Protein AF-0000000066296158 (afdb_homodimer)

Structure (mmCIF, N/CA/C/O backbone):
data_AF-0000000066296158-model_v1
#
loop_
_entity.id
_entity.type
_entity.pdbx_description
1 polymer 'Protein Maqu_2141'
#
loop_
_atom_site.group_PDB
_atom_site.id
_atom_site.type_symbol
_atom_site.label_atom_id
_atom_site.label_alt_id
_atom_site.label_comp_id
_atom_site.label_asym_id
_atom_site.label_entity_id
_atom_site.label_seq_id
_atom_site.pdbx_PDB_ins_code
_atom_site.Cartn_x
_atom_site.Cartn_y
_atom_site.Cartn_z
_atom_site.occupancy
_atom_site.B_iso_or_equiv
_atom_site.auth_seq_id
_atom_site.auth_comp_id
_atom_site.auth_asym_id
_atom_site.auth_atom_id
_atom_site.pdbx_PDB_model_num
ATOM 1 N N . MET A 1 1 ? -21.266 -18.531 11.578 1 38.56 1 MET A N 1
ATOM 2 C CA . MET A 1 1 ? -20.312 -17.641 10.898 1 38.56 1 MET A CA 1
ATOM 3 C C . MET A 1 1 ? -19.906 -16.484 11.812 1 38.56 1 MET A C 1
ATOM 5 O O . MET A 1 1 ? -20.766 -15.82 12.391 1 38.56 1 MET A O 1
ATOM 9 N N . LYS A 1 2 ? -18.797 -16.656 12.492 1 52.09 2 LYS A N 1
ATOM 10 C CA . LYS A 1 2 ? -18.422 -15.547 13.375 1 52.09 2 LYS A CA 1
ATOM 11 C C . LYS A 1 2 ? -18.703 -14.203 12.719 1 52.09 2 LYS A C 1
ATOM 13 O O . LYS A 1 2 ? -18.578 -14.062 11.5 1 52.09 2 LYS A O 1
ATOM 18 N N . PRO A 1 3 ? -19.422 -13.422 13.422 1 55.56 3 PRO A N 1
ATOM 19 C CA . PRO A 1 3 ? -19.812 -12.125 12.844 1 55.56 3 PRO A CA 1
ATOM 20 C C . PRO A 1 3 ? -18.625 -11.383 12.234 1 55.56 3 PRO A C 1
ATOM 22 O O . PRO A 1 3 ? -17.531 -11.375 12.812 1 55.56 3 PRO A O 1
ATOM 25 N N . GLU A 1 4 ? -18.656 -11.172 10.938 1 65.44 4 GLU A N 1
ATOM 26 C CA . GLU A 1 4 ? -17.641 -10.391 10.227 1 65.44 4 GLU A CA 1
ATOM 27 C C . GLU A 1 4 ? -17.625 -8.945 10.719 1 65.44 4 GLU A C 1
ATOM 29 O O . GLU A 1 4 ? -18.672 -8.305 10.82 1 65.44 4 GLU A O 1
ATOM 34 N N . LEU A 1 5 ? -16.625 -8.57 11.445 1 82.19 5 LEU A N 1
ATOM 35 C CA . LEU A 1 5 ? -16.406 -7.176 11.828 1 82.19 5 LEU A CA 1
ATOM 36 C C . LEU A 1 5 ? -16.078 -6.324 10.609 1 82.19 5 LEU A C 1
ATOM 38 O O . LEU A 1 5 ? -15.273 -6.727 9.766 1 82.19 5 LEU A O 1
ATOM 42 N N . THR A 1 6 ? -16.938 -5.281 10.477 1 88.81 6 THR A N 1
ATOM 43 C CA . THR A 1 6 ? -16.719 -4.441 9.305 1 88.81 6 THR A CA 1
ATOM 44 C C . THR A 1 6 ? -16.438 -3 9.719 1 88.81 6 THR A C 1
ATOM 46 O O . THR A 1 6 ? -17.016 -2.5 10.688 1 88.81 6 THR A O 1
ATOM 49 N N . ILE A 1 7 ? -15.508 -2.377 9.102 1 94.56 7 ILE A N 1
ATOM 50 C CA . ILE A 1 7 ? -15.164 -0.968 9.25 1 94.56 7 ILE A CA 1
ATOM 51 C C . ILE A 1 7 ? -15.445 -0.222 7.949 1 94.56 7 ILE A C 1
ATOM 53 O O . ILE A 1 7 ? -15.055 -0.675 6.871 1 94.56 7 ILE A O 1
ATOM 57 N N . GLN A 1 8 ? -16.156 0.833 8.023 1 96.81 8 GLN A N 1
ATOM 58 C CA . GLN A 1 8 ? -16.438 1.632 6.836 1 96.81 8 GLN A CA 1
ATOM 59 C C . GLN A 1 8 ? -15.391 2.725 6.645 1 96.81 8 GLN A C 1
ATOM 61 O O . GLN A 1 8 ? -15.094 3.475 7.574 1 96.81 8 GLN A O 1
ATOM 66 N N . LEU A 1 9 ? -14.891 2.793 5.426 1 97.69 9 LEU A N 1
ATOM 67 C CA . LEU A 1 9 ? -13.82 3.736 5.117 1 97.69 9 LEU A CA 1
ATOM 68 C C . LEU A 1 9 ? -14.172 4.578 3.896 1 97.69 9 LEU A C 1
ATOM 70 O O . LEU A 1 9 ? -14.867 4.109 2.994 1 97.69 9 LEU A O 1
ATOM 74 N N . MET A 1 10 ? -13.734 5.781 3.91 1 98.38 10 MET A N 1
ATOM 75 C CA . MET A 1 10 ? -13.57 6.633 2.736 1 98.38 10 MET A CA 1
ATOM 76 C C . MET A 1 10 ? -12.102 7.008 2.543 1 98.38 10 MET A C 1
ATOM 78 O O . MET A 1 10 ? -11.555 7.812 3.299 1 98.38 10 MET A O 1
ATOM 82 N N . ASP A 1 11 ? -11.492 6.426 1.581 1 98.5 11 ASP A N 1
ATOM 83 C CA . ASP A 1 11 ? -10.102 6.773 1.32 1 98.5 11 ASP A CA 1
ATOM 84 C C . ASP A 1 11 ? -10 8.055 0.492 1 98.5 11 ASP A C 1
ATOM 86 O O . ASP A 1 11 ? -10.688 8.203 -0.519 1 98.5 11 ASP A O 1
ATOM 90 N N . THR A 1 12 ? -9.172 8.977 0.944 1 98.38 12 THR A N 1
ATOM 91 C CA . THR A 1 12 ? -8.82 10.203 0.245 1 98.38 12 THR A CA 1
ATOM 92 C C . THR A 1 12 ? -7.305 10.336 0.121 1 98.38 12 THR A C 1
ATOM 94 O O . THR A 1 12 ? -6.559 9.609 0.778 1 98.38 12 THR A O 1
ATOM 97 N N . HIS A 1 13 ? -6.918 11.164 -0.79 1 98 13 HIS A N 1
ATOM 98 C CA . HIS A 1 13 ? -5.5 11.5 -0.801 1 98 13 HIS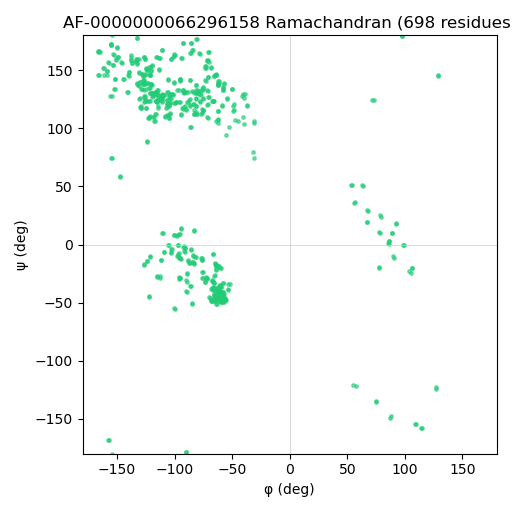 A CA 1
ATOM 99 C C . HIS A 1 13 ? -5.285 12.984 -1.084 1 98 13 HIS A C 1
ATOM 101 O O . HIS A 1 13 ? -6.098 13.609 -1.771 1 98 13 HIS A O 1
ATOM 107 N N . ALA A 1 14 ? -4.32 13.555 -0.513 1 97.31 14 ALA A N 1
ATOM 108 C CA . ALA A 1 14 ? -3.814 14.898 -0.786 1 97.31 14 ALA A CA 1
ATOM 109 C C . ALA A 1 14 ? -2.34 14.859 -1.177 1 97.31 14 ALA A C 1
ATOM 111 O O . ALA A 1 14 ? -1.481 14.531 -0.354 1 97.31 14 ALA A O 1
ATOM 112 N N . GLY A 1 15 ? -2.105 15.125 -2.438 1 95 15 GLY A N 1
ATOM 113 C CA . GLY A 1 15 ? -0.736 15.117 -2.926 1 95 15 GLY A CA 1
ATOM 114 C C . GLY A 1 15 ? -0.112 13.734 -2.92 1 95 15 GLY A C 1
ATOM 115 O O . GLY A 1 15 ? 1.109 13.594 -2.822 1 95 15 GLY A O 1
ATOM 116 N N . GLY A 1 16 ? -0.867 12.758 -2.873 1 95.38 16 GLY A N 1
ATOM 117 C CA . GLY A 1 16 ? -0.353 11.398 -2.895 1 95.38 16 GLY A CA 1
ATOM 118 C C . GLY A 1 16 ? -0.44 10.711 -1.548 1 95.38 16 GLY A C 1
ATOM 119 O O . GLY A 1 16 ? -0.389 9.477 -1.471 1 95.38 16 GLY A O 1
ATOM 120 N N . ASP A 1 17 ? -0.555 11.453 -0.488 1 96.56 17 ASP A N 1
ATOM 121 C CA . ASP A 1 17 ? -0.737 10.891 0.846 1 96.56 17 ASP A CA 1
ATOM 122 C C . ASP A 1 17 ? -2.164 10.391 1.04 1 96.56 17 ASP A C 1
ATOM 124 O O . ASP A 1 17 ? -3.107 11.18 1.089 1 96.56 17 ASP A O 1
ATOM 128 N N . VAL A 1 18 ? -2.258 9.109 1.217 1 98.06 18 VAL A N 1
ATOM 129 C CA . VAL A 1 18 ? -3.588 8.531 1.373 1 98.06 18 VAL A CA 1
ATOM 130 C C . VAL A 1 18 ? -3.986 8.539 2.846 1 98.06 18 VAL A C 1
ATOM 132 O O . VAL A 1 18 ? -3.242 8.055 3.701 1 98.06 18 VAL A O 1
ATOM 135 N N . SER A 1 19 ? -5.047 9.141 3.123 1 98.5 19 SER A N 1
ATOM 136 C CA . SER A 1 19 ? -5.68 9.109 4.438 1 98.5 19 SER A CA 1
ATOM 137 C C . SER A 1 19 ? -6.949 8.258 4.414 1 98.5 19 SER A C 1
ATOM 139 O O . SER A 1 19 ? -7.891 8.562 3.678 1 98.5 19 SER A O 1
ATOM 141 N N . ARG A 1 20 ? -6.926 7.242 5.168 1 98.81 20 ARG A N 1
ATOM 142 C CA . ARG A 1 20 ? -8.086 6.359 5.301 1 98.81 20 ARG A CA 1
ATOM 143 C C . ARG A 1 20 ? -9.047 6.879 6.359 1 98.81 20 ARG A C 1
ATOM 145 O O . ARG A 1 20 ? -8.812 6.707 7.559 1 98.81 20 ARG A O 1
ATOM 152 N N . ILE A 1 21 ? -10.109 7.516 5.91 1 98.81 21 ILE A N 1
ATOM 153 C CA . ILE A 1 21 ? -11.07 8.125 6.824 1 98.81 21 ILE A CA 1
ATOM 154 C C . ILE A 1 21 ? -12.07 7.07 7.309 1 98.81 21 ILE A C 1
ATOM 156 O O . ILE A 1 21 ? -12.867 6.555 6.52 1 98.81 21 ILE A O 1
ATOM 160 N N . VAL A 1 22 ? -12 6.758 8.555 1 98.38 22 VAL A N 1
ATOM 161 C CA . VAL A 1 22 ? -12.93 5.805 9.148 1 98.38 22 VAL A CA 1
ATOM 162 C C . VAL A 1 22 ? -14.242 6.504 9.484 1 98.38 22 VAL A C 1
ATOM 164 O O . VAL A 1 22 ? -14.281 7.383 10.352 1 98.38 22 VAL A O 1
ATOM 167 N N . THR A 1 23 ? -15.344 6.07 8.898 1 97 23 THR A N 1
ATOM 168 C CA . THR A 1 23 ? -16.625 6.754 9.039 1 97 23 THR A CA 1
ATOM 169 C C . THR A 1 23 ? -17.609 5.914 9.852 1 97 23 THR A C 1
ATOM 171 O O . THR A 1 23 ? -18.656 6.406 10.273 1 97 23 THR A O 1
ATOM 174 N N . GLY A 1 24 ? -17.25 4.641 10.039 1 93.56 24 GLY A N 1
ATOM 175 C CA . GLY A 1 24 ? -18.156 3.771 10.781 1 93.56 24 GLY A CA 1
ATOM 176 C C . GLY A 1 24 ? -17.516 2.467 11.211 1 93.56 24 GLY A C 1
ATOM 177 O O . GLY A 1 24 ? -16.406 2.133 10.758 1 93.56 24 GLY A O 1
ATOM 178 N N . GLY A 1 25 ? -18.203 1.765 12.156 1 92.31 25 GLY A N 1
ATOM 179 C CA . GLY A 1 25 ? -17.766 0.451 12.594 1 92.31 25 GLY A CA 1
ATOM 180 C C . GLY A 1 25 ? -16.984 0.488 13.906 1 92.31 25 GLY A C 1
ATOM 181 O O . GLY A 1 25 ? -16.562 -0.552 14.406 1 92.31 25 GLY A O 1
ATOM 182 N N . ILE A 1 26 ? -16.812 1.682 14.445 1 92.25 26 ILE A N 1
ATOM 183 C CA . ILE A 1 26 ? -16.062 1.837 15.688 1 92.25 26 ILE A CA 1
ATOM 184 C C . ILE A 1 26 ? -16.984 2.328 16.797 1 92.25 26 ILE A C 1
ATOM 186 O O . ILE A 1 26 ? -17.766 3.27 16.594 1 92.25 26 ILE A O 1
ATOM 190 N N . ASP A 1 27 ? -16.922 1.721 17.938 1 90.38 27 ASP A N 1
ATOM 191 C CA . ASP A 1 27 ? -17.734 2.096 19.094 1 90.38 27 ASP A CA 1
ATOM 192 C C . ASP A 1 27 ? -17.281 3.438 19.672 1 90.38 27 ASP A C 1
ATOM 194 O O . ASP A 1 27 ? -16.203 3.926 19.344 1 90.38 27 ASP A O 1
ATOM 198 N N . LEU A 1 28 ? -18.172 3.928 20.5 1 90.69 28 LEU A N 1
ATOM 199 C CA . LEU A 1 28 ? -17.797 5.164 21.188 1 90.69 28 LEU A CA 1
ATOM 200 C C . LEU A 1 28 ? -16.578 4.957 22.062 1 90.69 28 LEU A C 1
ATOM 202 O O . LEU A 1 28 ? -16.453 3.932 22.75 1 90.69 28 LEU A O 1
ATOM 206 N N . LEU A 1 29 ? -15.727 5.91 22.016 1 93.81 29 LEU A N 1
ATOM 207 C CA . LEU A 1 29 ? -14.484 5.828 22.766 1 93.81 29 LEU A CA 1
ATOM 208 C C . LEU A 1 29 ? -14.609 6.539 24.109 1 93.81 29 LEU A C 1
ATOM 210 O O . LEU A 1 29 ? -15.2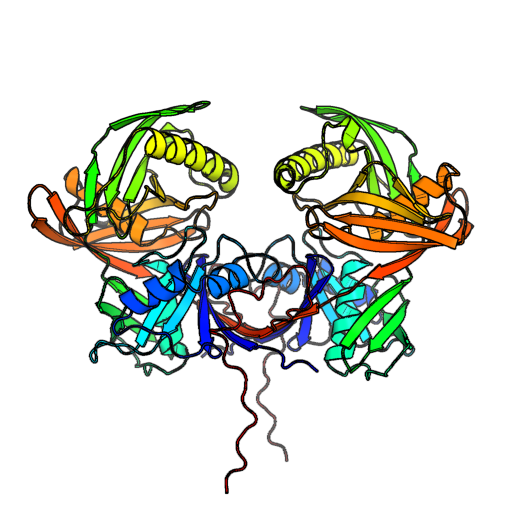5 7.59 24.203 1 93.81 29 LEU A O 1
ATOM 214 N N . PRO A 1 30 ? -13.984 5.953 25.141 1 94.06 30 PRO A N 1
ATOM 215 C CA . PRO A 1 30 ? -13.938 6.699 26.391 1 94.06 30 PRO A CA 1
ATOM 216 C C . PRO A 1 30 ? -13.102 7.977 26.297 1 94.06 30 PRO A C 1
ATOM 218 O O . PRO A 1 30 ? -12.125 8.016 25.547 1 94.06 30 PRO A O 1
ATOM 221 N N . GLY A 1 31 ? -13.508 9.031 27 1 95 31 GLY A N 1
ATOM 222 C CA . GLY A 1 31 ? -12.82 10.312 27.016 1 95 31 GLY A CA 1
ATOM 223 C C . GLY A 1 31 ? -13.742 11.484 26.734 1 95 31 GLY A C 1
ATOM 224 O O . GLY A 1 31 ? -14.586 11.414 25.844 1 95 31 GLY A O 1
ATOM 225 N N . ASP A 1 32 ? -13.453 12.625 27.406 1 95.81 32 ASP A N 1
ATOM 226 C CA . ASP A 1 32 ? -14.344 13.773 27.312 1 95.81 32 ASP A CA 1
ATOM 227 C C . ASP A 1 32 ? -13.867 14.766 26.25 1 95.81 32 ASP A C 1
ATOM 229 O O . ASP A 1 32 ? -14.547 15.75 25.969 1 95.81 32 ASP A O 1
ATOM 233 N N . THR A 1 33 ? -12.688 14.516 25.719 1 96.62 33 THR A N 1
ATOM 234 C CA . THR A 1 33 ? -12.141 15.32 24.641 1 96.62 33 THR A CA 1
ATOM 235 C C . THR A 1 33 ? -11.57 14.438 23.531 1 96.62 33 THR A C 1
ATOM 237 O O . THR A 1 33 ? -11.32 13.25 23.766 1 96.62 33 THR A O 1
ATOM 240 N N . VAL A 1 34 ? -11.438 15 22.406 1 97.44 34 VAL A N 1
ATOM 241 C CA . VAL A 1 34 ? -10.836 14.242 21.312 1 97.44 34 VAL A CA 1
ATOM 242 C C . VAL A 1 34 ? -9.414 13.82 21.688 1 97.44 34 VAL A C 1
ATOM 244 O O . VAL A 1 34 ? -8.984 12.711 21.359 1 97.44 34 VAL A O 1
ATOM 247 N N . ARG A 1 35 ? -8.727 14.664 22.422 1 96.06 35 ARG A N 1
ATOM 248 C CA . ARG A 1 35 ? -7.395 14.352 22.922 1 96.06 35 ARG A CA 1
ATOM 249 C C . ARG A 1 35 ? -7.43 13.125 23.828 1 96.06 35 ARG A C 1
ATOM 251 O O . ARG A 1 35 ? -6.613 12.219 23.688 1 96.06 35 ARG A O 1
ATOM 258 N N . ALA A 1 36 ? -8.359 13.141 24.766 1 96.75 36 ALA A N 1
ATOM 259 C CA . ALA A 1 36 ? -8.484 12.023 25.688 1 96.75 36 ALA A CA 1
ATOM 260 C C . ALA A 1 36 ? -8.812 10.734 24.953 1 96.75 36 ALA A C 1
ATOM 262 O O . ALA A 1 36 ? -8.32 9.656 25.312 1 96.75 36 ALA A O 1
ATOM 263 N N . GLN A 1 37 ? -9.656 10.859 23.969 1 96.94 37 GLN A N 1
ATOM 264 C CA . GLN A 1 37 ? -10 9.695 23.156 1 96.94 37 GLN A CA 1
ATOM 265 C C . GLN A 1 37 ? -8.781 9.18 22.391 1 96.94 37 GLN A C 1
ATOM 267 O O . GLN A 1 37 ? -8.57 7.965 22.297 1 96.94 37 GLN A O 1
ATOM 272 N N . MET A 1 38 ? -7.988 10.07 21.812 1 97.06 38 MET A N 1
ATOM 273 C CA . MET A 1 38 ? -6.742 9.695 21.156 1 97.06 38 MET A CA 1
ATOM 274 C C . MET A 1 38 ? -5.824 8.945 22.125 1 97.06 38 MET A C 1
ATOM 276 O O . MET A 1 38 ? -5.246 7.918 21.766 1 97.06 38 MET A O 1
ATOM 280 N N . GLU A 1 39 ? -5.684 9.469 23.328 1 95.56 39 GLU A N 1
ATOM 281 C CA . GLU A 1 39 ? -4.816 8.852 24.344 1 95.56 39 GLU A CA 1
ATOM 282 C C . GLU A 1 39 ? -5.301 7.457 24.703 1 95.56 39 GLU A C 1
ATOM 284 O O . GLU A 1 39 ? -4.496 6.547 24.922 1 95.56 39 GLU A O 1
ATOM 289 N N . TYR A 1 40 ? -6.555 7.305 24.797 1 95.19 40 TYR A N 1
ATOM 290 C CA . TYR A 1 40 ? -7.117 5.984 25.062 1 95.19 40 TYR A CA 1
ATOM 291 C C . TYR A 1 40 ? -6.727 4.996 23.969 1 95.19 40 TYR A C 1
ATOM 293 O O . TYR A 1 40 ? -6.277 3.885 24.25 1 95.19 40 TYR A O 1
ATOM 301 N N . LEU A 1 41 ? -6.926 5.418 22.672 1 95.38 41 LEU A N 1
ATOM 302 C CA . LEU A 1 41 ? -6.539 4.547 21.562 1 95.38 41 LEU A CA 1
ATOM 303 C C . LEU A 1 41 ? -5.051 4.215 21.641 1 95.38 41 LEU A C 1
ATOM 305 O O . LEU A 1 41 ? -4.668 3.051 21.484 1 95.38 41 LEU A O 1
ATOM 309 N N . ARG A 1 42 ? -4.281 5.23 21.844 1 94.31 42 ARG A N 1
ATOM 310 C CA . ARG A 1 42 ? -2.828 5.105 21.859 1 94.31 42 ARG A CA 1
ATOM 311 C C . ARG A 1 42 ? -2.377 4.145 22.953 1 94.31 42 ARG A C 1
ATOM 313 O O . ARG A 1 42 ? -1.534 3.275 22.719 1 94.31 42 ARG A O 1
ATOM 320 N N . ASP A 1 43 ? -2.963 4.246 24.141 1 93.88 43 ASP A N 1
ATOM 321 C CA . ASP A 1 43 ? -2.439 3.582 25.328 1 93.88 43 ASP A CA 1
ATOM 322 C C . ASP A 1 43 ? -3.135 2.24 25.547 1 93.88 43 ASP A C 1
ATOM 324 O O . ASP A 1 43 ? -2.533 1.308 26.094 1 93.88 43 ASP A O 1
ATOM 328 N N . ASP A 1 44 ? -4.434 2.105 25.094 1 92.19 44 ASP A N 1
ATOM 329 C CA . ASP A 1 44 ? -5.215 0.949 25.516 1 92.19 44 ASP A CA 1
ATOM 330 C C . ASP A 1 44 ? -5.801 0.206 24.328 1 92.19 44 ASP A C 1
ATOM 332 O O . ASP A 1 44 ? -6.207 -0.951 24.438 1 92.19 44 ASP A O 1
ATOM 336 N N . ALA A 1 45 ? -5.844 0.826 23.203 1 92.44 45 ALA A N 1
ATOM 337 C CA . ALA A 1 45 ? -6.582 0.237 22.094 1 92.44 45 ALA A CA 1
ATOM 338 C C . ALA A 1 45 ? -5.934 0.591 20.75 1 92.44 45 ALA A C 1
ATOM 340 O O . ALA A 1 45 ? -6.605 1.075 19.844 1 92.44 45 ALA A O 1
ATOM 341 N N . ASP A 1 46 ? -4.719 0.255 20.547 1 94.12 46 ASP A N 1
ATOM 342 C CA . ASP A 1 46 ? -3.961 0.63 19.359 1 94.12 46 ASP A CA 1
ATOM 343 C C . ASP A 1 46 ? -4.242 -0.325 18.188 1 94.12 46 ASP A C 1
ATOM 345 O O . ASP A 1 46 ? -3.514 -0.338 17.203 1 94.12 46 ASP A O 1
ATOM 349 N N . GLY A 1 47 ? -5.211 -1.15 18.25 1 92.88 47 GLY A N 1
ATOM 350 C CA . GLY A 1 47 ? -5.492 -2.188 17.281 1 92.88 47 GLY A CA 1
ATOM 351 C C . GLY A 1 47 ? -5.938 -1.637 15.938 1 92.88 47 GLY A C 1
ATOM 352 O O . GLY A 1 47 ? -5.582 -2.178 14.891 1 92.88 47 GLY A O 1
ATOM 353 N N . LEU A 1 48 ? -6.73 -0.575 15.914 1 94.06 48 LEU A N 1
ATOM 354 C CA . LEU A 1 48 ? -7.246 0.008 14.68 1 94.06 48 LEU A CA 1
ATOM 355 C C . LEU A 1 48 ? -6.109 0.529 13.812 1 94.06 48 LEU A C 1
ATOM 357 O O . LEU A 1 48 ? -6.066 0.255 12.609 1 94.06 48 LEU A O 1
ATOM 361 N N . ARG A 1 49 ? -5.203 1.257 14.414 1 95.94 49 ARG A N 1
ATOM 362 C CA . ARG A 1 49 ? -4.039 1.779 13.703 1 95.94 49 ARG A CA 1
ATOM 363 C C . ARG A 1 49 ? -3.232 0.651 13.07 1 95.94 49 ARG A C 1
ATOM 365 O O . ARG A 1 49 ? -2.926 0.696 11.875 1 95.94 49 ARG A O 1
ATOM 372 N N . LYS A 1 50 ? -2.949 -0.347 13.875 1 94.69 50 LYS A N 1
ATOM 373 C CA . LYS A 1 50 ? -2.145 -1.47 13.406 1 94.69 50 LYS A CA 1
ATOM 374 C C . LYS A 1 50 ? -2.846 -2.207 12.266 1 94.69 50 LYS A C 1
ATOM 376 O O . LYS A 1 50 ? -2.229 -2.512 11.242 1 94.69 50 LYS A O 1
ATOM 381 N N . LEU A 1 51 ? -4.109 -2.445 12.422 1 94.62 51 LEU A N 1
ATOM 382 C CA . LEU A 1 51 ? -4.875 -3.191 11.438 1 94.62 51 LEU A CA 1
ATOM 383 C C . LEU A 1 51 ? -4.855 -2.48 10.086 1 94.62 51 LEU A C 1
ATOM 385 O O . LEU A 1 51 ? -4.551 -3.092 9.062 1 94.62 51 LEU A O 1
ATOM 389 N N . LEU A 1 52 ? -5.113 -1.164 10.086 1 96.62 52 LEU A N 1
ATOM 390 C CA . LEU A 1 52 ? -5.402 -0.466 8.836 1 96.62 52 LEU A CA 1
ATOM 391 C C . LEU A 1 52 ? -4.117 0.03 8.188 1 96.62 52 LEU A C 1
ATOM 393 O O . LEU A 1 52 ? -4.117 0.397 7.008 1 96.62 52 LEU A O 1
ATOM 397 N N . LEU A 1 53 ? -2.979 0.027 8.938 1 96.69 53 LEU A N 1
ATOM 398 C CA . LEU A 1 53 ? -1.75 0.556 8.352 1 96.69 53 LEU A CA 1
ATOM 399 C C . LEU A 1 53 ? -0.755 -0.565 8.07 1 96.69 53 LEU A C 1
ATOM 401 O O . LEU A 1 53 ? 0.278 -0.338 7.438 1 96.69 53 LEU A O 1
ATOM 405 N N . GLU A 1 54 ? -1.076 -1.749 8.492 1 94.69 54 GLU A N 1
ATOM 406 C CA . GLU A 1 54 ? -0.163 -2.867 8.281 1 94.69 54 GLU A CA 1
ATOM 407 C C . GLU A 1 54 ? -0.729 -3.859 7.266 1 94.69 54 GLU A C 1
ATOM 409 O O . GLU A 1 54 ? -1.898 -3.768 6.887 1 94.69 54 GLU A O 1
ATOM 414 N N . GLU A 1 55 ? 0.081 -4.758 6.797 1 94.88 55 GLU A N 1
ATOM 415 C CA . GLU A 1 55 ? -0.335 -5.828 5.895 1 94.88 55 GLU A CA 1
ATOM 416 C C . GLU A 1 55 ? -1.369 -6.734 6.555 1 94.88 55 GLU A C 1
ATOM 418 O O . GLU A 1 55 ? -1.275 -7.023 7.75 1 94.88 55 GLU A O 1
ATOM 423 N N . PRO A 1 56 ? -2.277 -7.129 5.867 1 95.88 56 PRO A N 1
ATOM 424 C CA . PRO A 1 56 ? -2.479 -6.949 4.426 1 95.88 56 PRO A CA 1
ATOM 425 C C . PRO A 1 56 ? -3.42 -5.793 4.102 1 95.88 56 PRO A C 1
ATOM 427 O O . PRO A 1 56 ? -3.764 -5.582 2.934 1 95.88 56 PRO A O 1
ATOM 430 N N . TYR A 1 57 ? -3.85 -4.965 5.055 1 96.69 57 TYR A N 1
ATOM 431 C CA . TYR A 1 57 ? -4.902 -3.977 4.852 1 96.69 57 TYR A CA 1
ATOM 432 C C . TYR A 1 57 ? -4.324 -2.654 4.359 1 96.69 57 TYR A C 1
ATOM 434 O O . TYR A 1 57 ? -5.023 -1.861 3.725 1 96.69 57 TYR A O 1
ATOM 442 N N . GLY A 1 58 ? -3.098 -2.459 4.699 1 96.31 58 GLY A N 1
ATOM 443 C CA . GLY A 1 58 ? -2.525 -1.16 4.375 1 96.31 58 GLY A CA 1
ATOM 444 C C . GLY A 1 58 ? -1.012 -1.182 4.289 1 96.31 58 GLY A C 1
ATOM 445 O O . GLY A 1 58 ? -0.408 -2.246 4.137 1 96.31 58 GLY A O 1
ATOM 446 N N . ILE A 1 59 ? -0.423 0.066 4.242 1 95.69 59 ILE A N 1
ATOM 447 C CA . ILE A 1 59 ? 1.02 0.277 4.195 1 95.69 59 ILE A CA 1
ATOM 448 C C . ILE A 1 59 ? 1.403 1.43 5.121 1 95.69 59 ILE A C 1
ATOM 450 O O . ILE A 1 59 ? 0.572 2.283 5.438 1 95.69 59 ILE A O 1
ATOM 454 N N . PRO A 1 60 ? 2.631 1.463 5.512 1 95.06 60 PRO A N 1
ATOM 455 C CA . PRO A 1 60 ? 3.068 2.471 6.477 1 95.06 60 PRO A CA 1
ATOM 456 C C . PRO A 1 60 ? 2.945 3.896 5.941 1 95.06 60 PRO A C 1
ATOM 458 O O . PRO A 1 60 ? 2.867 4.848 6.723 1 95.06 60 PRO A O 1
ATOM 461 N N . GLU A 1 61 ? 2.906 4.082 4.676 1 95.56 61 GLU A N 1
ATOM 462 C CA . GLU A 1 61 ? 2.869 5.41 4.07 1 95.56 61 GLU A CA 1
ATOM 463 C C . GLU A 1 61 ? 1.479 6.031 4.18 1 95.56 61 GLU A C 1
ATOM 465 O O . GLU A 1 61 ? 1.307 7.227 3.949 1 95.56 61 GLU A O 1
ATOM 470 N N . MET A 1 62 ? 0.497 5.18 4.531 1 97.62 62 MET A N 1
ATOM 471 C CA . MET A 1 62 ? -0.865 5.68 4.691 1 97.62 62 MET A CA 1
ATOM 472 C C . MET A 1 62 ? -1.084 6.223 6.098 1 97.62 62 MET A C 1
ATOM 474 O O . MET A 1 62 ? -0.261 6 6.988 1 97.62 62 MET A O 1
ATOM 478 N N . SER A 1 63 ? -2.137 6.957 6.23 1 98.06 63 SER A N 1
ATOM 479 C CA . SER A 1 63 ? -2.633 7.387 7.531 1 98.06 63 SER A CA 1
ATOM 480 C C . SER A 1 63 ? -4.098 7 7.719 1 98.06 63 SER A C 1
ATOM 482 O O . SER A 1 63 ? -4.777 6.641 6.758 1 98.06 63 SER A O 1
ATOM 484 N N . VAL A 1 64 ? -4.461 6.969 8.969 1 98.62 64 VAL A N 1
ATOM 485 C CA . VAL A 1 64 ? -5.855 6.727 9.32 1 98.62 64 VAL A CA 1
ATOM 486 C C . VAL A 1 64 ? -6.406 7.918 10.102 1 98.62 64 VAL A C 1
ATOM 488 O O . VAL A 1 64 ? -5.734 8.453 10.984 1 98.62 64 VAL A O 1
ATOM 491 N N . ASP A 1 65 ? -7.504 8.383 9.688 1 98.81 65 ASP A N 1
ATOM 492 C CA . ASP A 1 65 ? -8.242 9.398 10.438 1 98.81 65 ASP A CA 1
ATOM 493 C C . ASP A 1 65 ? -9.594 8.859 10.898 1 98.81 65 ASP A C 1
ATOM 495 O O . ASP A 1 65 ? -10.5 8.656 10.086 1 98.81 65 ASP A O 1
ATOM 499 N N . LEU A 1 66 ? -9.773 8.68 12.156 1 98.62 66 LEU A N 1
ATOM 500 C CA . LEU A 1 66 ? -11.031 8.195 12.719 1 98.62 66 LEU A CA 1
ATOM 501 C C . LEU A 1 66 ? -11.953 9.359 13.047 1 98.62 66 LEU A C 1
ATOM 503 O O . LEU A 1 66 ? -11.648 10.18 13.914 1 98.62 66 LEU A O 1
ATOM 507 N N . LEU A 1 67 ? -13.078 9.414 12.375 1 98.5 67 LEU A N 1
ATOM 508 C CA . LEU A 1 67 ? -14.086 10.406 12.734 1 98.5 67 LEU A CA 1
ATOM 509 C C . LEU A 1 67 ? -14.742 10.062 14.062 1 98.5 67 LEU A C 1
ATOM 511 O O . LEU A 1 67 ? -15.109 8.906 14.289 1 98.5 67 LEU A O 1
ATOM 515 N N . VAL A 1 68 ? -14.859 10.992 14.93 1 97.88 68 VAL A N 1
ATOM 516 C CA . VAL A 1 68 ? -15.547 10.867 16.203 1 97.88 68 VAL A CA 1
ATOM 517 C C . VAL A 1 68 ? -16.469 12.07 16.422 1 97.88 68 VAL A C 1
ATOM 519 O O . VAL A 1 68 ? -16.312 13.102 15.758 1 97.88 68 VAL A O 1
ATOM 522 N N . PRO A 1 69 ? -17.469 11.898 17.281 1 96.44 69 PRO A N 1
ATOM 523 C CA . PRO A 1 69 ? -18.234 13.102 17.641 1 96.44 69 PRO A CA 1
ATOM 524 C C . PRO A 1 69 ? -17.359 14.195 18.25 1 96.44 69 PRO A C 1
ATOM 526 O O . PRO A 1 69 ? -16.484 13.898 19.078 1 96.44 69 PRO A O 1
ATOM 529 N N . ALA A 1 70 ? -17.578 15.383 17.781 1 96.88 70 ALA A N 1
ATOM 530 C CA . ALA A 1 70 ? -16.859 16.5 18.391 1 96.88 70 ALA A CA 1
ATOM 531 C C . ALA A 1 70 ? -17.266 16.688 19.844 1 96.88 70 ALA A C 1
ATOM 533 O O . ALA A 1 70 ? -18.422 16.453 20.203 1 96.88 70 ALA A O 1
ATOM 534 N N . THR A 1 71 ? -16.312 17.094 20.641 1 96.56 71 THR A N 1
ATOM 535 C CA . THR A 1 71 ? -16.609 17.438 22.031 1 96.56 71 THR A CA 1
ATOM 536 C C . THR A 1 71 ? -16.828 18.938 22.172 1 96.56 71 THR A C 1
ATOM 538 O O . THR A 1 71 ? -17.5 19.391 23.109 1 96.56 71 THR A O 1
ATOM 541 N N . ASP A 1 72 ? -16.203 19.703 21.359 1 96.62 72 ASP A N 1
ATOM 542 C CA . ASP A 1 72 ? -16.469 21.125 21.234 1 96.62 72 ASP A CA 1
ATOM 543 C C . ASP A 1 72 ? -17.656 21.391 20.297 1 96.62 72 ASP A C 1
ATOM 545 O O . ASP A 1 72 ? -17.625 20.984 19.125 1 96.62 72 ASP A O 1
ATOM 549 N N . PRO A 1 73 ? -18.656 22 20.75 1 96.19 73 PRO A N 1
ATOM 550 C CA . PRO A 1 73 ? -19.875 22.172 19.953 1 96.19 73 PRO A CA 1
ATOM 551 C C . PRO A 1 73 ? -19.656 23.016 18.703 1 96.19 73 PRO A C 1
ATOM 553 O O . PRO A 1 73 ? -20.484 23.031 17.812 1 96.19 73 PRO A O 1
ATOM 556 N N . ARG A 1 74 ? -18.641 23.734 18.625 1 97.44 74 ARG A N 1
ATOM 557 C CA . ARG A 1 74 ? -18.344 24.562 17.453 1 97.44 74 ARG A CA 1
ATOM 558 C C . ARG A 1 74 ? -17.844 23.719 16.297 1 97.44 74 ARG A C 1
ATOM 560 O O . ARG A 1 74 ? -17.859 24.172 15.141 1 97.44 74 ARG A O 1
ATOM 567 N N . ALA A 1 75 ? -17.328 22.609 16.609 1 98.31 75 ALA A N 1
ATOM 568 C CA . ALA A 1 75 ? -16.75 21.75 15.57 1 98.31 75 ALA A CA 1
ATOM 569 C C . ALA A 1 75 ? -17.828 20.844 14.953 1 98.31 75 ALA A C 1
ATOM 571 O O . ALA A 1 75 ? -18.703 20.328 15.664 1 98.31 75 ALA A O 1
ATOM 572 N N . ALA A 1 76 ? -17.75 20.641 13.68 1 97.81 76 ALA A N 1
ATOM 573 C CA . ALA A 1 76 ? -18.688 19.781 12.969 1 97.81 76 ALA A CA 1
ATOM 574 C C . ALA A 1 76 ? -18.406 18.312 13.273 1 97.81 76 ALA A C 1
ATOM 576 O O . ALA A 1 76 ? -19.328 17.484 13.289 1 97.81 76 ALA A O 1
ATOM 577 N N . ALA A 1 77 ? -17.172 17.969 13.492 1 98.06 77 ALA A N 1
ATOM 578 C CA . ALA A 1 77 ? -16.719 16.609 13.789 1 98.06 77 ALA A CA 1
ATOM 579 C C . ALA A 1 77 ? -15.336 16.625 14.43 1 98.06 77 ALA A C 1
ATOM 581 O O . ALA A 1 77 ? -14.57 17.578 14.258 1 98.06 77 ALA A O 1
ATOM 582 N N . GLY A 1 78 ? -15.055 15.656 15.219 1 98.44 78 GLY A N 1
ATOM 583 C CA . GLY A 1 78 ? -13.695 15.359 15.641 1 98.44 78 GLY A CA 1
ATOM 584 C C . GLY A 1 78 ? -13.008 14.32 14.781 1 98.44 78 GLY A C 1
ATOM 585 O O . GLY A 1 78 ? -13.672 13.586 14.039 1 98.44 78 GLY A O 1
ATOM 586 N N . TYR A 1 79 ? -11.711 14.281 14.836 1 98.62 79 TYR A N 1
ATOM 587 C CA . TYR A 1 79 ? -10.969 13.25 14.117 1 98.62 79 TYR A CA 1
ATOM 588 C C . TYR A 1 79 ? -9.656 12.938 14.812 1 98.62 79 TYR A C 1
ATOM 590 O O . TYR A 1 79 ? -9.023 13.836 15.383 1 98.62 79 TYR A O 1
ATOM 598 N N . ILE A 1 80 ? -9.25 11.695 14.836 1 98.5 80 ILE A N 1
ATOM 599 C CA . ILE A 1 80 ? -8.023 11.211 15.453 1 98.5 80 ILE A CA 1
ATOM 600 C C . ILE A 1 80 ? -7.102 10.633 14.383 1 98.5 80 ILE A C 1
ATOM 602 O O . ILE A 1 80 ? -7.48 9.711 13.656 1 98.5 80 ILE A O 1
ATOM 606 N N . ILE A 1 81 ? -5.945 11.164 14.352 1 97.56 81 ILE A N 1
ATOM 607 C CA . ILE A 1 81 ? -4.988 10.828 13.305 1 97.56 81 ILE A CA 1
ATOM 608 C C . ILE A 1 81 ? -4.086 9.688 13.773 1 97.56 81 ILE A C 1
ATOM 610 O O . ILE A 1 81 ? -3.605 9.703 14.914 1 97.56 81 ILE A O 1
ATOM 614 N N . MET A 1 82 ? -3.898 8.688 12.922 1 97.69 82 MET A N 1
ATOM 615 C CA . MET A 1 82 ? -3.02 7.547 13.172 1 97.69 82 MET A CA 1
ATOM 616 C C . MET A 1 82 ? -2.02 7.379 12.031 1 97.69 82 MET A C 1
ATOM 618 O O . MET A 1 82 ? -2.404 7.332 10.859 1 97.69 82 MET A O 1
ATOM 622 N N . GLU A 1 83 ? -0.781 7.332 12.352 1 95.69 83 GLU A N 1
ATOM 623 C CA . GLU A 1 83 ? 0.31 7.129 11.398 1 95.69 83 GLU A CA 1
ATOM 624 C C . GLU A 1 83 ? 1.287 6.07 11.906 1 95.69 83 GLU A C 1
ATOM 626 O O . GLU A 1 83 ? 1.085 5.488 12.969 1 95.69 83 GLU A O 1
ATOM 631 N N . VAL A 1 84 ? 2.289 5.785 11.094 1 92 84 VAL A N 1
ATOM 632 C CA . VAL A 1 84 ? 3.266 4.75 11.414 1 92 84 VAL A CA 1
ATOM 633 C C . VAL A 1 84 ? 3.945 5.074 12.742 1 92 84 VAL A C 1
ATOM 635 O O . VAL A 1 84 ? 4.234 4.176 13.531 1 92 84 VAL A O 1
ATOM 638 N N . MET A 1 85 ? 4.121 6.355 13.016 1 89.31 85 MET A N 1
ATOM 639 C CA . MET A 1 85 ? 4.816 6.77 14.227 1 89.31 85 MET A CA 1
ATOM 640 C C . MET A 1 85 ? 3.879 6.746 15.43 1 89.31 85 MET A C 1
ATOM 642 O O . MET A 1 85 ? 4.312 6.949 16.562 1 89.31 85 MET A O 1
ATOM 646 N N . GLY A 1 86 ? 2.635 6.598 15.203 1 93.31 86 GLY A N 1
ATOM 647 C CA . GLY A 1 86 ? 1.655 6.609 16.281 1 93.31 86 GLY A CA 1
ATOM 648 C C . GLY A 1 86 ? 0.529 7.598 16.047 1 93.31 86 GLY A C 1
ATOM 649 O O . GLY A 1 86 ? -0.165 7.531 15.031 1 93.31 86 GLY A O 1
ATOM 650 N N . TYR A 1 87 ? 0.414 8.516 17.078 1 94.25 87 TYR A N 1
ATOM 651 C CA . TYR A 1 87 ? -0.758 9.383 17.094 1 94.25 87 TYR A CA 1
ATOM 652 C C . TYR A 1 87 ? -0.35 10.852 17.125 1 94.25 87 TYR A C 1
ATOM 654 O O . TYR A 1 87 ? -0.283 11.453 18.203 1 94.25 87 TYR A O 1
ATOM 662 N N . PRO A 1 88 ? -0.151 11.445 15.984 1 92.38 88 PRO A N 1
ATOM 663 C CA . PRO A 1 88 ? 0.092 12.891 16.016 1 92.38 88 PRO A CA 1
ATOM 664 C C . PRO A 1 88 ? -1.141 13.688 16.438 1 92.38 88 PRO A C 1
ATOM 666 O O . PRO A 1 88 ? -2.27 13.289 16.141 1 92.38 88 PRO A O 1
ATOM 669 N N . ILE A 1 89 ? -0.911 14.82 17.016 1 92.06 89 ILE A N 1
ATOM 670 C CA . ILE A 1 89 ? -2.045 15.594 17.5 1 92.06 89 ILE A CA 1
ATOM 671 C C . ILE A 1 89 ? -2.592 16.484 16.391 1 92.06 89 ILE A C 1
ATOM 673 O O . ILE A 1 89 ? -3.699 17.016 16.5 1 92.06 89 ILE A O 1
ATOM 677 N N . TYR A 1 90 ? -1.737 16.625 15.352 1 92.31 90 TYR A N 1
ATOM 678 C CA . TYR A 1 90 ? -2.172 17.422 14.203 1 92.31 90 TYR A CA 1
ATOM 679 C C . TYR A 1 90 ? -1.357 17.062 12.961 1 92.31 90 TYR A C 1
ATOM 681 O O . TYR A 1 90 ? -0.181 16.703 13.062 1 92.31 90 TYR A O 1
ATOM 689 N N . SER A 1 91 ? -1.979 17.172 11.789 1 94 91 SER A N 1
ATOM 690 C CA . SER A 1 91 ? -1.362 17 10.477 1 94 91 SER A CA 1
ATOM 691 C C . SER A 1 91 ? -2.127 17.766 9.398 1 94 91 SER A C 1
ATOM 693 O O . SER A 1 91 ? -3.344 17.609 9.266 1 94 91 SER A O 1
ATOM 695 N N . GLY A 1 92 ? -1.45 18.531 8.672 1 93.88 92 GLY A N 1
ATOM 696 C CA . GLY A 1 92 ? -2.086 19.328 7.633 1 93.88 92 GLY A CA 1
ATOM 697 C C . GLY A 1 92 ? -2.73 18.5 6.543 1 93.88 92 GLY A C 1
ATOM 698 O O . GLY A 1 92 ? -3.906 18.688 6.223 1 93.88 92 GLY A O 1
ATOM 699 N N . SER A 1 93 ? -1.986 17.562 5.969 1 95.75 93 SER A N 1
ATOM 700 C CA . SER A 1 93 ? -2.506 16.734 4.891 1 95.75 93 SER A CA 1
ATOM 701 C C . SER A 1 93 ? -3.715 15.93 5.348 1 95.75 93 SER A C 1
ATOM 703 O O . SER A 1 93 ? -4.711 15.828 4.629 1 95.75 93 SER A O 1
ATOM 705 N N . ASN A 1 94 ? -3.648 15.359 6.535 1 97.56 94 ASN A N 1
ATOM 706 C CA . ASN A 1 94 ? -4.77 14.609 7.09 1 97.56 94 ASN A CA 1
ATOM 707 C C . ASN A 1 94 ? -5.988 15.5 7.305 1 97.56 94 ASN A C 1
ATOM 709 O O . ASN A 1 94 ? -7.125 15.062 7.098 1 97.56 94 ASN A O 1
ATOM 713 N N . THR A 1 95 ? -5.742 16.703 7.73 1 97.69 95 THR A N 1
ATOM 714 C CA . THR A 1 95 ? -6.836 17.641 7.941 1 97.69 95 THR A CA 1
ATOM 715 C C . THR A 1 95 ? -7.52 17.984 6.621 1 97.69 95 THR A C 1
ATOM 717 O O . THR A 1 95 ? -8.75 18 6.539 1 97.69 95 THR A O 1
ATOM 720 N N . ILE A 1 96 ? -6.727 18.25 5.637 1 98.06 96 ILE A N 1
ATOM 721 C CA . ILE A 1 96 ? -7.258 18.547 4.309 1 98.06 96 ILE A CA 1
ATOM 722 C C . ILE A 1 96 ? -8.109 17.375 3.824 1 98.06 96 ILE A C 1
ATOM 724 O O . ILE A 1 96 ? -9.219 17.562 3.326 1 98.06 96 ILE A O 1
ATOM 728 N N . CYS A 1 97 ? -7.633 16.156 3.994 1 98.56 97 CYS A N 1
ATOM 729 C CA . CYS A 1 97 ? -8.344 14.953 3.59 1 98.56 97 CYS A CA 1
ATOM 730 C C . CYS A 1 97 ? -9.633 14.789 4.391 1 98.56 97 CYS A C 1
ATOM 732 O O . CYS A 1 97 ? -10.688 14.5 3.822 1 98.56 97 CYS A O 1
ATOM 734 N N . THR A 1 98 ? -9.555 14.953 5.691 1 98.75 98 THR A N 1
ATOM 735 C CA . THR A 1 98 ? -10.719 14.797 6.555 1 98.75 98 THR A CA 1
ATOM 736 C C . THR A 1 98 ? -11.773 15.852 6.227 1 98.75 98 THR A C 1
ATOM 738 O O . THR A 1 98 ? -12.969 15.539 6.16 1 98.75 98 THR A O 1
ATOM 741 N N . ALA A 1 99 ? -11.336 17.078 6.035 1 98.75 99 ALA A N 1
ATOM 742 C CA . ALA A 1 99 ? -12.258 18.141 5.648 1 98.75 99 ALA A CA 1
ATOM 743 C C . ALA A 1 99 ? -12.984 17.797 4.352 1 98.75 99 ALA A C 1
ATOM 745 O O . ALA A 1 99 ? -14.203 17.969 4.25 1 98.75 99 ALA A O 1
ATOM 746 N N . THR A 1 100 ? -12.25 17.328 3.404 1 98.44 100 THR A N 1
ATOM 747 C CA . THR A 1 100 ? -12.852 16.906 2.143 1 98.44 100 THR A CA 1
ATOM 748 C C . THR A 1 100 ? -13.852 15.781 2.371 1 98.44 100 THR A C 1
ATOM 750 O O . THR A 1 100 ? -14.961 15.805 1.825 1 98.44 100 THR A O 1
ATOM 753 N N . ALA A 1 101 ? -13.5 14.859 3.174 1 98.38 101 ALA A N 1
ATOM 754 C CA . ALA A 1 101 ? -14.352 13.695 3.436 1 98.38 101 ALA A CA 1
ATOM 755 C C . ALA A 1 101 ? -15.664 14.117 4.082 1 98.38 101 ALA A C 1
ATOM 757 O O . ALA A 1 101 ? -16.734 13.617 3.711 1 98.38 101 ALA A O 1
ATOM 758 N N . VAL A 1 102 ? -15.625 15.008 5.094 1 98.38 102 VAL A N 1
ATOM 759 C CA . VAL A 1 102 ? -16.844 15.391 5.797 1 98.38 102 VAL A CA 1
ATOM 760 C C . VAL A 1 102 ? -17.766 16.156 4.848 1 98.38 102 VAL A C 1
ATOM 762 O O . VAL A 1 102 ? -18.984 16.062 4.949 1 98.38 102 VAL A O 1
ATOM 765 N N . LEU A 1 103 ? -17.203 16.891 3.912 1 98.31 103 LEU A N 1
ATOM 766 C CA . LEU A 1 103 ? -17.984 17.594 2.898 1 98.31 103 LEU A CA 1
ATOM 767 C C . LEU A 1 103 ? -18.625 16.594 1.929 1 98.31 103 LEU A C 1
ATOM 769 O O . LEU A 1 103 ? -19.812 16.688 1.634 1 98.31 103 LEU A O 1
ATOM 773 N N . GLU A 1 104 ? -17.844 15.641 1.471 1 96.75 104 GLU A N 1
ATOM 774 C CA . GLU A 1 104 ? -18.297 14.656 0.493 1 96.75 104 GLU A CA 1
ATOM 775 C C . GLU A 1 104 ? -19.359 13.727 1.094 1 96.75 104 GLU A C 1
ATOM 777 O O . GLU A 1 104 ? -20.266 13.281 0.396 1 96.75 104 GLU A O 1
ATOM 782 N N . ALA A 1 105 ? -19.234 13.492 2.381 1 96.38 105 ALA A N 1
ATOM 783 C CA . ALA A 1 105 ? -20.156 12.594 3.072 1 96.38 105 ALA A CA 1
ATOM 784 C C . ALA A 1 105 ? -21.438 13.336 3.488 1 96.38 105 ALA A C 1
ATOM 786 O O . ALA A 1 105 ? -22.391 12.719 3.945 1 96.38 105 ALA A O 1
ATOM 787 N N . GLY A 1 106 ? -21.406 14.602 3.459 1 96.75 106 GLY A N 1
ATOM 788 C CA . GLY A 1 106 ? -22.578 15.391 3.814 1 96.75 106 GLY A CA 1
ATOM 789 C C . GLY A 1 106 ? -22.688 15.664 5.305 1 96.75 106 GLY A C 1
ATOM 790 O O . GLY A 1 106 ? -23.703 16.188 5.773 1 96.75 106 GLY A O 1
ATOM 791 N N . ILE A 1 107 ? -21.734 15.227 6.016 1 96.69 107 ILE A N 1
ATOM 792 C CA . ILE A 1 107 ? -21.703 15.586 7.434 1 96.69 107 ILE A CA 1
ATOM 793 C C . ILE A 1 107 ? -21.734 17.109 7.586 1 96.69 107 ILE A C 1
ATOM 795 O O . ILE A 1 107 ? -22.422 17.641 8.461 1 96.69 107 ILE A O 1
ATOM 799 N N . VAL A 1 108 ? -20.891 17.75 6.793 1 97.81 108 VAL A N 1
ATOM 800 C CA . VAL A 1 108 ? -21 19.188 6.555 1 97.81 108 VAL A CA 1
ATOM 801 C C . VAL A 1 108 ? -21.594 19.438 5.168 1 97.81 108 VAL A C 1
ATOM 803 O O . VAL A 1 108 ? -21.078 18.938 4.168 1 97.81 108 VAL A O 1
ATOM 806 N N . PRO A 1 109 ? -22.672 20.125 5.113 1 97.44 109 PRO A N 1
ATOM 807 C CA . PRO A 1 109 ? -23.234 20.375 3.791 1 97.44 109 PRO A CA 1
ATOM 808 C C . PRO A 1 109 ? -22.312 21.188 2.895 1 97.44 109 PRO A C 1
ATOM 810 O O . PRO A 1 109 ? -21.734 22.188 3.34 1 97.44 109 PRO A O 1
ATOM 813 N N . LYS A 1 110 ? -22.219 20.797 1.641 1 97 110 LYS A N 1
ATOM 814 C CA . LYS A 1 110 ? -21.453 21.547 0.665 1 97 110 LYS A CA 1
ATOM 815 C C . LYS A 1 110 ? -22.188 22.812 0.224 1 97 110 LYS A C 1
ATOM 817 O O . LYS A 1 110 ? -23.391 22.75 -0.072 1 97 110 LYS A O 1
ATOM 822 N N . GLN A 1 111 ? -21.484 23.828 0.22 1 97.38 111 GLN A N 1
ATOM 823 C CA . GLN A 1 111 ? -22.016 25.094 -0.291 1 97.38 111 GLN A CA 1
ATOM 824 C C . GLN A 1 111 ? -21.156 25.609 -1.436 1 97.38 111 GLN A C 1
ATOM 826 O O . GLN A 1 111 ? -19.922 25.641 -1.34 1 97.38 111 GLN A O 1
ATOM 831 N N . GLU A 1 112 ? -21.812 26.047 -2.506 1 97.62 112 GLU A N 1
ATOM 832 C CA . GLU A 1 112 ? -21.094 26.609 -3.631 1 97.62 112 GLU A CA 1
ATOM 833 C C . GLU A 1 112 ? -20.312 27.859 -3.207 1 97.62 112 GLU A C 1
ATOM 835 O O . GLU A 1 112 ? -20.828 28.688 -2.455 1 97.62 112 GLU A O 1
ATOM 840 N N . GLY A 1 113 ? -19.109 27.953 -3.723 1 98 113 GLY A N 1
ATOM 841 C CA . GLY A 1 113 ? -18.25 29.047 -3.326 1 98 113 GLY A CA 1
ATOM 842 C C . GLY A 1 113 ? -17.438 28.766 -2.086 1 98 113 GLY A C 1
ATOM 843 O O . GL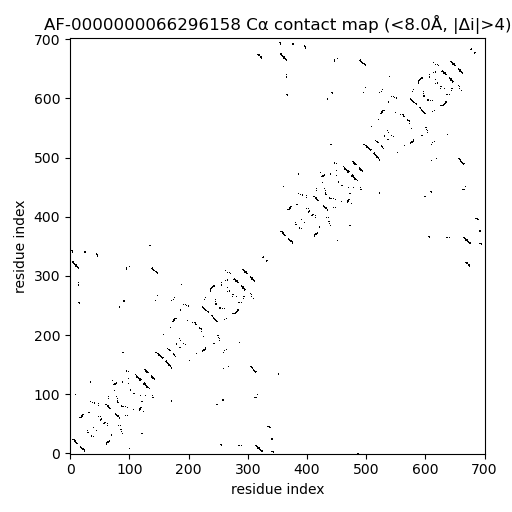Y A 1 113 ? -16.938 27.641 -1.909 1 98 113 GLY A O 1
ATOM 844 N N . LYS A 1 114 ? -17.172 29.844 -1.341 1 98.25 114 LYS A N 1
ATOM 845 C CA . LYS A 1 114 ? -16.344 29.75 -0.139 1 98.25 114 LYS A CA 1
ATOM 846 C C . LYS A 1 114 ? -17.203 29.422 1.085 1 98.25 114 LYS A C 1
ATOM 848 O O . LYS A 1 114 ? -18.281 29.984 1.267 1 98.25 114 LYS A O 1
ATOM 853 N N . GLN A 1 115 ? -16.797 28.438 1.868 1 98.25 115 GLN A N 1
ATOM 854 C CA . GLN A 1 115 ? -17.469 28.141 3.129 1 98.25 115 GLN A CA 1
ATOM 855 C C . GLN A 1 115 ? -16.453 27.859 4.238 1 98.25 115 GLN A C 1
ATOM 857 O O . GLN A 1 115 ? -15.305 27.516 3.961 1 98.25 115 GLN A O 1
ATOM 862 N N . HIS A 1 116 ? -16.938 28.078 5.5 1 98.25 116 HIS A N 1
ATOM 863 C CA . HIS A 1 116 ? -16.094 27.875 6.676 1 98.25 116 HIS A CA 1
ATOM 864 C C . HIS A 1 116 ? -16.75 26.938 7.676 1 98.25 116 HIS A C 1
ATOM 866 O O . HIS A 1 116 ? -17.984 26.953 7.84 1 98.25 116 HIS A O 1
ATOM 872 N N . PHE A 1 117 ? -15.984 26.109 8.25 1 98.38 117 PHE A N 1
ATOM 873 C CA . PHE A 1 117 ? -16.406 25.266 9.375 1 98.38 117 PHE A CA 1
ATOM 874 C C . PHE A 1 117 ? -15.211 24.859 10.219 1 98.38 117 PHE A C 1
ATOM 876 O O . PHE A 1 117 ? -14.07 25.203 9.914 1 98.38 117 PHE A O 1
ATOM 883 N N . MET A 1 118 ? -15.469 24.219 11.352 1 98.44 118 MET A N 1
ATOM 884 C CA . MET A 1 118 ? -14.375 23.812 12.242 1 98.44 118 MET A CA 1
ATOM 885 C C . MET A 1 118 ? -14.383 22.312 12.461 1 98.44 118 MET A C 1
ATOM 887 O O . MET A 1 118 ? -15.445 21.672 12.43 1 98.44 118 MET A O 1
ATOM 891 N N . LEU A 1 119 ? -13.227 21.781 12.594 1 98.44 119 LEU A N 1
ATOM 892 C CA . LEU A 1 119 ? -13.008 20.406 13.062 1 98.44 119 LEU A CA 1
ATOM 893 C C . LEU A 1 119 ? -12.258 20.406 14.391 1 98.44 119 LEU A C 1
ATOM 895 O O . LEU A 1 119 ? -11.727 21.438 14.805 1 98.44 119 LEU A O 1
ATOM 899 N N . GLU A 1 120 ? -12.336 19.312 15.062 1 98.12 120 GLU A N 1
ATOM 900 C CA . GLU A 1 120 ? -11.617 19.188 16.328 1 98.12 120 GLU A CA 1
ATOM 901 C C . GLU A 1 120 ? -10.578 18.078 16.266 1 98.12 120 GLU A C 1
ATOM 903 O O . GLU A 1 120 ? -10.93 16.906 16.141 1 98.12 120 GLU A O 1
ATOM 908 N N . SER A 1 121 ? -9.328 18.453 16.266 1 96.62 121 SER A N 1
ATOM 909 C CA . SER A 1 121 ? -8.227 17.5 16.391 1 96.62 121 SER A CA 1
ATOM 910 C C . SER A 1 121 ? -7.805 17.328 17.844 1 96.62 121 SER A C 1
ATOM 912 O O . SER A 1 121 ? -8.289 18.031 18.719 1 96.62 121 SER A O 1
ATOM 914 N N . PRO A 1 122 ? -6.902 16.391 18.109 1 95.19 122 PRO A N 1
ATOM 915 C CA . PRO A 1 122 ? -6.375 16.266 19.469 1 95.19 122 PRO A CA 1
ATOM 916 C C . PRO A 1 122 ? -5.637 17.516 19.922 1 95.19 122 PRO A C 1
ATOM 918 O O . PRO A 1 122 ? -5.438 17.719 21.125 1 95.19 122 PRO A O 1
ATOM 921 N N . ALA A 1 123 ? -5.234 18.359 18.984 1 91.31 123 ALA A N 1
ATOM 922 C CA . ALA A 1 123 ? -4.582 19.625 19.312 1 91.31 123 ALA A CA 1
ATOM 923 C C . ALA A 1 123 ? -5.609 20.719 19.578 1 91.31 123 ALA A C 1
ATOM 925 O O . ALA A 1 123 ? -5.25 21.828 19.969 1 91.31 123 ALA A O 1
ATOM 926 N N . GLY A 1 124 ? -6.871 20.422 19.391 1 93.12 124 GLY A N 1
ATOM 927 C CA . GLY A 1 124 ? -7.922 21.406 19.562 1 93.12 124 GLY A CA 1
ATOM 928 C C . GLY A 1 124 ? -8.648 21.75 18.281 1 93.12 124 GLY A C 1
ATOM 929 O O . GLY A 1 124 ? -8.68 20.938 17.344 1 93.12 124 GLY A O 1
ATOM 930 N N . LEU A 1 125 ? -9.273 22.938 18.297 1 96.19 125 LEU A N 1
ATOM 931 C CA . LEU A 1 125 ? -10.094 23.375 17.156 1 96.19 125 LEU A CA 1
ATOM 932 C C . LEU A 1 125 ? -9.211 23.766 15.977 1 96.19 125 LEU A C 1
ATOM 934 O O . LEU A 1 125 ? -8.172 24.391 16.156 1 96.19 125 LEU A O 1
ATOM 938 N N . VAL A 1 126 ? -9.672 23.406 14.82 1 95.94 126 VAL A N 1
ATOM 939 C CA . VAL A 1 126 ? -9.008 23.766 13.57 1 95.94 126 VAL A CA 1
ATOM 940 C C . VAL A 1 126 ? -9.984 24.469 12.648 1 95.94 126 VAL A C 1
ATOM 942 O O . VAL A 1 126 ? -11.039 23.922 12.312 1 95.94 126 VAL A O 1
ATOM 945 N N . ASN A 1 127 ? -9.656 25.656 12.227 1 97.06 127 ASN A N 1
ATOM 946 C CA . ASN A 1 127 ? -10.469 26.391 11.273 1 97.06 127 ASN A CA 1
ATOM 947 C C . ASN A 1 127 ? -10.242 25.906 9.844 1 97.06 127 ASN A C 1
ATOM 949 O O . ASN A 1 127 ? -9.102 25.766 9.406 1 97.06 127 ASN A O 1
ATOM 953 N N . ILE A 1 128 ? -11.352 25.672 9.125 1 98.31 128 ILE A N 1
ATOM 954 C CA . ILE A 1 128 ? -11.297 25.156 7.762 1 98.31 128 ILE A CA 1
ATOM 955 C C . ILE A 1 128 ? -12 26.141 6.816 1 98.31 128 ILE A C 1
ATOM 957 O O . ILE A 1 128 ? -13.102 26.609 7.105 1 98.31 128 ILE A O 1
ATOM 961 N N . GLU A 1 129 ? -11.391 26.484 5.793 1 98.56 129 GLU A N 1
ATOM 962 C CA . GLU A 1 129 ? -12 27.141 4.637 1 98.56 129 GLU A CA 1
ATOM 963 C C . GLU A 1 129 ? -12.016 26.203 3.424 1 98.56 129 GLU A C 1
ATOM 965 O O . GLU A 1 129 ? -10.984 25.625 3.068 1 98.56 129 GLU A O 1
ATOM 970 N N . ALA A 1 130 ? -13.18 26.047 2.812 1 98.62 130 ALA A N 1
ATOM 971 C CA . ALA A 1 130 ? -13.297 25.203 1.623 1 98.62 130 ALA A CA 1
ATOM 972 C C . ALA A 1 130 ? -13.883 25.984 0.453 1 98.62 130 ALA A C 1
ATOM 974 O O . ALA A 1 130 ? -14.773 26.812 0.64 1 98.62 130 ALA A O 1
ATOM 975 N N . ILE A 1 131 ? -13.344 25.766 -0.699 1 98.56 131 ILE A N 1
ATOM 976 C CA . ILE A 1 131 ? -13.891 26.297 -1.94 1 98.56 131 ILE A CA 1
ATOM 977 C C . ILE A 1 131 ? -14.562 25.188 -2.742 1 98.56 131 ILE A C 1
ATOM 979 O O . ILE A 1 131 ? -13.914 24.203 -3.113 1 98.56 131 ILE A O 1
ATOM 983 N N . VAL A 1 132 ? -15.805 25.359 -3.008 1 97.62 132 VAL A N 1
ATOM 984 C CA . VAL A 1 132 ? -16.578 24.375 -3.77 1 97.62 132 VAL A CA 1
ATOM 985 C C . VAL A 1 132 ? -17.062 25.016 -5.074 1 97.62 132 VAL A C 1
ATOM 987 O O . VAL A 1 132 ? -17.609 26.125 -5.074 1 97.62 132 VAL A O 1
ATOM 990 N N . HIS A 1 133 ? -16.844 24.359 -6.148 1 95.81 133 HIS A N 1
ATOM 991 C CA . HIS A 1 133 ? -17.312 24.766 -7.465 1 95.81 133 HIS A CA 1
ATOM 992 C C . HIS A 1 133 ? -18.016 23.625 -8.18 1 95.81 133 HIS A C 1
ATOM 994 O O . HIS A 1 133 ? -17.406 22.578 -8.445 1 95.81 133 HIS A O 1
ATOM 1000 N N . ASP A 1 134 ? -19.297 23.766 -8.508 1 93.12 134 ASP A N 1
ATOM 1001 C CA . ASP A 1 134 ? -20.094 22.75 -9.188 1 93.12 134 ASP A CA 1
ATOM 1002 C C . ASP A 1 134 ? -20.094 21.438 -8.422 1 93.12 134 ASP A C 1
ATOM 1004 O O . ASP A 1 134 ? -19.859 20.375 -9.008 1 93.12 134 ASP A O 1
ATOM 1008 N N . GLY A 1 135 ? -20.109 21.594 -7.141 1 91.94 135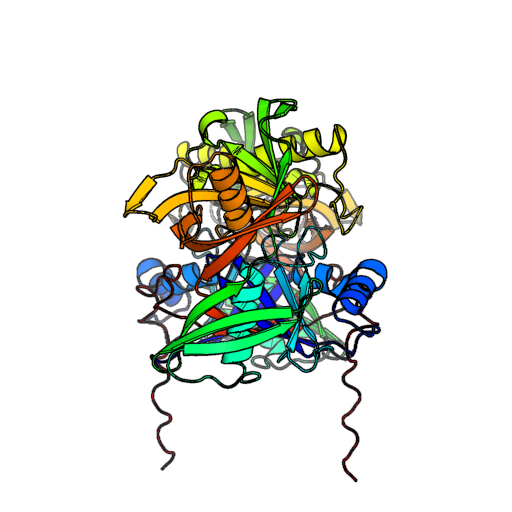 GLY A N 1
ATOM 1009 C CA . GLY A 1 135 ? -20.219 20.422 -6.281 1 91.94 135 GLY A CA 1
ATOM 1010 C C . GLY A 1 135 ? -18.875 19.766 -5.992 1 91.94 135 GLY A C 1
ATOM 1011 O O . GLY A 1 135 ? -18.812 18.781 -5.254 1 91.94 135 GLY A O 1
ATOM 1012 N N . VAL A 1 136 ? -17.781 20.344 -6.531 1 93.44 136 VAL A N 1
ATOM 1013 C CA . VAL A 1 136 ? -16.453 19.766 -6.352 1 93.44 136 VAL A CA 1
ATOM 1014 C C . VAL A 1 136 ? -15.672 20.594 -5.34 1 93.44 136 VAL A C 1
ATOM 1016 O O . VAL A 1 136 ? -15.625 21.812 -5.438 1 93.44 136 VAL A O 1
ATOM 1019 N N . VAL A 1 137 ? -15.117 19.969 -4.34 1 97.06 137 VAL A N 1
ATOM 1020 C CA . VAL A 1 137 ? -14.219 20.656 -3.414 1 97.06 137 VAL A CA 1
ATOM 1021 C C . VAL A 1 137 ? -12.898 20.969 -4.113 1 97.06 137 VAL A C 1
ATOM 1023 O O . VAL A 1 137 ? -12.047 20.094 -4.277 1 97.06 137 VAL A O 1
ATOM 1026 N N . GLU A 1 138 ? -12.664 22.188 -4.387 1 96.75 138 GLU A N 1
ATOM 1027 C CA . GLU A 1 138 ? -11.531 22.594 -5.215 1 96.75 138 GLU A CA 1
ATOM 1028 C C . GLU A 1 138 ? -10.289 22.844 -4.363 1 96.75 138 GLU A C 1
ATOM 1030 O O . GLU A 1 138 ? -9.164 22.688 -4.832 1 96.75 138 GLU A O 1
ATOM 1035 N N . ALA A 1 139 ? -10.555 23.297 -3.176 1 97.88 139 ALA A N 1
ATOM 1036 C CA . ALA A 1 139 ? -9.445 23.625 -2.293 1 97.88 139 ALA A CA 1
ATOM 1037 C C . ALA A 1 139 ? -9.891 23.641 -0.833 1 97.88 139 ALA A C 1
ATOM 1039 O O . ALA A 1 139 ? -11.031 24 -0.533 1 97.88 139 ALA A O 1
ATOM 1040 N N . VAL A 1 140 ? -9.023 23.25 -0.016 1 98.5 140 VAL A N 1
ATOM 1041 C CA . VAL A 1 140 ? -9.211 23.344 1.429 1 98.5 140 VAL A CA 1
ATOM 1042 C C . VAL A 1 140 ? -8.031 24.078 2.053 1 98.5 140 VAL A C 1
ATOM 1044 O O . VAL A 1 140 ? -6.871 23.766 1.765 1 98.5 140 VAL A O 1
ATOM 1047 N N . THR A 1 141 ? -8.281 25.062 2.82 1 98.38 141 THR A N 1
ATOM 1048 C CA . THR A 1 141 ? -7.293 25.766 3.619 1 98.38 141 THR A CA 1
ATOM 1049 C C . THR A 1 141 ? -7.523 25.531 5.109 1 98.38 141 THR A C 1
ATOM 1051 O O . THR A 1 141 ? -8.633 25.719 5.609 1 98.38 141 THR A O 1
ATOM 1054 N N . CYS A 1 142 ? -6.5 25.062 5.719 1 96.81 142 CYS A N 1
ATOM 1055 C CA . CYS A 1 142 ? -6.609 24.859 7.16 1 96.81 142 CYS A CA 1
ATOM 1056 C C . CYS A 1 142 ? -5.551 25.656 7.91 1 96.81 142 CYS A C 1
ATOM 1058 O O . CYS A 1 142 ? -4.449 25.875 7.398 1 96.81 142 CYS A O 1
ATOM 1060 N N . GLU A 1 143 ? -5.93 26.094 9.055 1 90.88 143 GLU A N 1
ATOM 1061 C CA . GLU A 1 143 ? -4.969 26.766 9.93 1 90.88 143 GLU A CA 1
ATOM 1062 C C . GLU A 1 143 ? -3.951 25.766 10.484 1 90.88 143 GLU A C 1
ATOM 1064 O O . GLU A 1 143 ? -4.316 24.688 10.945 1 90.88 143 GLU A O 1
ATOM 1069 N N . GLY A 1 144 ? -2.719 26.125 10.289 1 83.56 144 GLY A N 1
ATOM 1070 C CA . GLY A 1 144 ? -1.679 25.297 10.883 1 83.56 144 GLY A CA 1
ATOM 1071 C C . GLY A 1 144 ? -1.485 25.547 12.367 1 83.56 144 GLY A C 1
ATOM 1072 O O . GLY A 1 144 ? -2.033 26.516 12.906 1 83.56 144 GLY A O 1
ATOM 1073 N N . LEU A 1 145 ? -0.81 24.656 13.016 1 83.69 145 LEU A N 1
ATOM 1074 C CA . LEU A 1 145 ? -0.416 24.938 14.398 1 83.69 145 LEU A CA 1
ATOM 1075 C C . LEU A 1 145 ? 0.722 25.953 14.445 1 83.69 145 LEU A C 1
ATOM 1077 O O . LEU A 1 145 ? 1.499 26.062 13.492 1 83.69 145 LEU A O 1
ATOM 1081 N N . PRO A 1 146 ? 0.771 26.641 15.531 1 89.44 146 PRO A N 1
ATOM 1082 C CA . PRO A 1 146 ? 1.915 27.547 15.695 1 89.44 146 PRO A CA 1
ATOM 1083 C C . PRO A 1 146 ? 3.254 26.812 15.617 1 89.44 146 PRO A C 1
ATOM 1085 O O . PRO A 1 146 ? 3.408 25.734 16.188 1 89.44 146 PRO A O 1
ATOM 1088 N N . SER A 1 147 ? 4.152 27.391 14.836 1 94.38 147 SER A N 1
ATOM 1089 C CA . SER A 1 147 ? 5.457 26.781 14.625 1 94.38 147 SER A CA 1
ATOM 1090 C C . SER A 1 147 ? 6.586 27.703 15.078 1 94.38 147 SER A C 1
ATOM 1092 O O . SER A 1 147 ? 6.434 28.922 15.062 1 94.38 147 SER A O 1
ATOM 1094 N N . TYR A 1 148 ? 7.691 27.109 15.508 1 95.12 148 TYR A N 1
ATOM 1095 C CA . TYR A 1 148 ? 8.844 27.891 15.93 1 95.12 148 TYR A CA 1
ATOM 1096 C C . TYR A 1 148 ? 10.141 27.109 15.766 1 95.12 148 TYR A C 1
ATOM 1098 O O . TYR A 1 148 ? 10.109 25.875 15.602 1 95.12 148 TYR A O 1
ATOM 1106 N N . ILE A 1 149 ? 11.219 27.828 15.797 1 96.44 149 ILE A N 1
ATOM 1107 C CA . ILE A 1 149 ? 12.539 27.203 15.711 1 96.44 149 ILE A CA 1
ATOM 1108 C C . ILE A 1 149 ? 13.055 26.906 17.109 1 96.44 149 ILE A C 1
ATOM 1110 O O . ILE A 1 149 ? 13.18 27.797 17.953 1 96.44 149 ILE A O 1
ATOM 1114 N N . HIS A 1 150 ? 13.273 25.641 17.375 1 94.81 150 HIS A N 1
ATOM 1115 C CA . HIS A 1 150 ? 13.836 25.203 18.641 1 94.81 150 HIS A CA 1
ATOM 1116 C C . HIS A 1 150 ? 15.359 25.266 18.625 1 94.81 150 HIS A C 1
ATOM 1118 O O . HIS A 1 150 ? 15.969 25.797 19.547 1 94.81 150 HIS A O 1
ATOM 1124 N N . THR A 1 151 ? 15.977 24.75 17.703 1 95.31 151 THR A N 1
ATOM 1125 C CA . THR A 1 151 ? 17.422 24.703 17.484 1 95.31 151 THR A CA 1
ATOM 1126 C C . THR A 1 151 ? 17.781 25.234 16.094 1 95.31 151 THR A C 1
ATOM 1128 O O . THR A 1 151 ? 17.156 24.859 15.102 1 95.31 151 THR A O 1
ATOM 1131 N N . TYR A 1 152 ? 18.828 26.125 16.125 1 97.38 152 TYR A N 1
ATOM 1132 C CA . TYR A 1 152 ? 19.203 26.719 14.852 1 97.38 152 TYR A CA 1
ATOM 1133 C C . TYR A 1 152 ? 20.625 26.312 14.453 1 97.38 152 TYR A C 1
ATOM 1135 O O . TYR A 1 152 ? 21.562 26.5 15.219 1 97.38 152 TYR A O 1
ATOM 1143 N N . ASN A 1 153 ? 20.734 25.734 13.305 1 97.56 153 ASN A N 1
ATOM 1144 C CA . ASN A 1 153 ? 22 25.438 12.617 1 97.56 153 ASN A CA 1
ATOM 1145 C C . ASN A 1 153 ? 22.938 24.656 13.508 1 97.56 153 ASN A C 1
ATOM 1147 O O . ASN A 1 153 ? 24.094 25.047 13.711 1 97.56 153 ASN A O 1
ATOM 1151 N N . ALA A 1 154 ? 22.469 23.625 14.047 1 97.5 154 ALA A N 1
ATOM 1152 C CA . ALA A 1 154 ? 23.297 22.688 14.797 1 97.5 154 ALA A CA 1
ATOM 1153 C C . ALA A 1 154 ? 23.953 21.672 13.859 1 97.5 154 ALA A C 1
ATOM 1155 O O . ALA A 1 154 ? 23.656 21.641 12.664 1 97.5 154 ALA A O 1
ATOM 1156 N N . SER A 1 155 ? 24.922 20.953 14.422 1 97.5 155 SER A N 1
ATOM 1157 C CA . SER A 1 155 ? 25.609 19.938 13.648 1 97.5 155 SER A CA 1
ATOM 1158 C C . SER A 1 155 ? 25.672 18.609 14.414 1 97.5 155 SER A C 1
ATOM 1160 O O . SER A 1 155 ? 25.75 18.609 15.641 1 97.5 155 SER A O 1
ATOM 1162 N N . ILE A 1 156 ? 25.641 17.516 13.68 1 97.56 156 ILE A N 1
ATOM 1163 C CA . ILE A 1 156 ? 25.75 16.203 14.281 1 97.56 156 ILE A CA 1
ATOM 1164 C C . ILE A 1 156 ? 26.547 15.273 13.367 1 97.56 156 ILE A C 1
ATOM 1166 O O . ILE A 1 156 ? 26.438 15.367 12.141 1 97.56 156 ILE A O 1
ATOM 1170 N N . ASN A 1 157 ? 27.344 14.43 13.969 1 97.81 157 ASN A N 1
ATOM 1171 C CA . ASN A 1 157 ? 28.031 13.398 13.203 1 97.81 157 ASN A CA 1
ATOM 1172 C C . ASN A 1 157 ? 27.172 12.148 13.047 1 97.81 157 ASN A C 1
ATOM 1174 O O . ASN A 1 157 ? 26.812 11.516 14.039 1 97.81 157 ASN A O 1
ATOM 1178 N N . VAL A 1 158 ? 26.859 11.781 11.836 1 97.88 158 VAL A N 1
ATOM 1179 C CA . VAL A 1 158 ? 26.016 10.633 11.555 1 97.88 158 VAL A CA 1
ATOM 1180 C C . VAL A 1 158 ? 26.859 9.484 11.016 1 97.88 158 VAL A C 1
ATOM 1182 O O . VAL A 1 158 ? 27.531 9.625 10 1 97.88 158 VAL A O 1
ATOM 1185 N N . PRO A 1 159 ? 26.797 8.352 11.625 1 95.19 159 PRO A N 1
ATOM 1186 C CA . PRO A 1 159 ? 27.531 7.195 11.117 1 95.19 159 PRO A CA 1
ATOM 1187 C C . PRO A 1 159 ? 27.219 6.879 9.656 1 95.19 159 PRO A C 1
ATOM 1189 O O . PRO A 1 159 ? 26.047 6.789 9.281 1 95.19 159 PRO A O 1
ATOM 1192 N N . GLY A 1 160 ? 28.281 6.809 8.836 1 93.94 160 GLY A N 1
ATOM 1193 C CA . GLY A 1 160 ? 28.094 6.434 7.441 1 93.94 160 GLY A CA 1
ATOM 1194 C C . GLY A 1 160 ? 27.859 7.621 6.531 1 93.94 160 GLY A C 1
ATOM 1195 O O . GLY A 1 160 ? 27.906 7.496 5.305 1 93.94 160 GLY A O 1
ATOM 1196 N N . ILE A 1 161 ? 27.609 8.82 7.145 1 96.56 161 ILE A N 1
ATOM 1197 C CA . ILE A 1 161 ? 27.281 9.992 6.344 1 96.56 161 ILE A CA 1
ATOM 1198 C C . ILE A 1 161 ? 28.297 11.109 6.629 1 96.56 161 ILE A C 1
ATOM 1200 O O . ILE A 1 161 ? 28.828 11.727 5.703 1 96.56 161 ILE A O 1
ATOM 1204 N N . GLY A 1 162 ? 28.578 11.305 7.883 1 97.44 162 GLY A N 1
ATOM 1205 C CA . GLY A 1 162 ? 29.453 12.383 8.297 1 97.44 162 GLY A CA 1
ATOM 1206 C C . GLY A 1 162 ? 28.719 13.508 9.016 1 97.44 162 GLY A C 1
ATOM 1207 O O . GLY A 1 162 ? 27.719 13.266 9.695 1 97.44 162 GLY A O 1
ATOM 1208 N N . GLU A 1 163 ? 29.344 14.695 8.922 1 97.94 163 GLU A N 1
ATOM 1209 C CA . GLU A 1 163 ? 28.75 15.844 9.609 1 97.94 163 GLU A CA 1
ATOM 1210 C C . GLU A 1 163 ? 27.547 16.391 8.844 1 97.94 163 GLU A C 1
ATOM 1212 O O . GLU A 1 163 ? 27.641 16.656 7.641 1 97.94 163 GLU A O 1
ATOM 1217 N N . VAL A 1 164 ? 26.453 16.547 9.578 1 98.31 164 VAL A N 1
ATOM 1218 C CA . VAL A 1 164 ? 25.219 17.047 8.977 1 98.31 164 VAL A CA 1
ATOM 1219 C C . VAL A 1 164 ? 24.75 18.281 9.734 1 98.31 164 VAL A C 1
ATOM 1221 O O . VAL A 1 164 ? 24.578 18.25 10.961 1 98.31 164 VAL A O 1
ATOM 1224 N N . ALA A 1 165 ? 24.578 19.375 9.039 1 98.44 165 ALA A N 1
ATOM 1225 C CA . ALA A 1 165 ? 23.969 20.578 9.609 1 98.44 165 ALA A CA 1
ATOM 1226 C C . ALA A 1 165 ? 22.453 20.469 9.602 1 98.44 165 ALA A C 1
ATOM 1228 O O . ALA A 1 165 ? 21.859 20.016 8.625 1 98.44 165 ALA A O 1
ATOM 1229 N N . TYR A 1 166 ? 21.812 20.875 10.695 1 98.44 166 TYR A N 1
ATOM 1230 C CA . TYR A 1 166 ? 20.359 20.812 10.758 1 98.44 166 TYR A CA 1
ATOM 1231 C C . TYR A 1 166 ? 19.797 21.859 11.727 1 98.44 166 TYR A C 1
ATOM 1233 O O . TYR A 1 166 ? 20.531 22.344 12.586 1 98.44 166 TYR A O 1
ATOM 1241 N N . SER A 1 167 ? 18.609 22.281 11.547 1 98.25 167 SER A N 1
ATOM 1242 C CA . SER A 1 167 ? 17.797 23.016 12.508 1 98.25 167 SER A CA 1
ATOM 1243 C C . SER A 1 167 ? 16.609 22.188 12.969 1 98.25 167 SER A C 1
ATOM 1245 O O . SER A 1 167 ? 16.266 21.172 12.344 1 98.25 167 SER A O 1
ATOM 1247 N N . VAL A 1 168 ? 16.016 22.562 14.117 1 97.69 168 VAL A N 1
ATOM 1248 C CA . VAL A 1 168 ? 14.836 21.859 14.617 1 97.69 168 VAL A CA 1
ATOM 1249 C C . VAL A 1 168 ? 13.68 22.859 14.773 1 97.69 168 VAL A C 1
ATOM 1251 O O . VAL A 1 168 ? 13.828 23.891 15.414 1 97.69 168 VAL A O 1
ATOM 1254 N N . ALA A 1 169 ? 12.656 22.547 14.141 1 96.69 169 ALA A N 1
ATOM 1255 C CA . ALA A 1 169 ? 11.43 23.328 14.305 1 96.69 169 ALA A CA 1
ATOM 1256 C C . ALA A 1 169 ? 10.336 22.484 14.969 1 96.69 169 ALA A C 1
ATOM 1258 O O . ALA A 1 169 ? 10.367 21.25 14.898 1 96.69 169 ALA A O 1
ATOM 1259 N N . TYR A 1 170 ? 9.516 23.172 15.648 1 94.38 170 TYR A N 1
ATOM 1260 C CA . TYR A 1 170 ? 8.281 22.531 16.109 1 94.38 170 TYR A CA 1
ATOM 1261 C C . TYR A 1 170 ? 7.094 22.969 15.258 1 94.38 170 TYR A C 1
ATOM 1263 O O . TYR A 1 170 ? 6.883 24.156 15.047 1 94.38 170 TYR A O 1
ATOM 1271 N N . SER A 1 171 ? 6.344 22.125 14.781 1 92.5 171 SER A N 1
ATOM 1272 C CA . SER A 1 171 ? 5.133 22.328 13.992 1 92.5 171 SER A CA 1
ATOM 1273 C C . SER A 1 171 ? 4.199 21.125 14.109 1 92.5 171 SER A C 1
ATOM 1275 O O . SER A 1 171 ? 4.016 20.375 13.156 1 92.5 171 SER A O 1
ATOM 1277 N N . GLY A 1 172 ? 3.51 20.953 15.234 1 87.56 172 GLY A N 1
ATOM 1278 C CA . GLY A 1 172 ? 2.73 19.766 15.523 1 87.56 172 GLY A CA 1
ATOM 1279 C C . GLY A 1 172 ? 3.582 18.578 15.953 1 87.56 172 GLY A C 1
ATOM 1280 O O . GLY A 1 172 ? 3.08 17.641 16.578 1 87.56 172 GLY A O 1
ATOM 1281 N N . GLY A 1 173 ? 4.766 18.594 15.672 1 90 173 GLY A N 1
ATOM 1282 C CA . GLY A 1 173 ? 5.871 17.719 16.047 1 90 173 GLY A CA 1
ATOM 1283 C C . GLY A 1 173 ? 7.23 18.328 15.742 1 90 173 GLY A C 1
ATOM 1284 O O . GLY A 1 173 ? 7.324 19.375 15.102 1 90 173 GLY A O 1
ATOM 1285 N N . PHE A 1 174 ? 8.258 17.734 16.297 1 94.5 174 PHE A N 1
ATOM 1286 C CA . PHE A 1 174 ? 9.594 18.25 16.031 1 94.5 174 PHE A CA 1
ATOM 1287 C C . PHE A 1 174 ? 10.109 17.781 14.68 1 94.5 174 PHE A C 1
ATOM 1289 O O . PHE A 1 174 ? 10.031 16.594 14.359 1 94.5 174 PHE A O 1
ATOM 1296 N N . TYR A 1 175 ? 10.586 18.734 13.914 1 96.38 175 TYR A N 1
ATOM 1297 C CA . TYR A 1 175 ? 11.125 18.516 12.578 1 96.38 175 TYR A CA 1
ATOM 1298 C C . TYR A 1 175 ? 12.617 18.844 12.531 1 96.38 175 TYR A C 1
ATOM 1300 O O . TYR A 1 175 ? 13.016 19.969 12.844 1 96.38 175 TYR A O 1
ATOM 1308 N N . ALA A 1 176 ? 13.391 17.922 12.156 1 98.38 176 ALA A N 1
ATOM 1309 C CA . ALA A 1 176 ? 14.734 18.281 11.719 1 98.38 176 ALA A CA 1
ATOM 1310 C C . ALA A 1 176 ? 14.711 18.844 10.297 1 98.38 176 ALA A C 1
ATOM 1312 O O . ALA A 1 176 ? 14.195 18.203 9.375 1 98.38 176 ALA A O 1
ATOM 1313 N N . LEU A 1 177 ? 15.195 20.016 10.133 1 98.69 177 LEU A N 1
ATOM 1314 C CA . LEU A 1 177 ? 15.281 20.672 8.836 1 98.69 177 LEU A CA 1
ATOM 1315 C C . LEU A 1 177 ? 16.688 20.562 8.266 1 98.69 177 LEU A C 1
ATOM 1317 O O . LEU A 1 177 ? 17.656 21.047 8.875 1 98.69 177 LEU A O 1
ATOM 1321 N N . VAL A 1 178 ? 16.797 19.969 7.074 1 98.75 178 VAL A N 1
ATOM 1322 C CA . VAL A 1 178 ? 18.109 19.719 6.492 1 98.75 178 VAL A CA 1
ATOM 1323 C C . VAL A 1 178 ? 18.125 20.172 5.031 1 98.75 178 VAL A C 1
ATOM 1325 O O . VAL A 1 178 ? 17.141 19.969 4.309 1 98.75 178 VAL A O 1
ATOM 1328 N N . ASP A 1 179 ? 19.219 20.781 4.66 1 98.44 179 ASP A N 1
ATOM 1329 C CA . ASP A 1 179 ? 19.422 21.141 3.258 1 98.44 179 ASP A CA 1
ATOM 1330 C C . ASP A 1 179 ? 19.688 19.906 2.41 1 98.44 179 ASP A C 1
ATOM 1332 O O . ASP A 1 179 ? 20.703 19.219 2.596 1 98.44 179 ASP A O 1
ATOM 1336 N N . ALA A 1 180 ? 18.844 19.672 1.435 1 98.56 180 ALA A N 1
ATOM 1337 C CA . ALA A 1 180 ? 18.938 18.453 0.635 1 98.56 180 ALA A CA 1
ATOM 1338 C C . ALA A 1 180 ? 20.234 18.438 -0.184 1 98.56 180 ALA A C 1
ATOM 1340 O O . ALA A 1 180 ? 20.891 17.406 -0.285 1 98.56 180 ALA A O 1
ATOM 1341 N N . LYS A 1 181 ? 20.609 19.531 -0.7 1 97.81 181 LYS A N 1
ATOM 1342 C CA . LYS A 1 181 ? 21.781 19.625 -1.574 1 97.81 181 LYS A CA 1
ATOM 1343 C C . LYS A 1 181 ? 23.062 19.297 -0.814 1 97.81 181 LYS A C 1
ATOM 1345 O O . LYS A 1 181 ? 23.984 18.703 -1.376 1 97.81 181 LYS A O 1
ATOM 1350 N N . SER A 1 182 ? 23.125 19.703 0.39 1 97.56 182 SER A N 1
ATOM 1351 C CA . SER A 1 182 ? 24.312 19.438 1.206 1 97.56 182 SER A CA 1
ATOM 1352 C C . SER A 1 182 ? 24.547 17.938 1.371 1 97.56 182 SER A C 1
ATOM 1354 O O . SER A 1 182 ? 25.656 17.516 1.674 1 97.56 182 SER A O 1
ATOM 1356 N N . LEU A 1 183 ? 23.531 17.188 1.149 1 97.88 183 LEU A N 1
ATOM 1357 C CA . LEU A 1 183 ? 23.625 15.734 1.28 1 97.88 183 LEU A CA 1
ATOM 1358 C C . LEU A 1 183 ? 23.656 15.062 -0.089 1 97.88 183 LEU A C 1
ATOM 1360 O O . LEU A 1 183 ? 23.594 13.836 -0.187 1 97.88 183 LEU A O 1
ATOM 1364 N N . GLY A 1 184 ? 23.594 15.898 -1.125 1 97.56 184 GLY A N 1
ATOM 1365 C CA . GLY A 1 184 ? 23.75 15.383 -2.479 1 97.56 184 GLY A CA 1
ATOM 1366 C C . GLY A 1 184 ? 22.422 15.023 -3.129 1 97.56 184 GLY A C 1
ATOM 1367 O O . GLY A 1 184 ? 22.391 14.289 -4.121 1 97.56 184 GLY A O 1
ATOM 1368 N N . PHE A 1 185 ? 21.328 15.5 -2.631 1 98.44 185 PHE A N 1
ATOM 1369 C CA . PHE A 1 185 ? 20.031 15.125 -3.164 1 98.44 185 PHE A CA 1
ATOM 1370 C C . PHE A 1 185 ? 19.422 16.25 -3.994 1 98.44 185 PHE A C 1
ATOM 1372 O O . PHE A 1 185 ? 19.547 17.422 -3.629 1 98.44 185 PHE A O 1
ATOM 1379 N N . ASP A 1 186 ? 18.75 15.891 -5.082 1 98 186 ASP A N 1
ATOM 1380 C CA . ASP A 1 186 ? 18.031 16.812 -5.938 1 98 186 ASP A CA 1
ATOM 1381 C C . ASP A 1 186 ? 16.516 16.734 -5.684 1 98 186 ASP A C 1
ATOM 1383 O O . ASP A 1 186 ? 15.75 17.5 -6.246 1 98 186 ASP A O 1
ATOM 1387 N N . LEU A 1 187 ? 16.094 15.828 -4.832 1 98.06 187 LEU A N 1
ATOM 1388 C CA . LEU A 1 187 ? 14.695 15.633 -4.438 1 98.06 187 LEU A CA 1
ATOM 1389 C C . LEU A 1 187 ? 13.852 15.211 -5.633 1 98.06 187 LEU A C 1
ATOM 1391 O O . LEU A 1 187 ? 12.805 15.82 -5.898 1 98.06 187 LEU A O 1
ATOM 1395 N N . THR A 1 188 ? 14.336 14.188 -6.336 1 97.38 188 THR A N 1
ATOM 1396 C CA . THR A 1 188 ? 13.586 13.516 -7.391 1 97.38 188 THR A CA 1
ATOM 1397 C C . THR A 1 188 ? 13.031 12.18 -6.891 1 97.38 188 THR A C 1
ATOM 1399 O O . THR A 1 188 ? 13.516 11.641 -5.895 1 97.38 188 THR A O 1
ATOM 1402 N N . LEU A 1 189 ? 12.07 11.727 -7.555 1 96.25 189 LEU A N 1
ATOM 1403 C CA . LEU A 1 189 ? 11.359 10.539 -7.109 1 96.25 189 LEU A CA 1
ATOM 1404 C C . LEU A 1 189 ? 12.297 9.336 -7.02 1 96.25 189 LEU A C 1
ATOM 1406 O O . LEU A 1 189 ? 12.164 8.508 -6.121 1 96.25 189 LEU A O 1
ATOM 1410 N N . ASP A 1 190 ? 13.25 9.211 -7.922 1 94.25 190 ASP A N 1
ATOM 1411 C CA . ASP A 1 190 ? 14.156 8.07 -7.969 1 94.25 190 ASP A CA 1
ATOM 1412 C C . ASP A 1 190 ? 15.078 8.047 -6.75 1 94.25 190 ASP A C 1
ATOM 1414 O O . ASP A 1 190 ? 15.719 7.027 -6.469 1 94.25 190 ASP A O 1
ATOM 1418 N N . GLU A 1 191 ? 15.055 9.086 -5.945 1 97.31 191 GLU A N 1
ATOM 1419 C CA . GLU A 1 191 ? 15.914 9.195 -4.77 1 97.31 191 GLU A CA 1
ATOM 1420 C C . GLU A 1 191 ? 15.172 8.773 -3.506 1 97.31 191 GLU A C 1
ATOM 1422 O O . GLU A 1 191 ? 15.758 8.742 -2.42 1 97.31 191 GLU A O 1
ATOM 1427 N N . GLU A 1 192 ? 13.977 8.414 -3.623 1 96.44 192 GLU A N 1
ATOM 1428 C CA . GLU A 1 192 ? 13.102 8.234 -2.471 1 96.44 192 GLU A CA 1
ATOM 1429 C C . GLU A 1 192 ? 13.688 7.242 -1.478 1 96.44 192 GLU A C 1
ATOM 1431 O O . GLU A 1 192 ? 13.727 7.504 -0.273 1 96.44 192 GLU A O 1
ATOM 1436 N N . ARG A 1 193 ? 14.164 6.125 -1.928 1 92.69 193 ARG A N 1
ATOM 1437 C CA . ARG A 1 193 ? 14.711 5.098 -1.049 1 92.69 193 ARG A CA 1
ATOM 1438 C C . ARG A 1 193 ? 15.945 5.602 -0.31 1 92.69 193 ARG A C 1
ATOM 1440 O O . ARG A 1 193 ? 16.078 5.387 0.896 1 92.69 193 ARG A O 1
ATOM 1447 N N . GLU A 1 194 ? 16.797 6.219 -1.045 1 95.5 194 GLU A N 1
ATOM 1448 C CA . GLU A 1 194 ? 18.031 6.742 -0.441 1 95.5 194 GLU A CA 1
ATOM 1449 C C . GLU A 1 194 ? 17.719 7.875 0.535 1 95.5 194 GLU A C 1
ATOM 1451 O O . GLU A 1 194 ? 18.391 8.016 1.559 1 95.5 194 GLU A O 1
ATOM 1456 N N . LEU A 1 195 ? 16.75 8.688 0.202 1 98.12 195 LEU A N 1
ATOM 1457 C CA . LEU A 1 195 ? 16.297 9.734 1.112 1 98.12 195 LEU A CA 1
ATOM 1458 C C . LEU A 1 195 ? 15.828 9.141 2.436 1 98.12 195 LEU A C 1
ATOM 1460 O O . LEU A 1 195 ? 16.203 9.625 3.506 1 98.12 195 LEU A O 1
ATOM 1464 N N . ALA A 1 196 ? 15.039 8.078 2.34 1 97.12 196 ALA A N 1
ATOM 1465 C CA . ALA A 1 196 ? 14.508 7.434 3.537 1 97.12 196 ALA A CA 1
ATOM 1466 C C . ALA A 1 196 ? 15.633 6.875 4.406 1 97.12 196 ALA A C 1
ATOM 1468 O O . ALA A 1 196 ? 15.625 7.059 5.625 1 97.12 196 ALA A O 1
ATOM 1469 N N . ARG A 1 197 ? 16.562 6.23 3.791 1 95.5 197 ARG A N 1
ATOM 1470 C CA . ARG A 1 197 ? 17.688 5.645 4.516 1 95.5 197 ARG A CA 1
ATOM 1471 C C . ARG A 1 197 ? 18.516 6.723 5.203 1 95.5 197 ARG A C 1
ATOM 1473 O O . ARG A 1 197 ? 18.891 6.582 6.367 1 95.5 197 ARG A O 1
ATOM 1480 N N . THR A 1 198 ? 18.781 7.754 4.473 1 98.06 198 THR A N 1
ATOM 1481 C CA . THR A 1 198 ? 19.578 8.859 4.988 1 98.06 198 THR A CA 1
ATOM 1482 C C . THR A 1 198 ? 18.875 9.539 6.152 1 98.06 198 THR A C 1
ATOM 1484 O O . THR A 1 198 ? 19.469 9.781 7.199 1 98.06 198 THR A O 1
ATOM 1487 N N . ALA A 1 199 ? 17.641 9.82 5.965 1 98.38 199 ALA A N 1
ATOM 1488 C CA . ALA A 1 199 ? 16.859 10.477 7.008 1 98.38 199 ALA A CA 1
ATOM 1489 C C . ALA A 1 199 ? 16.781 9.617 8.266 1 98.38 199 ALA A C 1
ATOM 1491 O O . ALA A 1 199 ? 16.859 10.133 9.383 1 98.38 199 ALA A O 1
ATOM 1492 N N . HIS A 1 200 ? 16.609 8.305 8.055 1 97.62 200 HIS A N 1
ATOM 1493 C CA . HIS A 1 200 ? 16.578 7.383 9.188 1 97.62 200 HIS A CA 1
ATOM 1494 C C . HIS A 1 200 ? 17.844 7.504 10.031 1 97.62 200 HIS A C 1
ATOM 1496 O O . HIS A 1 200 ? 17.766 7.613 11.258 1 97.62 200 HIS A O 1
ATOM 1502 N N . ALA A 1 201 ? 18.953 7.5 9.391 1 97.81 201 ALA A N 1
ATOM 1503 C CA . ALA A 1 201 ? 20.234 7.586 10.086 1 97.81 201 ALA A CA 1
ATOM 1504 C C . ALA A 1 201 ? 20.375 8.906 10.844 1 97.81 201 ALA A C 1
ATOM 1506 O O . ALA A 1 201 ? 20.828 8.93 11.984 1 97.81 201 ALA A O 1
ATOM 1507 N N . ILE A 1 202 ? 19.938 9.969 10.25 1 98.38 202 ILE A N 1
ATOM 1508 C CA . ILE A 1 202 ? 20.062 11.289 10.844 1 98.38 202 ILE A CA 1
ATOM 1509 C C . ILE A 1 202 ? 19.156 11.391 12.07 1 98.38 202 ILE A C 1
ATOM 1511 O O . ILE A 1 202 ? 19.578 11.828 13.141 1 98.38 202 ILE A O 1
ATOM 1515 N N . VAL A 1 203 ? 17.922 10.969 11.906 1 97.75 203 VAL A N 1
ATOM 1516 C CA . VAL A 1 203 ? 16.938 11.039 12.984 1 97.75 203 VAL A CA 1
ATOM 1517 C C . VAL A 1 203 ? 17.406 10.195 14.164 1 97.75 203 VAL A C 1
ATOM 1519 O O . VAL A 1 203 ? 17.344 10.633 15.312 1 97.75 203 VAL A O 1
ATOM 1522 N N . GLU A 1 204 ? 17.922 9.008 13.867 1 97 204 GLU A N 1
ATOM 1523 C CA . GLU A 1 204 ? 18.438 8.148 14.93 1 97 204 GLU A CA 1
ATOM 1524 C C . GLU A 1 204 ? 19.594 8.82 15.672 1 97 204 GLU A C 1
ATOM 1526 O O . GLU A 1 204 ? 19.672 8.742 16.906 1 97 204 GLU A O 1
ATOM 1531 N N . ALA A 1 205 ? 20.438 9.438 14.969 1 97.5 205 ALA A N 1
ATOM 1532 C CA . ALA A 1 205 ? 21.578 10.125 15.57 1 97.5 205 ALA A CA 1
ATOM 1533 C C . ALA A 1 205 ? 21.109 11.281 16.469 1 97.5 205 ALA A C 1
ATOM 1535 O O . ALA A 1 205 ? 21.609 11.453 17.578 1 97.5 205 ALA A O 1
ATOM 1536 N N . ILE A 1 206 ? 20.156 12.055 15.977 1 97.19 206 ILE A N 1
ATOM 1537 C CA . ILE A 1 206 ? 19.656 13.211 16.719 1 97.19 206 ILE A CA 1
ATOM 1538 C C . ILE A 1 206 ? 18.938 12.734 17.984 1 97.19 206 ILE A C 1
ATOM 1540 O O . ILE A 1 206 ? 19.141 13.289 19.062 1 97.19 206 ILE A O 1
ATOM 1544 N N . GLN A 1 207 ? 18.125 11.703 17.844 1 95.06 207 GLN A N 1
ATOM 1545 C CA . GLN A 1 207 ? 17.391 11.164 18.984 1 95.06 207 GLN A CA 1
ATOM 1546 C C . GLN A 1 207 ? 18.344 10.656 20.062 1 95.06 207 GLN A C 1
ATOM 1548 O O . GLN A 1 207 ? 18.078 10.789 21.25 1 95.06 207 GLN A O 1
ATOM 1553 N N . ALA A 1 208 ? 19.453 10.086 19.672 1 94 208 ALA A N 1
ATOM 1554 C CA . ALA A 1 208 ? 20.453 9.547 20.609 1 94 208 ALA A CA 1
ATOM 1555 C C . ALA A 1 208 ? 21.188 10.672 21.328 1 94 208 ALA A C 1
ATOM 1557 O O . ALA A 1 208 ? 21.609 10.523 22.484 1 94 208 ALA A O 1
ATOM 1558 N N . ALA A 1 209 ? 21.297 11.75 20.672 1 91.94 209 ALA A N 1
ATOM 1559 C CA . ALA A 1 209 ? 22.125 12.844 21.188 1 91.94 209 ALA A CA 1
ATOM 1560 C C . ALA A 1 209 ? 21.328 13.727 22.141 1 91.94 209 ALA A C 1
ATOM 1562 O O . ALA A 1 209 ? 21.891 14.273 23.094 1 91.94 209 ALA A O 1
ATOM 1563 N N . ARG A 1 210 ? 20.047 13.898 21.828 1 86.44 210 ARG A N 1
ATOM 1564 C CA . ARG A 1 210 ? 19.328 14.844 22.672 1 86.44 210 ARG A CA 1
ATOM 1565 C C . ARG A 1 210 ? 17.828 14.594 22.625 1 86.44 210 ARG A C 1
ATOM 1567 O O . ARG A 1 210 ? 17.328 13.984 21.672 1 86.44 210 ARG A O 1
ATOM 1574 N N . GLY A 1 211 ? 17.188 15.07 23.719 1 84.12 211 GLY A N 1
ATOM 1575 C CA . GLY A 1 211 ? 15.734 15.109 23.781 1 84.12 211 GLY A CA 1
ATOM 1576 C C . GLY A 1 211 ? 15.164 16.484 23.5 1 84.12 211 GLY A C 1
ATOM 1577 O O . GLY A 1 211 ? 15.891 17.484 23.5 1 84.12 211 GLY A O 1
ATOM 1578 N N . PHE A 1 212 ? 13.812 16.453 23.172 1 86.75 212 PHE A N 1
ATOM 1579 C CA . PHE A 1 212 ? 13.141 17.703 22.891 1 86.75 212 PHE A CA 1
ATOM 1580 C C . PHE A 1 212 ? 11.883 17.859 23.734 1 86.75 212 PHE A C 1
ATOM 1582 O O . PHE A 1 212 ? 11.172 16.891 23.984 1 86.75 212 PHE A O 1
ATOM 1589 N N . SER A 1 213 ? 11.695 19.078 24.156 1 84.62 213 SER A N 1
ATOM 1590 C CA . SER A 1 213 ? 10.484 19.406 24.891 1 84.62 213 SER A CA 1
ATOM 1591 C C . SER A 1 213 ? 9.82 20.656 24.328 1 84.62 213 SER A C 1
ATOM 1593 O O . SER A 1 213 ? 10.508 21.625 23.969 1 84.62 213 SER A O 1
ATOM 1595 N N . HIS A 1 214 ? 8.508 20.547 24.219 1 84.81 214 HIS A N 1
ATOM 1596 C CA . HIS A 1 214 ? 7.758 21.719 23.812 1 84.81 214 HIS A CA 1
ATOM 1597 C C . HIS A 1 214 ? 7.691 22.75 24.938 1 84.81 214 HIS A C 1
ATOM 1599 O O . HIS A 1 214 ? 7.574 22.391 26.109 1 84.81 214 HIS A O 1
ATOM 1605 N N . TYR A 1 215 ? 7.586 23.938 24.594 1 78.12 215 TYR A N 1
ATOM 1606 C CA . TYR A 1 215 ? 7.68 24.984 25.594 1 78.12 215 TYR A CA 1
ATOM 1607 C C . TYR A 1 215 ? 6.43 25.016 26.469 1 78.12 215 TYR A C 1
ATOM 1609 O O . TYR A 1 215 ? 6.488 25.422 27.625 1 78.12 215 TYR A O 1
ATOM 1617 N N . THR A 1 216 ? 5.227 24.578 25.875 1 75.62 216 THR A N 1
ATOM 1618 C CA . THR A 1 216 ? 4.012 24.594 26.688 1 75.62 216 THR A CA 1
ATOM 1619 C C . THR A 1 216 ? 3.525 23.172 26.953 1 75.62 216 THR A C 1
ATOM 1621 O O . THR A 1 216 ? 2.973 22.891 28.016 1 75.62 216 THR A O 1
ATOM 1624 N N . LEU A 1 217 ? 3.822 22.234 26.078 1 74 217 LEU A N 1
ATOM 1625 C CA . LEU A 1 217 ? 3.24 20.906 26.141 1 74 217 LEU A CA 1
ATOM 1626 C C . LEU A 1 217 ? 4.168 19.938 26.875 1 74 217 LEU A C 1
ATOM 1628 O O . LEU A 1 217 ? 3.744 18.859 27.297 1 74 217 LEU A O 1
ATOM 1632 N N . GLY A 1 218 ? 5.391 20.406 27.094 1 76.62 218 GLY A N 1
ATOM 1633 C CA . GLY A 1 218 ? 6.363 19.547 27.75 1 76.62 218 GLY A CA 1
ATOM 1634 C C . GLY A 1 218 ? 6.902 18.453 26.844 1 76.62 218 GLY A C 1
ATOM 1635 O O . GLY A 1 218 ? 7.301 18.734 25.703 1 76.62 218 GLY A O 1
ATOM 1636 N N . ASP A 1 219 ? 6.953 17.25 27.422 1 76.75 219 ASP A N 1
ATOM 1637 C CA . ASP A 1 219 ? 7.5 16.125 26.688 1 76.75 219 ASP A CA 1
ATOM 1638 C C . ASP A 1 219 ? 6.496 15.609 25.656 1 76.75 219 ASP A C 1
ATOM 1640 O O . ASP A 1 219 ? 5.453 15.062 26.016 1 76.75 219 ASP A O 1
ATOM 1644 N N . VAL A 1 220 ? 6.867 15.789 24.406 1 76.12 220 VAL A N 1
ATOM 1645 C CA . VAL A 1 220 ? 5.957 15.367 23.359 1 76.12 220 VAL A CA 1
ATOM 1646 C C . VAL A 1 220 ? 6.547 14.164 22.625 1 76.12 220 VAL A C 1
ATOM 1648 O O . VAL A 1 220 ? 6.055 13.773 21.562 1 76.12 220 VAL A O 1
ATOM 1651 N N . GLY A 1 221 ? 7.629 13.609 23.172 1 78 221 GLY A N 1
ATOM 1652 C CA . GLY A 1 221 ? 8.242 12.438 22.562 1 78 221 GLY A CA 1
ATOM 1653 C C . GLY A 1 221 ? 9.43 12.781 21.688 1 78 221 GLY A C 1
ATOM 1654 O O . GLY A 1 221 ? 9.797 13.945 21.547 1 78 221 GLY A O 1
ATOM 1655 N N . PRO A 1 222 ? 10.016 11.789 21.125 1 85.5 222 PRO A N 1
ATOM 1656 C CA . PRO A 1 222 ? 11.203 11.984 20.297 1 85.5 222 PRO A CA 1
ATOM 1657 C C . PRO A 1 222 ? 10.875 12.656 18.953 1 85.5 222 PRO A C 1
ATOM 1659 O O . PRO A 1 222 ? 9.711 12.68 18.547 1 85.5 222 PRO A O 1
ATOM 1662 N N . LEU A 1 223 ? 11.867 13.242 18.375 1 92.69 223 LEU A N 1
ATOM 1663 C CA . LEU A 1 223 ? 11.773 13.852 17.047 1 92.69 223 LEU A CA 1
ATOM 1664 C C . LEU A 1 223 ? 11.438 12.797 16 1 92.69 223 LEU A C 1
ATOM 1666 O O . LEU A 1 223 ? 12.242 11.906 15.719 1 92.69 223 LEU A O 1
ATOM 1670 N N . PRO A 1 224 ? 10.242 12.977 15.422 1 93 224 PRO A N 1
ATOM 1671 C CA . PRO A 1 224 ? 9.836 11.922 14.492 1 93 224 PRO A CA 1
ATOM 1672 C C . PRO A 1 224 ? 9.992 12.328 13.031 1 93 224 PRO A C 1
ATOM 1674 O O . PRO A 1 224 ? 9.875 11.492 12.133 1 93 224 PRO A O 1
ATOM 1677 N N . PHE A 1 225 ? 10.328 13.602 12.75 1 96.69 225 PHE A N 1
ATOM 1678 C CA . PHE A 1 225 ? 10.258 14.055 11.367 1 96.69 225 PHE A CA 1
ATOM 1679 C C . PHE A 1 225 ? 11.594 14.648 10.922 1 96.69 225 PHE A C 1
ATOM 1681 O O . PHE A 1 225 ? 12.312 15.234 11.727 1 96.69 225 PHE A O 1
ATOM 1688 N N . LEU A 1 226 ? 11.891 14.461 9.727 1 98.25 226 LEU A N 1
ATOM 1689 C CA . LEU A 1 226 ? 12.953 15.188 9.047 1 98.25 226 LEU A CA 1
ATOM 1690 C C . LEU A 1 226 ? 12.461 15.758 7.719 1 98.25 226 LEU A C 1
ATOM 1692 O O . LEU A 1 226 ? 11.844 15.055 6.922 1 98.25 226 LEU A O 1
ATOM 1696 N N . HIS A 1 227 ? 12.641 17.016 7.543 1 98.62 227 HIS A N 1
ATOM 1697 C CA . HIS A 1 227 ? 12.219 17.734 6.348 1 98.62 227 HIS A CA 1
ATOM 1698 C C . HIS A 1 227 ? 13.414 18.141 5.496 1 98.62 227 HIS A C 1
ATOM 1700 O O . HIS A 1 227 ? 14.203 19 5.902 1 98.62 227 HIS A O 1
ATOM 1706 N N . PHE A 1 228 ? 13.57 17.5 4.301 1 98.81 228 PHE A N 1
ATOM 1707 C CA . PHE A 1 228 ? 14.578 17.906 3.322 1 98.81 228 PHE A CA 1
ATOM 1708 C C . PHE A 1 228 ? 14.148 19.172 2.596 1 98.81 228 PHE A C 1
ATOM 1710 O O . PHE A 1 228 ? 13.062 19.219 2.004 1 98.81 228 PHE A O 1
ATOM 1717 N N . MET A 1 229 ? 14.977 20.141 2.621 1 98.56 229 MET A N 1
ATOM 1718 C CA . MET A 1 229 ? 14.664 21.422 2.006 1 98.56 229 MET A CA 1
ATOM 1719 C C . MET A 1 229 ? 15.43 21.609 0.701 1 98.56 229 MET A C 1
ATOM 1721 O O . MET A 1 229 ? 16.656 21.531 0.686 1 98.56 229 MET A O 1
ATOM 1725 N N . GLY A 1 230 ? 14.703 21.797 -0.353 1 98.25 230 GLY A N 1
ATOM 1726 C CA . GLY A 1 230 ? 15.328 22.203 -1.604 1 98.25 230 GLY A CA 1
ATOM 1727 C C . GLY A 1 230 ? 15.508 23.703 -1.727 1 98.25 230 GLY A C 1
ATOM 1728 O O . GLY A 1 230 ? 15.055 24.453 -0.87 1 98.25 230 GLY A O 1
ATOM 1729 N N . PRO A 1 231 ? 16.188 24.062 -2.789 1 97.31 231 PRO A N 1
ATOM 1730 C CA . PRO A 1 231 ? 16.391 25.5 -2.979 1 97.31 231 PRO A CA 1
ATOM 1731 C C . PRO A 1 231 ? 15.078 26.25 -3.205 1 97.31 231 PRO A C 1
ATOM 1733 O O . PRO A 1 231 ? 14.141 25.703 -3.783 1 97.31 231 PRO A O 1
ATOM 1736 N N . GLU A 1 232 ? 15.055 27.531 -2.693 1 97 232 GLU A N 1
ATOM 1737 C CA . GLU A 1 232 ? 13.891 28.391 -2.879 1 97 232 GLU A CA 1
ATOM 1738 C C . GLU A 1 232 ? 13.945 29.125 -4.219 1 97 232 GLU A C 1
ATOM 1740 O O . GLU A 1 232 ? 15.008 29.625 -4.609 1 97 232 GLU A O 1
ATOM 1745 N N . GLU A 1 233 ? 12.867 29.047 -4.859 1 97.19 233 GLU A N 1
ATOM 1746 C CA . GLU A 1 233 ? 12.695 29.812 -6.082 1 97.19 233 GLU A CA 1
ATOM 1747 C C . GLU A 1 233 ? 11.664 30.938 -5.887 1 97.19 233 GLU A C 1
ATOM 1749 O O . GLU A 1 233 ? 10.555 30.672 -5.41 1 97.19 233 GLU A O 1
ATOM 1754 N N . LYS A 1 234 ? 12.039 32.125 -6.254 1 96.94 234 LYS A N 1
ATOM 1755 C CA . LYS A 1 234 ? 11.07 33.219 -6.215 1 96.94 234 LYS A CA 1
ATOM 1756 C C . LYS A 1 234 ? 10.172 33.219 -7.449 1 96.94 234 LYS A C 1
ATOM 1758 O O . LYS A 1 234 ? 10.633 33.438 -8.562 1 96.94 234 LYS A O 1
ATOM 1763 N N . VAL A 1 235 ? 8.93 32.938 -7.238 1 96.88 235 VAL A N 1
ATOM 1764 C CA . VAL A 1 235 ? 7.961 32.844 -8.328 1 96.88 235 VAL A CA 1
ATOM 1765 C C . VAL A 1 235 ? 7.332 34.219 -8.562 1 96.88 235 VAL A C 1
ATOM 1767 O O . VAL A 1 235 ? 7.062 34.594 -9.711 1 96.88 235 VAL A O 1
ATOM 1770 N N . ALA A 1 236 ? 7.023 34.969 -7.531 1 96.81 236 ALA A N 1
ATOM 1771 C CA . ALA A 1 236 ? 6.488 36.312 -7.5 1 96.81 236 ALA A CA 1
ATOM 1772 C C . ALA A 1 236 ? 6.836 37.031 -6.191 1 96.81 236 ALA A C 1
ATOM 1774 O O . ALA A 1 236 ? 7.457 36.438 -5.309 1 96.81 236 ALA A O 1
ATOM 1775 N N . ASP A 1 237 ? 6.539 38.281 -6.18 1 95.62 237 ASP A N 1
ATOM 1776 C CA . ASP A 1 237 ? 6.809 39 -4.938 1 95.62 237 ASP A CA 1
ATOM 1777 C C . ASP A 1 237 ? 6.043 38.375 -3.77 1 95.62 237 ASP A C 1
ATOM 1779 O O . ASP A 1 237 ? 4.816 38.281 -3.812 1 95.62 237 ASP A O 1
ATOM 1783 N N . GLY A 1 238 ? 6.77 37.938 -2.793 1 96.88 238 GLY A N 1
ATOM 1784 C CA . GLY A 1 238 ? 6.168 37.344 -1.607 1 96.88 238 GLY A CA 1
ATOM 1785 C C . GLY A 1 238 ? 5.688 35.906 -1.826 1 96.88 238 GLY A C 1
ATOM 1786 O O . GLY A 1 238 ? 4.906 35.375 -1.031 1 96.88 238 GLY A O 1
ATOM 1787 N N . TYR A 1 239 ? 6.078 35.375 -2.945 1 98 239 TYR A N 1
ATOM 1788 C CA . TYR A 1 239 ? 5.676 34 -3.283 1 98 239 TYR A CA 1
ATOM 1789 C C . TYR A 1 239 ? 6.883 33.156 -3.691 1 98 239 TYR A C 1
ATOM 1791 O O . TYR A 1 239 ? 7.508 33.438 -4.719 1 98 239 TYR A O 1
ATOM 1799 N N . TYR A 1 240 ? 7.16 32.125 -2.922 1 98.38 240 TYR A N 1
ATOM 1800 C CA . TYR A 1 240 ? 8.312 31.266 -3.143 1 98.38 240 TYR A CA 1
ATOM 1801 C C . TYR A 1 240 ? 7.871 29.828 -3.398 1 98.38 240 TYR A C 1
ATOM 1803 O O . TYR A 1 240 ? 6.773 29.422 -2.998 1 98.38 240 TYR A O 1
ATOM 1811 N N . ARG A 1 241 ? 8.688 29.109 -4.094 1 98.38 241 ARG A N 1
ATOM 1812 C CA . ARG A 1 241 ? 8.484 27.688 -4.355 1 98.38 241 ARG A CA 1
ATOM 1813 C C . ARG A 1 241 ? 9.75 26.891 -4.039 1 98.38 241 ARG A C 1
ATOM 1815 O O . ARG A 1 241 ? 10.859 27.344 -4.32 1 98.38 241 ARG A O 1
ATOM 1822 N N . SER A 1 242 ? 9.57 25.766 -3.463 1 98 242 SER A N 1
ATOM 1823 C CA . SER A 1 242 ? 10.703 24.922 -3.111 1 98 242 SER A CA 1
ATOM 1824 C C . SER A 1 242 ? 10.297 23.438 -3.086 1 98 242 SER A C 1
ATOM 1826 O O . SER A 1 242 ? 9.25 23.094 -2.543 1 98 242 SER A O 1
ATOM 1828 N N . ARG A 1 243 ? 11.109 22.594 -3.691 1 98 243 ARG A N 1
ATOM 1829 C CA . ARG A 1 243 ? 10.906 21.156 -3.551 1 98 243 ARG A CA 1
ATOM 1830 C C . ARG A 1 243 ? 11.258 20.688 -2.145 1 98 243 ARG A C 1
ATOM 1832 O O . ARG A 1 243 ? 12.188 21.219 -1.524 1 98 243 ARG A O 1
ATOM 1839 N N . SER A 1 244 ? 10.516 19.766 -1.698 1 97.94 244 SER A N 1
ATOM 1840 C CA . SER A 1 244 ? 10.797 19.25 -0.364 1 97.94 244 SER A CA 1
ATOM 1841 C C . SER A 1 244 ? 10.375 17.797 -0.241 1 97.94 244 SER A C 1
ATOM 1843 O O . SER A 1 244 ? 9.609 17.281 -1.066 1 97.94 244 SER A O 1
ATOM 1845 N N . ALA A 1 245 ? 10.891 17.094 0.684 1 98.19 245 ALA A N 1
ATOM 1846 C CA . ALA A 1 245 ? 10.516 15.734 1.086 1 98.19 245 ALA A CA 1
ATOM 1847 C C . ALA A 1 245 ? 10.57 15.578 2.604 1 98.19 245 ALA A C 1
ATOM 1849 O O . ALA A 1 245 ? 11.539 16 3.242 1 98.19 245 ALA A O 1
ATOM 1850 N N . THR A 1 246 ? 9.508 15.031 3.121 1 97.94 246 THR A N 1
ATOM 1851 C CA . THR A 1 246 ? 9.453 14.859 4.566 1 97.94 246 THR A CA 1
ATOM 1852 C C . THR A 1 246 ? 9.523 13.375 4.938 1 97.94 246 THR A C 1
ATOM 1854 O O . THR A 1 246 ? 8.797 12.555 4.375 1 97.94 246 THR A O 1
ATOM 1857 N N . TYR A 1 247 ? 10.461 13.102 5.797 1 97.81 247 TYR A N 1
ATOM 1858 C CA . TYR A 1 247 ? 10.633 11.773 6.367 1 97.81 247 TYR A CA 1
ATOM 1859 C C . TYR A 1 247 ? 9.852 11.633 7.668 1 97.81 247 TYR A C 1
ATOM 1861 O O . TYR A 1 247 ? 9.875 12.531 8.516 1 97.81 247 TYR A O 1
ATOM 1869 N N . VAL A 1 248 ? 9.078 10.523 7.797 1 95.56 248 VAL A N 1
ATOM 1870 C CA . VAL A 1 248 ? 8.383 10.141 9.023 1 95.56 248 VAL A CA 1
ATOM 1871 C C . VAL A 1 248 ? 9.023 8.875 9.602 1 95.56 248 VAL A C 1
ATOM 1873 O O . VAL A 1 248 ? 9.055 7.832 8.938 1 95.56 248 VAL A O 1
ATOM 1876 N N . HIS A 1 249 ? 9.414 8.969 10.859 1 94.31 249 HIS A N 1
ATOM 1877 C CA . HIS A 1 249 ? 10.125 7.863 11.5 1 94.31 249 HIS A CA 1
ATOM 1878 C C . HIS A 1 249 ? 9.156 6.797 11.992 1 94.31 249 HIS A C 1
ATOM 1880 O O . HIS A 1 249 ? 8.18 7.109 12.68 1 94.31 249 HIS A O 1
ATOM 1886 N N . PRO A 1 250 ? 9.281 5.52 11.648 1 93.31 250 PRO A N 1
ATOM 1887 C CA . PRO A 1 250 ? 10.484 5.023 10.977 1 93.31 250 PRO A CA 1
ATOM 1888 C C . PRO A 1 250 ? 10.266 4.746 9.492 1 93.31 250 PRO A C 1
ATOM 1890 O O . PRO A 1 250 ? 9.219 4.211 9.109 1 93.31 250 PRO A O 1
ATOM 1893 N N . GLY A 1 251 ? 11.102 5.199 8.633 1 92.81 251 GLY A N 1
ATOM 1894 C CA . GLY A 1 251 ? 11.375 4.613 7.332 1 92.81 251 GLY A CA 1
ATOM 1895 C C . GLY A 1 251 ? 10.453 5.141 6.242 1 92.81 251 GLY A C 1
ATOM 1896 O O . GLY A 1 251 ? 10.469 4.641 5.117 1 92.81 251 GLY A O 1
ATOM 1897 N N . VAL A 1 252 ? 9.664 6.176 6.492 1 95.44 252 VAL A N 1
ATOM 1898 C CA . VAL A 1 252 ? 8.648 6.559 5.52 1 95.44 252 VAL A CA 1
ATOM 1899 C C . VAL A 1 252 ? 8.953 7.953 4.973 1 95.44 252 VAL A C 1
ATOM 1901 O O . VAL A 1 252 ? 9.234 8.875 5.738 1 95.44 252 VAL A O 1
ATOM 1904 N N . ILE A 1 253 ? 8.945 8.086 3.668 1 97.12 253 ILE A N 1
ATOM 1905 C CA . ILE A 1 253 ? 8.867 9.398 3.035 1 97.12 253 ILE A CA 1
ATOM 1906 C C . ILE A 1 253 ? 7.422 9.711 2.678 1 97.12 253 ILE A C 1
ATOM 1908 O O . ILE A 1 253 ? 6.766 8.938 1.979 1 97.12 253 ILE A O 1
ATOM 1912 N N . CYS A 1 254 ? 7.004 10.805 3.213 1 96.06 254 CYS A N 1
ATOM 1913 C CA . CYS A 1 254 ? 5.648 11.234 2.875 1 96.06 254 CYS A CA 1
ATOM 1914 C C . CYS A 1 254 ? 5.492 11.398 1.368 1 96.06 254 CYS A C 1
ATOM 1916 O O . CYS A 1 254 ? 6.379 11.938 0.703 1 96.06 254 CYS A O 1
ATOM 1918 N N . ARG A 1 255 ? 4.355 10.953 0.902 1 95.25 255 ARG A N 1
ATOM 1919 C CA . ARG A 1 255 ? 4.133 11.07 -0.535 1 95.25 255 ARG A CA 1
ATOM 1920 C C . ARG A 1 255 ? 3.785 12.508 -0.917 1 95.25 255 ARG A C 1
ATOM 1922 O O . ARG A 1 255 ? 4.051 12.938 -2.041 1 95.25 255 ARG A O 1
ATOM 1929 N N . SER A 1 256 ? 3.201 13.203 -0.023 1 94.75 256 SER A N 1
ATOM 1930 C CA . SER A 1 256 ? 2.945 14.617 -0.233 1 94.75 256 SER A CA 1
ATOM 1931 C C . SER A 1 256 ? 4.102 15.469 0.276 1 94.75 256 SER A C 1
ATOM 1933 O O . SER A 1 256 ? 5.117 14.945 0.731 1 94.75 256 SER A O 1
ATOM 1935 N N . THR A 1 257 ? 3.945 16.781 0.164 1 91.12 257 THR A N 1
ATOM 1936 C CA . THR A 1 257 ? 4.965 17.703 0.667 1 91.12 257 THR A CA 1
ATOM 1937 C C . THR A 1 257 ? 4.77 17.953 2.158 1 91.12 257 THR A C 1
ATOM 1939 O O . THR A 1 257 ? 5.645 18.531 2.812 1 91.12 257 THR A O 1
ATOM 1942 N N . THR A 1 258 ? 3.734 17.547 2.695 1 87.44 258 THR A N 1
ATOM 1943 C CA . THR A 1 258 ? 3.434 17.609 4.121 1 87.44 258 THR A CA 1
ATOM 1944 C C . THR A 1 258 ? 3.127 19.047 4.543 1 87.44 258 THR A C 1
ATOM 1946 O O . THR A 1 258 ? 3.971 19.938 4.402 1 87.44 258 THR A O 1
ATOM 1949 N N . GLY A 1 259 ? 2.035 19.266 5.117 1 91.88 259 GLY A N 1
ATOM 1950 C CA . GLY A 1 259 ? 1.633 20.594 5.578 1 91.88 259 GLY A CA 1
ATOM 1951 C C . GLY A 1 259 ? 2.469 21.094 6.738 1 91.88 259 GLY A C 1
ATOM 1952 O O . GLY A 1 259 ? 2.99 22.203 6.695 1 91.88 259 GLY A O 1
ATOM 1953 N N . THR A 1 260 ? 2.615 20.266 7.695 1 93.06 260 THR A N 1
ATOM 1954 C CA . THR A 1 260 ? 3.387 20.656 8.867 1 93.06 260 THR A CA 1
ATOM 1955 C C . THR A 1 260 ? 4.852 20.875 8.5 1 93.06 260 THR A C 1
ATOM 1957 O O . THR A 1 260 ? 5.523 21.734 9.086 1 93.06 260 THR A O 1
ATOM 1960 N N . GLY A 1 261 ? 5.32 20.125 7.574 1 94.81 261 GLY A N 1
ATOM 1961 C CA . GLY A 1 261 ? 6.656 20.375 7.062 1 94.81 261 GLY A CA 1
ATOM 1962 C C . GLY A 1 261 ? 6.797 21.734 6.406 1 94.81 261 GLY A C 1
ATOM 1963 O O . GLY A 1 261 ? 7.793 22.438 6.605 1 94.81 261 GLY A O 1
ATOM 1964 N N . THR A 1 262 ? 5.848 22.062 5.664 1 96.38 262 THR A N 1
ATOM 1965 C CA . THR A 1 262 ? 5.809 23.391 5.039 1 96.38 262 THR A CA 1
ATOM 1966 C C . THR A 1 262 ? 5.77 24.484 6.094 1 96.38 262 THR A C 1
ATOM 1968 O O . THR A 1 262 ? 6.469 25.484 5.977 1 96.38 262 THR A O 1
ATOM 1971 N N . SER A 1 263 ? 5 24.266 7.113 1 96.06 263 SER A N 1
ATOM 1972 C CA . SER A 1 263 ? 4.922 25.219 8.219 1 96.06 263 SER A CA 1
ATOM 1973 C C . SER A 1 263 ? 6.27 25.375 8.914 1 96.06 263 SER A C 1
ATOM 1975 O O . SER A 1 263 ? 6.664 26.484 9.273 1 96.06 263 SER A O 1
ATOM 1977 N N . ALA A 1 264 ? 6.895 24.266 9.141 1 96.62 264 ALA A N 1
ATOM 1978 C CA . ALA A 1 264 ? 8.227 24.281 9.742 1 96.62 264 ALA A CA 1
ATOM 1979 C C . ALA A 1 264 ? 9.195 25.094 8.898 1 96.62 264 ALA A C 1
ATOM 1981 O O . ALA A 1 264 ? 10.008 25.859 9.43 1 96.62 264 ALA A O 1
ATOM 1982 N N . ARG A 1 265 ? 9.086 24.938 7.66 1 97.56 265 ARG A N 1
ATOM 1983 C CA . ARG A 1 265 ? 9.945 25.672 6.746 1 97.56 265 ARG A CA 1
ATOM 1984 C C . ARG A 1 265 ? 9.656 27.172 6.812 1 97.56 265 ARG A C 1
ATOM 1986 O O . ARG A 1 265 ? 10.578 27.984 6.777 1 97.56 265 ARG A O 1
ATOM 1993 N N . LEU A 1 266 ? 8.422 27.531 6.855 1 97.19 266 LEU A N 1
ATOM 1994 C CA . LEU A 1 266 ? 8.039 28.938 6.988 1 97.19 266 LEU A CA 1
ATOM 1995 C C . LEU A 1 266 ? 8.641 29.547 8.25 1 97.19 266 LEU A C 1
ATOM 1997 O O . LEU A 1 266 ? 9.117 30.672 8.234 1 97.19 266 LEU A O 1
ATOM 2001 N N . ALA A 1 267 ? 8.594 28.797 9.328 1 97.12 267 ALA A N 1
ATOM 2002 C CA . ALA A 1 267 ? 9.18 29.266 10.578 1 97.12 267 ALA A CA 1
ATOM 2003 C C . ALA A 1 267 ? 10.672 29.562 10.406 1 97.12 267 ALA A C 1
ATOM 2005 O O . ALA A 1 267 ? 11.172 30.578 10.891 1 97.12 267 ALA A O 1
ATOM 2006 N N . LEU A 1 268 ? 11.344 28.672 9.719 1 97.88 268 LEU A N 1
ATOM 2007 C CA . LEU A 1 268 ? 12.773 28.844 9.492 1 97.88 268 LEU A CA 1
ATOM 2008 C C . LEU A 1 268 ? 13.039 30.078 8.625 1 97.88 268 LEU A C 1
ATOM 2010 O O . LEU A 1 268 ? 13.93 30.875 8.93 1 97.88 268 LEU A O 1
ATOM 2014 N N . MET A 1 269 ? 12.297 30.203 7.566 1 97.69 269 MET A N 1
ATOM 2015 C CA . MET A 1 269 ? 12.461 31.344 6.664 1 97.69 269 MET A CA 1
ATOM 2016 C C . MET A 1 269 ? 12.219 32.656 7.402 1 97.69 269 MET A C 1
ATOM 2018 O O . MET A 1 269 ? 12.93 33.625 7.176 1 97.69 269 MET A O 1
ATOM 2022 N N . ASN A 1 270 ? 11.234 32.625 8.234 1 96.69 270 ASN A N 1
ATOM 2023 C CA . ASN A 1 270 ? 10.984 33.812 9.055 1 96.69 270 ASN A CA 1
ATOM 2024 C C . ASN A 1 270 ? 12.133 34.094 10.016 1 96.69 270 ASN A C 1
ATOM 2026 O O . ASN A 1 270 ? 12.578 35.219 10.156 1 96.69 270 ASN A O 1
ATOM 2030 N N . TYR A 1 271 ? 12.531 33.062 10.703 1 96.44 271 TYR A N 1
ATOM 2031 C CA . TYR A 1 271 ? 13.633 33.156 11.656 1 96.44 271 TYR A CA 1
ATOM 2032 C C . TYR A 1 271 ? 14.859 33.781 11.008 1 96.44 271 TYR A C 1
ATOM 2034 O O . TYR A 1 271 ? 15.57 34.562 11.641 1 96.44 271 TYR A O 1
ATOM 2042 N N . GLU A 1 272 ? 15.078 33.531 9.766 1 97.06 272 GLU A N 1
ATOM 2043 C CA . GLU A 1 272 ? 16.234 34 9.023 1 97.06 272 GLU A CA 1
ATOM 2044 C C . GLU A 1 272 ? 15.93 35.344 8.32 1 97.06 272 GLU A C 1
ATOM 2046 O O . GLU A 1 272 ? 16.766 35.875 7.594 1 97.06 272 GLU A O 1
ATOM 2051 N N . GLY A 1 273 ? 14.727 35.781 8.469 1 95.88 273 GLY A N 1
ATOM 2052 C CA . GLY A 1 273 ? 14.344 37.094 7.969 1 95.88 273 GLY A CA 1
ATOM 2053 C C . GLY A 1 273 ? 14.094 37.094 6.473 1 95.88 273 GLY A C 1
ATOM 2054 O O . GLY A 1 273 ? 14.195 38.156 5.832 1 95.88 273 GLY A O 1
ATOM 2055 N N . ARG A 1 274 ? 13.75 35.969 5.934 1 96.19 274 ARG A N 1
ATOM 2056 C CA . ARG A 1 274 ? 13.633 35.875 4.484 1 96.19 274 ARG A CA 1
ATOM 2057 C C . ARG A 1 274 ? 12.188 36.062 4.035 1 96.19 274 ARG A C 1
ATOM 2059 O O . ARG A 1 274 ? 11.93 36.281 2.85 1 96.19 274 ARG A O 1
ATOM 2066 N N . ILE A 1 275 ? 11.227 36.031 5 1 96.5 275 ILE A N 1
ATOM 2067 C CA . ILE A 1 275 ? 9.828 36.219 4.641 1 96.5 275 ILE A CA 1
ATOM 2068 C C . ILE A 1 275 ? 9.148 37.125 5.66 1 96.5 275 ILE A C 1
ATOM 2070 O O . ILE A 1 275 ? 9.672 37.344 6.762 1 96.5 275 ILE A O 1
ATOM 2074 N N . GLN A 1 276 ? 8.031 37.688 5.32 1 95.62 276 GLN A N 1
ATOM 2075 C CA . GLN A 1 276 ? 7.18 38.531 6.164 1 95.62 276 GLN A CA 1
ATOM 2076 C C . GLN A 1 276 ? 5.723 38.062 6.098 1 95.62 276 GLN A C 1
ATOM 2078 O O . GLN A 1 276 ? 5.332 37.375 5.172 1 95.62 276 GLN A O 1
ATOM 2083 N N . PRO A 1 277 ? 4.938 38.469 7.133 1 96.69 277 PRO A N 1
ATOM 2084 C CA . PRO A 1 277 ? 3.523 38.094 7.09 1 96.69 277 PRO A CA 1
ATOM 2085 C C . PRO A 1 277 ? 2.859 38.438 5.762 1 96.69 277 PRO A C 1
ATOM 2087 O O . PRO A 1 277 ? 3.062 39.562 5.234 1 96.69 277 PRO A O 1
ATOM 2090 N N . GLY A 1 278 ? 2.135 37.531 5.25 1 97 278 GLY A N 1
ATOM 2091 C CA . GLY A 1 278 ? 1.517 37.688 3.943 1 97 278 GLY A CA 1
ATOM 2092 C C . GLY A 1 278 ? 2.219 36.906 2.852 1 97 278 GLY A C 1
ATOM 2093 O O . GLY A 1 278 ? 1.616 36.562 1.826 1 97 278 GLY A O 1
ATOM 2094 N N . ASP A 1 279 ? 3.48 36.562 3.021 1 98 279 ASP A N 1
ATOM 2095 C CA . ASP A 1 279 ? 4.246 35.812 2.037 1 98 279 ASP A CA 1
ATOM 2096 C C . ASP A 1 279 ? 3.783 34.375 1.979 1 98 279 ASP A C 1
ATOM 2098 O O . ASP A 1 279 ? 3.17 33.875 2.924 1 98 279 ASP A O 1
ATOM 2102 N N . LYS A 1 280 ? 4.07 33.719 0.819 1 98.31 280 LYS A N 1
ATOM 2103 C CA . LYS A 1 280 ? 3.639 32.344 0.581 1 98.31 280 LYS A CA 1
ATOM 2104 C C . LYS A 1 280 ? 4.812 31.469 0.164 1 98.31 280 LYS A C 1
ATOM 2106 O O . LYS A 1 280 ? 5.754 31.938 -0.478 1 98.31 280 LYS A O 1
ATOM 2111 N N . LEU A 1 281 ? 4.73 30.25 0.605 1 98.31 281 LEU A N 1
ATOM 2112 C CA . LEU A 1 281 ? 5.66 29.203 0.182 1 98.31 281 LEU A CA 1
ATOM 2113 C C . LEU A 1 281 ? 4.91 28 -0.38 1 98.31 281 LEU A C 1
ATOM 2115 O O . LEU A 1 281 ? 4.082 27.406 0.309 1 98.31 281 LEU A O 1
ATOM 2119 N N . GLU A 1 282 ? 5.137 27.719 -1.606 1 98.31 282 GLU A N 1
ATOM 2120 C CA . GLU A 1 282 ? 4.664 26.469 -2.205 1 98.31 282 GLU A CA 1
ATOM 2121 C C . GLU A 1 282 ? 5.73 25.391 -2.129 1 98.31 282 GLU A C 1
ATOM 2123 O O . GLU A 1 282 ? 6.824 25.547 -2.674 1 98.31 282 GLU A O 1
ATOM 2128 N N . THR A 1 283 ? 5.438 24.359 -1.436 1 98.06 283 THR A N 1
ATOM 2129 C CA . THR A 1 283 ? 6.328 23.203 -1.423 1 98.06 283 THR A CA 1
ATOM 2130 C C . THR A 1 283 ? 5.875 22.156 -2.441 1 98.06 283 THR A C 1
ATOM 2132 O O . THR A 1 283 ? 4.676 21.938 -2.619 1 98.06 283 THR A O 1
ATOM 2135 N N . VAL A 1 284 ? 6.871 21.531 -3.133 1 97.88 284 VAL A N 1
ATOM 2136 C CA . VAL A 1 284 ? 6.598 20.578 -4.191 1 97.88 284 VAL A CA 1
ATOM 2137 C C . VAL A 1 284 ? 7.188 19.219 -3.816 1 97.88 284 VAL A C 1
ATOM 2139 O O . VAL A 1 284 ? 8.375 19.109 -3.51 1 97.88 284 VAL A O 1
ATOM 2142 N N . SER A 1 285 ? 6.379 18.203 -3.871 1 97.31 285 SER A N 1
ATOM 2143 C CA . SER A 1 285 ? 6.777 16.875 -3.436 1 97.31 285 SER A CA 1
ATOM 2144 C C . SER A 1 285 ? 7.582 16.156 -4.516 1 97.31 285 SER A C 1
ATOM 2146 O O . SER A 1 285 ? 7.754 16.672 -5.617 1 97.31 285 SER A O 1
ATOM 2148 N N . LEU A 1 286 ? 8.055 14.93 -4.191 1 97.25 286 LEU A N 1
ATOM 2149 C CA . LEU A 1 286 ? 8.75 14.07 -5.145 1 97.25 286 LEU A CA 1
ATOM 2150 C C . LEU A 1 286 ? 7.828 13.656 -6.281 1 97.25 286 LEU A C 1
ATOM 2152 O O . LEU A 1 286 ? 8.289 13.227 -7.34 1 97.25 286 LEU A O 1
ATOM 2156 N N . ARG A 1 287 ? 6.523 13.773 -6.082 1 96.19 287 ARG A N 1
ATOM 2157 C CA . ARG A 1 287 ? 5.52 13.391 -7.07 1 96.19 287 ARG A CA 1
ATOM 2158 C C . ARG A 1 287 ? 4.984 14.617 -7.809 1 96.19 287 ARG A C 1
ATOM 2160 O O . ARG A 1 287 ? 3.926 14.555 -8.438 1 96.19 287 ARG A O 1
ATOM 2167 N N . ASP A 1 288 ? 5.551 15.719 -7.613 1 95.81 288 ASP A N 1
ATOM 2168 C CA . ASP A 1 288 ? 5.234 16.984 -8.281 1 95.81 288 ASP A CA 1
ATOM 2169 C C . ASP A 1 288 ? 3.848 17.484 -7.883 1 95.81 288 ASP A C 1
ATOM 2171 O O . ASP A 1 288 ? 3.127 18.047 -8.703 1 95.81 288 ASP A O 1
ATOM 2175 N N . THR A 1 289 ? 3.488 17.125 -6.691 1 95.88 289 THR A N 1
ATOM 2176 C CA . THR A 1 289 ? 2.303 17.703 -6.07 1 95.88 289 THR A CA 1
ATOM 2177 C C . THR A 1 289 ? 2.691 18.812 -5.082 1 95.88 289 THR A C 1
ATOM 2179 O O . THR A 1 289 ? 3.852 18.906 -4.68 1 95.88 289 THR A O 1
ATOM 2182 N N . GLY A 1 290 ? 1.64 19.672 -4.723 1 95.62 290 GLY A N 1
ATOM 2183 C CA . GLY A 1 290 ? 2.07 20.812 -3.926 1 95.62 290 GLY A CA 1
ATOM 2184 C C . GLY A 1 290 ? 1.046 21.234 -2.889 1 95.62 290 GLY A C 1
ATOM 2185 O O . GLY A 1 290 ? -0.141 20.922 -3.02 1 95.62 290 GLY A O 1
ATOM 2186 N N . PHE A 1 291 ? 1.523 21.891 -1.859 1 97.25 291 PHE A N 1
ATOM 2187 C CA . PHE A 1 291 ? 0.766 22.656 -0.873 1 97.25 291 PHE A CA 1
ATOM 2188 C C . PHE A 1 291 ? 1.261 24.094 -0.803 1 97.25 291 PHE A C 1
ATOM 2190 O O . PHE A 1 291 ? 2.436 24.359 -1.06 1 97.25 291 PHE A O 1
ATOM 2197 N N . ILE A 1 292 ? 0.341 24.953 -0.464 1 97.81 292 ILE A N 1
ATOM 2198 C CA . ILE A 1 292 ? 0.712 26.359 -0.307 1 97.81 292 ILE A CA 1
ATOM 2199 C C . ILE A 1 292 ? 0.549 26.781 1.153 1 97.81 292 ILE A C 1
ATOM 2201 O O . ILE A 1 292 ? -0.555 26.719 1.701 1 97.81 292 ILE A O 1
ATOM 2205 N N . GLY A 1 293 ? 1.657 27.141 1.707 1 97.56 293 GLY A N 1
ATOM 2206 C CA . GLY A 1 293 ? 1.634 27.766 3.025 1 97.56 293 GLY A CA 1
ATOM 2207 C C . GLY A 1 293 ? 1.675 29.281 2.982 1 97.56 293 GLY A C 1
ATOM 2208 O O . GLY A 1 293 ? 2.451 29.859 2.223 1 97.56 293 GLY A O 1
ATOM 2209 N N . GLU A 1 294 ? 0.81 29.844 3.734 1 97.75 294 GLU A N 1
ATOM 2210 C CA . GLU A 1 294 ? 0.806 31.297 3.857 1 97.75 294 GLU A CA 1
ATOM 2211 C C . GLU A 1 294 ? 1.171 31.734 5.273 1 97.75 294 GLU A C 1
ATOM 2213 O O . GLU A 1 294 ? 0.568 31.266 6.246 1 97.75 294 GLU A O 1
ATOM 2218 N N . PHE A 1 295 ? 2.211 32.594 5.336 1 97.12 295 PHE A N 1
ATOM 2219 C CA . PHE A 1 295 ? 2.633 33.188 6.602 1 97.12 295 PHE A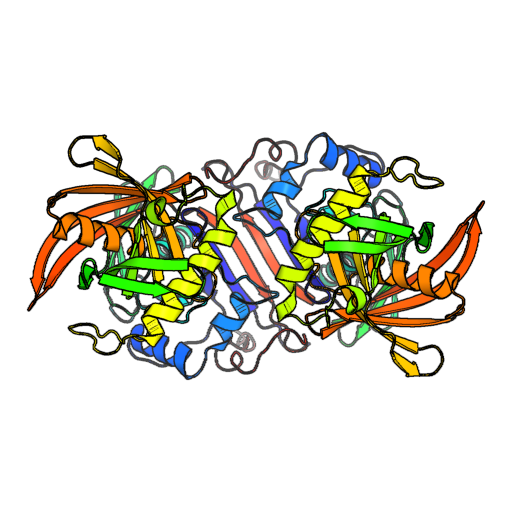 CA 1
ATOM 2220 C C . PHE A 1 295 ? 1.659 34.281 7.035 1 97.12 295 PHE A C 1
ATOM 2222 O O . PHE A 1 295 ? 1.556 35.312 6.391 1 97.12 295 PHE A O 1
ATOM 2229 N N . THR A 1 296 ? 0.993 34.062 8.156 1 95.81 296 THR A N 1
ATOM 2230 C CA . THR A 1 296 ? -0.074 35 8.516 1 95.81 296 THR A CA 1
ATOM 2231 C C . THR A 1 296 ? 0.409 36 9.555 1 95.81 296 THR A C 1
ATOM 2233 O O . THR A 1 296 ? 0.325 37.219 9.344 1 95.81 296 THR A O 1
ATOM 2236 N N . THR A 1 297 ? 0.908 35.5 10.672 1 95 297 THR A N 1
ATOM 2237 C CA . THR A 1 297 ? 1.36 36.375 11.734 1 95 297 THR A CA 1
ATOM 2238 C C . THR A 1 297 ? 2.516 35.75 12.516 1 95 297 THR A C 1
ATOM 2240 O O . THR A 1 297 ? 2.764 34.531 12.398 1 95 297 THR A O 1
ATOM 2243 N N . VAL A 1 298 ? 3.221 36.562 13.203 1 94.06 298 VAL A N 1
ATOM 2244 C CA . VAL A 1 298 ? 4.281 36.125 14.102 1 94.06 298 VAL A CA 1
ATOM 2245 C C . VAL A 1 298 ? 4.094 36.75 15.477 1 94.06 298 VAL A C 1
ATOM 2247 O O . VAL A 1 298 ? 3.688 37.906 15.586 1 94.06 298 VAL A O 1
ATOM 2250 N N . GLU A 1 299 ? 4.223 35.938 16.438 1 92.81 299 GLU A N 1
ATOM 2251 C CA . GLU A 1 299 ? 4.125 36.406 17.812 1 92.81 299 GLU A CA 1
ATOM 2252 C C . GLU A 1 299 ? 5.27 35.875 18.672 1 92.81 299 GLU A C 1
ATOM 2254 O O . GLU A 1 299 ? 5.879 34.875 18.328 1 92.81 299 GLU A O 1
ATOM 2259 N N . THR A 1 300 ? 5.508 36.625 19.734 1 91.25 300 THR A N 1
ATOM 2260 C CA . THR A 1 300 ? 6.539 36.156 20.656 1 91.25 300 THR A CA 1
ATOM 2261 C C . THR A 1 300 ? 5.914 35.438 21.859 1 91.25 300 THR A C 1
ATOM 2263 O O . THR A 1 300 ? 5.004 35.969 22.5 1 91.25 300 THR A O 1
ATOM 2266 N N . GLU A 1 301 ? 6.309 34.281 22.016 1 88.38 301 GLU A N 1
ATOM 2267 C CA . GLU A 1 301 ? 5.926 33.5 23.203 1 88.38 301 GLU A CA 1
ATOM 2268 C C . GLU A 1 301 ? 7.156 33.031 23.969 1 88.38 301 GLU A C 1
ATOM 2270 O O . GLU A 1 301 ? 7.785 32.031 23.609 1 88.38 301 GLU A O 1
ATOM 2275 N N . GLY A 1 302 ? 7.363 33.625 25.156 1 84.69 302 GLY A N 1
ATOM 2276 C CA . GLY A 1 302 ? 8.602 33.344 25.859 1 84.69 302 GLY A CA 1
ATOM 2277 C C . GLY A 1 302 ? 9.836 33.688 25.047 1 84.69 302 GLY A C 1
ATOM 2278 O O . GLY A 1 302 ? 9.977 34.812 24.547 1 84.69 302 GLY A O 1
ATOM 2279 N N . ASP A 1 303 ? 10.625 32.656 24.859 1 86.94 303 ASP A N 1
ATOM 2280 C CA . ASP A 1 303 ? 11.883 32.844 24.156 1 86.94 303 ASP A CA 1
ATOM 2281 C C . ASP A 1 303 ? 11.742 32.5 22.672 1 86.94 303 ASP A C 1
ATOM 2283 O O . ASP A 1 303 ? 12.727 32.531 21.938 1 86.94 303 ASP A O 1
ATOM 2287 N N . TYR A 1 304 ? 10.484 32.281 22.266 1 90.38 304 TYR A N 1
ATOM 2288 C CA . TYR A 1 304 ? 10.328 31.766 20.906 1 90.38 304 TYR A CA 1
ATOM 2289 C C . TYR A 1 304 ? 9.5 32.719 20.062 1 90.38 304 TYR A C 1
ATOM 2291 O O . TYR A 1 304 ? 8.539 33.312 20.547 1 90.38 304 TYR A O 1
ATOM 2299 N N . GLN A 1 305 ? 9.961 32.875 18.891 1 91.94 305 GLN A N 1
ATOM 2300 C CA . GLN A 1 305 ? 9.125 33.469 17.859 1 91.94 305 GLN A CA 1
ATOM 2301 C C . GLN A 1 305 ? 8.188 32.469 17.234 1 91.94 305 GLN A C 1
ATOM 2303 O O . GLN A 1 305 ? 8.641 31.562 16.5 1 91.94 305 GLN A O 1
ATOM 2308 N N . VAL A 1 306 ? 6.938 32.688 17.453 1 93.69 306 VAL A N 1
ATOM 2309 C CA . VAL A 1 306 ? 5.945 31.703 17.016 1 93.69 306 VAL A CA 1
ATOM 2310 C C . VAL A 1 306 ? 5.254 32.219 15.75 1 93.69 306 VAL A C 1
ATOM 2312 O O . VAL A 1 306 ? 4.723 33.312 15.719 1 93.69 306 VAL A O 1
ATOM 2315 N N . VAL A 1 307 ? 5.285 31.406 14.742 1 94.81 307 VAL A N 1
ATOM 2316 C CA . VAL A 1 307 ? 4.738 31.734 13.43 1 94.81 307 VAL A CA 1
ATOM 2317 C C . VAL A 1 307 ? 3.381 31.062 13.25 1 94.81 307 VAL A C 1
ATOM 2319 O O . VAL A 1 307 ? 3.24 29.859 13.492 1 94.81 307 VAL A O 1
ATOM 2322 N N . LYS A 1 308 ? 2.41 31.844 12.859 1 95.5 308 LYS A N 1
ATOM 2323 C CA . LYS A 1 308 ? 1.107 31.328 12.453 1 95.5 308 LYS A CA 1
ATOM 2324 C C . LYS A 1 308 ? 0.982 31.281 10.938 1 95.5 308 LYS A C 1
ATOM 2326 O O . LYS A 1 308 ? 1.459 32.188 10.242 1 95.5 308 LYS A O 1
ATOM 2331 N N . ASN A 1 309 ? 0.415 30.25 10.469 1 96.06 309 ASN A N 1
ATOM 2332 C CA . ASN A 1 309 ? 0.283 30.078 9.031 1 96.06 309 ASN A CA 1
ATOM 2333 C C . ASN A 1 309 ? -0.959 29.266 8.672 1 96.06 309 ASN A C 1
ATOM 2335 O O . ASN A 1 309 ? -1.654 28.766 9.555 1 96.06 309 ASN A O 1
ATOM 2339 N N . SER A 1 310 ? -1.279 29.234 7.434 1 97.06 310 SER A N 1
ATOM 2340 C CA . SER A 1 310 ? -2.307 28.359 6.871 1 97.06 310 SER A CA 1
ATOM 2341 C C . SER A 1 310 ? -1.747 27.516 5.738 1 97.06 310 SER A C 1
ATOM 2343 O O . SER A 1 310 ? -0.749 27.875 5.113 1 97.06 310 SER A O 1
ATOM 2345 N N . ILE A 1 311 ? -2.303 26.391 5.559 1 97.31 311 ILE A N 1
ATOM 2346 C CA . ILE A 1 311 ? -1.909 25.469 4.5 1 97.31 311 ILE A CA 1
ATOM 2347 C C . ILE A 1 311 ? -3.09 25.219 3.564 1 97.31 311 ILE A C 1
ATOM 2349 O O . ILE A 1 311 ? -4.195 24.906 4.02 1 97.31 311 ILE A O 1
ATOM 2353 N N . THR A 1 312 ? -2.893 25.359 2.291 1 98.06 312 THR A N 1
ATOM 2354 C CA . THR A 1 312 ? -3.916 25.109 1.278 1 98.06 312 THR A CA 1
ATOM 2355 C C . THR A 1 312 ? -3.525 23.938 0.382 1 98.06 312 THR A C 1
ATOM 2357 O O . THR A 1 312 ? -2.383 23.859 -0.073 1 98.06 312 THR A O 1
ATOM 2360 N N . GLY A 1 313 ? -4.41 23.062 0.201 1 97.25 313 GLY A N 1
ATOM 2361 C CA . GLY A 1 313 ? -4.23 21.938 -0.701 1 97.25 313 GLY A CA 1
ATOM 2362 C C . GLY A 1 313 ? -5.539 21.391 -1.241 1 97.25 313 GLY A C 1
ATOM 2363 O O . GLY A 1 313 ? -6.602 21.953 -1.004 1 97.25 313 GLY A O 1
ATOM 2364 N N . LYS A 1 314 ? -5.422 20.406 -2.035 1 97.12 314 LYS A N 1
ATOM 2365 C CA . LYS A 1 314 ? -6.582 19.734 -2.609 1 97.12 314 LYS A CA 1
ATOM 2366 C C . LYS A 1 314 ? -6.543 18.234 -2.338 1 97.12 314 LYS A C 1
ATOM 2368 O O . LYS A 1 314 ? -5.473 17.625 -2.365 1 97.12 314 LYS A O 1
ATOM 2373 N N . SER A 1 315 ? -7.676 17.688 -2.004 1 97.44 315 SER A N 1
ATOM 2374 C CA . SER A 1 315 ? -7.824 16.266 -1.753 1 97.44 315 SER A CA 1
ATOM 2375 C C . SER A 1 315 ? -8.867 15.648 -2.678 1 97.44 315 SER A C 1
ATOM 2377 O O . SER A 1 315 ? -9.75 16.344 -3.184 1 97.44 315 SER A O 1
ATOM 2379 N N . TYR A 1 316 ? -8.734 14.391 -2.955 1 96.75 316 TYR A N 1
ATOM 2380 C CA . TYR A 1 316 ? -9.648 13.617 -3.795 1 96.75 316 TYR A CA 1
ATOM 2381 C C . TYR A 1 316 ? -10.109 12.359 -3.074 1 96.75 316 TYR A C 1
ATOM 2383 O O . TYR A 1 316 ? -9.328 11.695 -2.393 1 96.75 316 TYR A O 1
ATOM 2391 N N . VAL A 1 317 ? -11.383 12.062 -3.207 1 97 317 VAL A N 1
ATOM 2392 C CA . VAL A 1 317 ? -11.867 10.758 -2.773 1 97 317 VAL A CA 1
ATOM 2393 C C . VAL A 1 317 ? -11.453 9.695 -3.785 1 97 317 VAL A C 1
ATOM 2395 O O . VAL A 1 317 ? -11.633 9.867 -4.992 1 97 317 VAL A O 1
ATOM 2398 N N . ILE A 1 318 ? -10.945 8.547 -3.242 1 97.25 318 ILE A N 1
ATOM 2399 C CA . ILE A 1 318 ? -10.461 7.57 -4.211 1 97.25 318 ILE A CA 1
ATOM 2400 C C . ILE A 1 318 ? -11.164 6.234 -3.994 1 97.25 318 ILE A C 1
ATOM 2402 O O . ILE A 1 318 ? -11.117 5.352 -4.855 1 97.25 318 ILE A O 1
ATOM 2406 N N . ALA A 1 319 ? -11.836 6.066 -2.855 1 97.75 319 ALA A N 1
ATOM 2407 C CA . ALA A 1 319 ? -12.516 4.793 -2.646 1 97.75 319 ALA A CA 1
ATOM 2408 C C . ALA A 1 319 ? -13.508 4.887 -1.488 1 97.75 319 ALA A C 1
ATOM 2410 O O . ALA A 1 319 ? -13.305 5.66 -0.548 1 97.75 319 ALA A O 1
ATOM 2411 N N . HIS A 1 320 ? -14.57 4.203 -1.586 1 97.69 320 HIS A N 1
ATOM 2412 C CA . HIS A 1 320 ? -15.438 3.811 -0.482 1 97.69 320 HIS A CA 1
ATOM 2413 C C . HIS A 1 320 ? -15.336 2.314 -0.207 1 97.69 320 HIS A C 1
ATOM 2415 O O . HIS A 1 320 ? -15.516 1.499 -1.114 1 97.69 320 HIS A O 1
ATOM 2421 N N . SER A 1 321 ? -15.102 1.969 1.057 1 97.69 321 SER A N 1
ATOM 2422 C CA . SER A 1 321 ? -14.82 0.557 1.288 1 97.69 321 SER A CA 1
ATOM 2423 C C . SER A 1 321 ? -15.5 0.058 2.561 1 97.69 321 SER A C 1
ATOM 2425 O O . SER A 1 321 ? -15.688 0.823 3.508 1 97.69 321 SER A O 1
ATOM 2427 N N . ASP A 1 322 ? -15.867 -1.176 2.547 1 96.81 322 ASP A N 1
ATOM 2428 C CA . ASP A 1 322 ? -16.156 -1.989 3.723 1 96.81 322 ASP A CA 1
ATOM 2429 C C . ASP A 1 322 ? -15.031 -2.971 4.008 1 96.81 322 ASP A C 1
ATOM 2431 O O . ASP A 1 322 ? -14.828 -3.934 3.264 1 96.81 322 ASP A O 1
ATOM 2435 N N . ILE A 1 323 ? -14.328 -2.703 5.055 1 96.75 323 ILE A N 1
ATOM 2436 C CA . ILE A 1 323 ? -13.211 -3.561 5.445 1 96.75 323 ILE A CA 1
ATOM 2437 C C . ILE A 1 323 ? -13.742 -4.781 6.199 1 96.75 323 ILE A C 1
ATOM 2439 O O . ILE A 1 323 ? -14.57 -4.648 7.102 1 96.75 323 ILE A O 1
ATOM 2443 N N . VAL A 1 324 ? -13.242 -5.902 5.805 1 95 324 VAL A N 1
ATOM 2444 C CA . VAL A 1 324 ? -13.633 -7.156 6.434 1 95 324 VAL A CA 1
ATOM 2445 C C . VAL A 1 324 ? -12.516 -7.652 7.344 1 95 324 VAL A C 1
ATOM 2447 O O . VAL A 1 324 ? -11.398 -7.91 6.887 1 95 324 VAL A O 1
ATOM 2450 N N . VAL A 1 325 ? -12.836 -7.785 8.594 1 92.62 325 VAL A N 1
ATOM 2451 C CA . VAL A 1 325 ? -11.844 -8.234 9.57 1 92.62 325 VAL A CA 1
ATOM 2452 C C . VAL A 1 325 ? -12.109 -9.695 9.938 1 92.62 325 VAL A C 1
ATOM 2454 O O . VAL A 1 325 ? -13.156 -10.016 10.508 1 92.62 325 VAL A O 1
ATOM 2457 N N . ASN A 1 326 ? -11.211 -10.555 9.57 1 90.44 326 ASN A N 1
ATOM 2458 C CA . ASN A 1 326 ? -11.289 -11.969 9.906 1 90.44 326 ASN A CA 1
ATOM 2459 C C . ASN A 1 326 ? -10.273 -12.344 10.984 1 90.44 326 ASN A C 1
ATOM 2461 O O . ASN A 1 326 ? -9.07 -12.406 10.711 1 90.44 326 ASN A O 1
ATOM 2465 N N . CYS A 1 327 ? -10.695 -12.664 12.109 1 88 327 CYS A N 1
ATOM 2466 C CA . CYS A 1 327 ? -9.82 -12.922 13.242 1 88 327 CYS A CA 1
ATOM 2467 C C . CYS A 1 327 ? -9.164 -14.297 13.125 1 88 327 CYS A C 1
ATOM 2469 O O . CYS A 1 327 ? -8.219 -14.602 13.844 1 88 327 CYS A O 1
ATOM 2471 N N . ASP A 1 328 ? -9.617 -15.133 12.219 1 89.06 328 ASP A N 1
ATOM 2472 C CA . ASP A 1 328 ? -9 -16.438 11.992 1 89.06 328 ASP A CA 1
ATOM 2473 C C . ASP A 1 328 ? -7.797 -16.312 11.062 1 89.06 328 ASP A C 1
ATOM 2475 O O . ASP A 1 328 ? -7.031 -17.266 10.898 1 89.06 328 ASP A O 1
ATOM 2479 N N . ASP A 1 329 ? -7.746 -15.219 10.406 1 91.94 329 ASP A N 1
ATOM 2480 C CA . ASP A 1 329 ? -6.578 -14.945 9.57 1 91.94 329 ASP A CA 1
ATOM 2481 C C . ASP A 1 329 ? -5.324 -14.766 10.43 1 91.94 329 ASP A C 1
ATOM 2483 O O . ASP A 1 329 ? -5.266 -13.867 11.266 1 91.94 329 ASP A O 1
ATOM 2487 N N . PRO A 1 330 ? -4.301 -15.562 10.164 1 90.88 330 PRO A N 1
ATOM 2488 C CA . PRO A 1 330 ? -3.094 -15.484 10.984 1 90.88 330 PRO A CA 1
ATOM 2489 C C . PRO A 1 330 ? -2.371 -14.148 10.852 1 90.88 330 PRO A C 1
ATOM 2491 O O . PRO A 1 330 ? -1.55 -13.797 11.703 1 90.88 330 PRO A O 1
ATOM 2494 N N . MET A 1 331 ? -2.664 -13.414 9.875 1 92.94 331 MET A N 1
ATOM 2495 C CA . MET A 1 331 ? -1.982 -12.141 9.664 1 92.94 331 MET A CA 1
ATOM 2496 C C . MET A 1 331 ? -2.729 -11.008 10.352 1 92.94 331 MET A C 1
ATOM 2498 O O . MET A 1 331 ? -2.287 -9.852 10.32 1 92.94 331 MET A O 1
ATOM 2502 N N . VAL A 1 332 ? -3.83 -11.312 10.945 1 89.94 332 VAL A N 1
ATOM 2503 C CA . VAL A 1 332 ? -4.656 -10.289 11.57 1 89.94 332 VAL A CA 1
ATOM 2504 C C . VAL A 1 332 ? -4.613 -10.445 13.094 1 89.94 332 VAL A C 1
ATOM 2506 O O . VAL A 1 332 ? -4.91 -11.523 13.617 1 89.94 332 VAL A O 1
ATOM 2509 N N . ASP A 1 333 ? -4.207 -9.406 13.773 1 86.44 333 ASP A N 1
ATOM 2510 C CA . ASP A 1 333 ? -4.25 -9.367 15.234 1 86.44 333 ASP A CA 1
ATOM 2511 C C . ASP A 1 333 ? -5.539 -8.711 15.727 1 86.44 333 ASP A C 1
ATOM 2513 O O . ASP A 1 333 ? -5.703 -7.496 15.633 1 86.44 333 ASP A O 1
ATOM 2517 N N . CYS A 1 334 ? -6.371 -9.492 16.328 1 82.06 334 CYS A N 1
ATOM 2518 C CA . CYS A 1 334 ? -7.668 -8.977 16.75 1 82.06 334 CYS A CA 1
ATOM 2519 C C . CYS A 1 334 ? -7.648 -8.57 18.219 1 82.06 334 CYS A C 1
ATOM 2521 O O . CYS A 1 334 ? -8.641 -8.039 18.734 1 82.06 334 CYS A O 1
ATOM 2523 N N . ASP A 1 335 ? -6.652 -8.852 19.031 1 76.38 335 ASP A N 1
ATOM 2524 C CA . ASP A 1 335 ? -6.605 -8.547 20.453 1 76.38 335 ASP A CA 1
ATOM 2525 C C . ASP A 1 335 ? -6.879 -7.07 20.719 1 76.38 335 ASP A C 1
ATOM 2527 O O . ASP A 1 335 ? -7.594 -6.723 21.656 1 76.38 335 ASP A O 1
ATOM 2531 N N . GLY A 1 336 ? -6.441 -6.133 19.969 1 73.19 336 GLY A N 1
ATOM 2532 C CA . GLY A 1 336 ? -6.641 -4.711 20.203 1 73.19 336 GLY A CA 1
ATOM 2533 C C . GLY A 1 336 ? -7.84 -4.152 19.469 1 73.19 336 GLY A C 1
ATOM 2534 O O . GLY A 1 336 ? -8.055 -2.938 19.453 1 73.19 336 GLY A O 1
ATOM 2535 N N . LEU A 1 337 ? -8.664 -5.051 18.969 1 79.94 337 LEU A N 1
ATOM 2536 C CA . LEU A 1 337 ? -9.773 -4.578 18.141 1 79.94 337 LEU A CA 1
ATOM 2537 C C . LEU A 1 337 ? -11.109 -4.887 18.812 1 79.94 337 LEU A C 1
ATOM 2539 O O . LEU A 1 337 ? -12.102 -4.188 18.578 1 79.94 337 LEU A O 1
ATOM 2543 N N . HIS A 1 338 ? -11.18 -5.875 19.594 1 72.31 338 HIS A N 1
ATOM 2544 C CA . HIS A 1 338 ? -12.438 -6.418 20.078 1 72.31 338 HIS A CA 1
ATOM 2545 C C . HIS A 1 338 ? -13.164 -5.414 20.969 1 72.31 338 HIS A C 1
ATOM 2547 O O . HIS A 1 338 ? -14.391 -5.348 20.953 1 72.31 338 HIS A O 1
ATOM 2553 N N . HIS A 1 339 ? -12.461 -4.625 21.531 1 75 339 HIS A N 1
ATOM 2554 C CA . HIS A 1 339 ? -13.148 -3.766 22.484 1 75 339 HIS A CA 1
ATOM 2555 C C . HIS A 1 339 ? -13.633 -2.479 21.828 1 75 339 HIS A C 1
ATOM 2557 O O . HIS A 1 339 ? -14.367 -1.7 22.453 1 75 339 HIS A O 1
ATOM 2563 N N . ILE A 1 340 ? -13.234 -2.338 20.594 1 74.5 340 ILE A N 1
ATOM 2564 C CA . ILE A 1 340 ? -13.641 -1.06 20.031 1 74.5 340 ILE A CA 1
ATOM 2565 C C . ILE A 1 340 ? -14.492 -1.302 18.781 1 74.5 340 ILE A C 1
ATOM 2567 O O . ILE A 1 340 ? -15.062 -0.364 18.219 1 74.5 340 ILE A O 1
ATOM 2571 N N . LEU A 1 341 ? -14.523 -2.479 18.359 1 77.75 341 LEU A N 1
ATOM 2572 C CA . LEU A 1 341 ? -15.32 -2.766 17.172 1 77.75 341 LEU A CA 1
ATOM 2573 C C . LEU A 1 341 ? -16.766 -3.076 17.547 1 77.75 341 LEU A C 1
ATOM 2575 O O . LEU A 1 341 ? -17.016 -3.77 18.531 1 77.75 341 LEU A O 1
ATOM 2579 N N . SER A 1 342 ? -17.688 -2.328 16.953 1 62.16 342 SER A N 1
ATOM 2580 C CA . SER A 1 342 ? -19.109 -2.525 17.219 1 62.16 342 SER A CA 1
ATOM 2581 C C . SER A 1 342 ? -19.562 -3.92 16.797 1 62.16 342 SER A C 1
ATOM 2583 O O . SER A 1 342 ? -19.156 -4.422 15.75 1 62.16 342 SER A O 1
ATOM 2585 N N . SER A 1 343 ? -19.766 -4.773 17.766 1 53.91 343 SER A N 1
ATOM 2586 C CA . SER A 1 343 ? -20.391 -6.031 17.391 1 53.91 343 SER A CA 1
ATOM 2587 C C . SER A 1 343 ? -21.688 -5.793 16.609 1 53.91 343 SER A C 1
ATOM 2589 O O . SER A 1 343 ? -22.422 -4.859 16.922 1 53.91 343 SER A O 1
ATOM 2591 N N . ARG A 1 344 ? -21.906 -5.852 15.414 1 46.25 344 ARG A N 1
ATOM 2592 C CA . ARG A 1 344 ? -23.297 -5.855 14.961 1 46.25 344 ARG A CA 1
ATOM 2593 C C . ARG A 1 344 ? -24.203 -6.523 15.984 1 46.25 344 ARG A C 1
ATOM 2595 O O . ARG A 1 344 ? -24.094 -7.727 16.234 1 46.25 344 ARG A O 1
ATOM 2602 N N . HIS A 1 345 ? -24.547 -5.883 17.156 1 38.16 345 HIS A N 1
ATOM 2603 C CA . HIS A 1 345 ? -25.75 -6.305 17.859 1 38.16 345 HIS A CA 1
ATOM 2604 C C . HIS A 1 345 ? -26.891 -6.59 16.875 1 38.16 345 HIS A C 1
ATOM 2606 O O . HIS A 1 345 ? -26.984 -5.953 15.828 1 38.16 345 HIS A O 1
ATOM 2612 N N . PRO A 1 346 ? -27.609 -7.746 16.922 1 35.5 346 PRO A N 1
ATOM 2613 C CA . PRO A 1 346 ? -28.844 -7.992 16.188 1 35.5 346 PRO A CA 1
ATOM 2614 C C . PRO A 1 346 ? -29.734 -6.754 16.094 1 35.5 346 PRO A C 1
ATOM 2616 O O . PRO A 1 346 ? -29.656 -5.871 16.938 1 35.5 346 PRO A O 1
ATOM 2619 N N . GLN A 1 347 ? -30.062 -6.258 14.93 1 34.72 347 GLN A N 1
ATOM 2620 C CA . GLN A 1 347 ? -31.156 -5.305 14.766 1 34.72 347 GLN A CA 1
ATOM 2621 C C . GLN A 1 347 ? -32.25 -5.543 15.805 1 34.72 347 GLN A C 1
ATOM 2623 O O . GLN A 1 347 ? -32.719 -6.664 15.953 1 34.72 347 GLN A O 1
ATOM 2628 N N . ARG A 1 348 ? -32.406 -4.773 16.828 1 29.08 348 ARG A N 1
ATOM 2629 C CA . ARG A 1 348 ? -33.656 -4.828 17.594 1 29.08 348 ARG A CA 1
ATOM 2630 C C . ARG A 1 348 ? -34.875 -4.75 16.656 1 29.08 348 ARG A C 1
ATOM 2632 O O . ARG A 1 348 ? -34.938 -3.885 15.781 1 29.08 348 ARG A O 1
ATOM 2639 N N . PRO A 1 349 ? -35.781 -5.754 16.594 1 24.39 349 PRO A N 1
ATOM 2640 C CA . PRO A 1 349 ? -37.062 -5.562 15.93 1 24.39 349 PRO A CA 1
ATOM 2641 C C . PRO A 1 349 ? -37.719 -4.242 16.312 1 24.39 349 PRO A C 1
ATOM 2643 O O . PRO A 1 349 ? -37.75 -3.865 17.484 1 24.39 349 PRO A O 1
ATOM 2646 N N . ALA A 1 350 ? -37.688 -3.312 15.391 1 27.03 350 ALA A N 1
ATOM 2647 C CA . ALA A 1 350 ? -38.625 -2.223 15.648 1 27.03 350 ALA A CA 1
ATOM 2648 C C . ALA A 1 350 ? -39.938 -2.758 16.203 1 27.03 350 ALA A C 1
ATOM 2650 O O . ALA A 1 350 ? -40.594 -3.596 15.57 1 27.03 350 ALA A O 1
ATOM 2651 N N . THR A 1 351 ? -40.125 -2.598 17.547 1 22.84 351 THR A N 1
ATOM 2652 C CA . THR A 1 351 ? -41.531 -2.625 17.953 1 22.84 351 THR A CA 1
ATOM 2653 C C . THR A 1 351 ? -42.312 -1.578 17.188 1 22.84 351 THR A C 1
ATOM 2655 O O . THR A 1 351 ? -41.906 -0.429 17.047 1 22.84 351 THR A O 1
ATOM 2658 N N . MET B 1 1 ? -21.375 17.625 -12.789 1 38.66 1 MET B N 1
ATOM 2659 C CA . MET B 1 1 ? -20.422 16.766 -12.094 1 38.66 1 MET B CA 1
ATOM 2660 C C . MET B 1 1 ? -19.969 15.625 -12.992 1 38.66 1 MET B C 1
ATOM 2662 O O . MET B 1 1 ? -20.781 14.938 -13.602 1 38.66 1 MET B O 1
ATOM 2666 N N . LYS B 1 2 ? -18.828 15.82 -13.641 1 51.84 2 LYS B N 1
ATOM 2667 C CA . LYS B 1 2 ? -18.422 14.734 -14.523 1 51.84 2 LYS B CA 1
ATOM 2668 C C . LYS B 1 2 ? -18.672 13.375 -13.883 1 51.84 2 LYS B C 1
ATOM 2670 O O . LYS B 1 2 ? -18.578 13.234 -12.664 1 51.84 2 LYS B O 1
ATOM 2675 N N . PRO B 1 3 ? -19.328 12.586 -14.617 1 55.28 3 PRO B N 1
ATOM 2676 C CA . PRO B 1 3 ? -19.703 11.281 -14.062 1 55.28 3 PRO B CA 1
ATOM 2677 C C . PRO B 1 3 ? -18.516 10.562 -13.414 1 55.28 3 PRO B C 1
ATOM 2679 O O . PRO B 1 3 ? -17.406 10.57 -13.969 1 55.28 3 PRO B O 1
ATOM 2682 N N . GLU B 1 4 ? -18.578 10.359 -12.117 1 65.19 4 GLU B N 1
ATOM 2683 C CA . GLU B 1 4 ? -17.562 9.609 -11.383 1 65.19 4 GLU B CA 1
ATOM 2684 C C . GLU B 1 4 ? -17.484 8.164 -11.867 1 65.19 4 GLU B C 1
ATOM 2686 O O . GLU B 1 4 ? -18.5 7.492 -12 1 65.19 4 GLU B O 1
ATOM 2691 N N . LEU B 1 5 ? -16.453 7.824 -12.586 1 82.06 5 LEU B N 1
ATOM 2692 C CA . LEU B 1 5 ? -16.188 6.438 -12.961 1 82.06 5 LEU B CA 1
ATOM 2693 C C . LEU B 1 5 ? -15.875 5.594 -11.734 1 82.06 5 LEU B C 1
ATOM 2695 O O . LEU B 1 5 ? -15.109 6.016 -10.867 1 82.06 5 LEU B O 1
ATOM 2699 N N . THR B 1 6 ? -16.703 4.535 -11.633 1 88.81 6 THR B N 1
ATOM 2700 C CA . THR B 1 6 ? -16.5 3.699 -10.453 1 88.81 6 THR B CA 1
ATOM 2701 C C . THR B 1 6 ? -16.172 2.268 -10.859 1 88.81 6 THR B C 1
ATOM 2703 O O . THR B 1 6 ? -16.688 1.754 -11.844 1 88.81 6 THR B O 1
ATOM 2706 N N . ILE B 1 7 ? -15.234 1.665 -10.203 1 94.56 7 ILE B N 1
ATOM 2707 C CA . ILE B 1 7 ? -14.852 0.265 -10.344 1 94.56 7 ILE B CA 1
ATOM 2708 C C . ILE B 1 7 ? -15.164 -0.488 -9.055 1 94.56 7 ILE B C 1
ATOM 2710 O O . ILE B 1 7 ? -14.828 -0.025 -7.957 1 94.56 7 ILE B O 1
ATOM 2714 N N . GLN B 1 8 ? -15.836 -1.562 -9.156 1 96.81 8 GLN B N 1
ATOM 2715 C CA . GLN B 1 8 ? -16.141 -2.369 -7.984 1 96.81 8 GLN B CA 1
ATOM 2716 C C . GLN B 1 8 ? -15.078 -3.434 -7.75 1 96.81 8 GLN B C 1
ATOM 2718 O O . GLN B 1 8 ? -14.719 -4.172 -8.672 1 96.81 8 GLN B O 1
ATOM 2723 N N . LEU B 1 9 ? -14.617 -3.484 -6.512 1 97.69 9 LEU B N 1
ATOM 2724 C CA . LEU B 1 9 ? -13.531 -4.398 -6.168 1 97.69 9 LEU B CA 1
ATOM 2725 C C . LEU B 1 9 ? -13.906 -5.25 -4.957 1 97.69 9 LEU B C 1
ATOM 2727 O O . LEU B 1 9 ? -14.641 -4.797 -4.078 1 97.69 9 LEU B O 1
ATOM 2731 N N . MET B 1 10 ? -13.438 -6.438 -4.957 1 98.38 10 MET B N 1
ATOM 2732 C CA . MET B 1 10 ? -13.281 -7.285 -3.779 1 98.38 10 MET B CA 1
ATOM 2733 C C . MET B 1 10 ? -11.812 -7.625 -3.537 1 98.38 10 MET B C 1
ATOM 2735 O O . MET B 1 10 ? -11.227 -8.414 -4.277 1 98.38 10 MET B O 1
ATOM 2739 N N . ASP B 1 11 ? -11.258 -7.031 -2.555 1 98.5 11 ASP B N 1
ATOM 2740 C CA . ASP B 1 11 ? -9.867 -7.348 -2.248 1 98.5 11 ASP B CA 1
ATOM 2741 C C . ASP B 1 11 ? -9.758 -8.625 -1.417 1 98.5 11 ASP B C 1
ATOM 2743 O O . ASP B 1 11 ? -10.477 -8.789 -0.427 1 98.5 11 ASP B O 1
ATOM 2747 N N . THR B 1 12 ? -8.898 -9.516 -1.84 1 98.38 12 THR B N 1
ATOM 2748 C CA . THR B 1 12 ? -8.539 -10.734 -1.128 1 98.38 12 THR B CA 1
ATOM 2749 C C . THR B 1 12 ? -7.027 -10.836 -0.955 1 98.38 12 THR B C 1
ATOM 2751 O O . THR B 1 12 ? -6.273 -10.086 -1.588 1 98.38 12 THR B O 1
ATOM 2754 N N . HIS B 1 13 ? -6.656 -11.664 -0.031 1 97.94 13 HIS B N 1
ATOM 2755 C CA . HIS B 1 13 ? -5.23 -11.961 0.026 1 97.94 13 HIS B CA 1
ATOM 2756 C C . HIS B 1 13 ? -4.988 -13.438 0.319 1 97.94 13 HIS B C 1
ATOM 2758 O O . HIS B 1 13 ? -5.801 -14.086 0.98 1 97.94 13 HIS B O 1
ATOM 2764 N N . ALA B 1 14 ? -3.98 -13.977 -0.215 1 97.19 14 ALA B N 1
ATOM 2765 C CA . ALA B 1 14 ? -3.445 -15.305 0.076 1 97.19 14 ALA B CA 1
ATOM 2766 C C . ALA B 1 14 ? -1.986 -15.227 0.513 1 97.19 14 ALA B C 1
ATOM 2768 O O . ALA B 1 14 ? -1.111 -14.875 -0.282 1 97.19 14 ALA B O 1
ATOM 2769 N N . GLY B 1 15 ? -1.785 -15.484 1.779 1 94.88 15 GLY B N 1
ATOM 2770 C CA . GLY B 1 15 ? -0.432 -15.438 2.309 1 94.88 15 GLY B CA 1
ATOM 2771 C C . GLY B 1 15 ? 0.156 -14.039 2.32 1 94.88 15 GLY B C 1
ATOM 2772 O O . GLY B 1 15 ? 1.376 -13.875 2.258 1 94.88 15 GLY B O 1
ATOM 2773 N N . GLY B 1 16 ? -0.624 -13.094 2.25 1 95.31 16 GLY B N 1
ATOM 2774 C CA . GLY B 1 16 ? -0.146 -11.719 2.285 1 95.31 16 GLY B CA 1
ATOM 2775 C C . GLY B 1 16 ? -0.209 -11.031 0.935 1 95.31 16 GLY B C 1
ATOM 2776 O O . GLY B 1 16 ? -0.183 -9.805 0.856 1 95.31 16 GLY B O 1
ATOM 2777 N N . ASP B 1 17 ? -0.276 -11.781 -0.128 1 96.5 17 ASP B N 1
ATOM 2778 C CA . ASP B 1 17 ? -0.43 -11.227 -1.469 1 96.5 17 ASP B CA 1
ATOM 2779 C C . ASP B 1 17 ? -1.863 -10.758 -1.707 1 96.5 17 ASP B C 1
ATOM 2781 O O . ASP B 1 17 ? -2.785 -11.57 -1.785 1 96.5 17 ASP B O 1
ATOM 2785 N N . VAL B 1 18 ? -1.979 -9.477 -1.882 1 98.06 18 VAL B N 1
ATOM 2786 C CA . VAL B 1 18 ? -3.316 -8.93 -2.082 1 98.06 18 VAL B CA 1
ATOM 2787 C C . VAL B 1 18 ? -3.668 -8.953 -3.566 1 98.06 18 VAL B C 1
ATOM 2789 O O . VAL B 1 18 ? -2.912 -8.445 -4.398 1 98.06 18 VAL B O 1
ATOM 2792 N N . SER B 1 19 ? -4.699 -9.586 -3.881 1 98.5 19 SER B N 1
ATOM 2793 C CA . SER B 1 19 ? -5.289 -9.57 -5.215 1 98.5 19 SER B CA 1
ATOM 2794 C C . SER B 1 19 ? -6.578 -8.75 -5.234 1 98.5 19 SER B C 1
ATOM 2796 O O . SER B 1 19 ? -7.535 -9.078 -4.531 1 98.5 19 SER B O 1
ATOM 2798 N N . ARG B 1 20 ? -6.555 -7.738 -5.992 1 98.81 20 ARG B N 1
ATOM 2799 C CA . ARG B 1 20 ? -7.727 -6.883 -6.156 1 98.81 20 ARG B CA 1
ATOM 2800 C C . ARG B 1 20 ? -8.648 -7.422 -7.25 1 98.81 20 ARG B C 1
ATOM 2802 O O . ARG B 1 20 ? -8.375 -7.238 -8.438 1 98.81 20 ARG B O 1
ATOM 2809 N N . ILE B 1 21 ? -9.703 -8.086 -6.836 1 98.81 21 ILE B N 1
ATOM 2810 C CA . ILE B 1 21 ? -10.617 -8.719 -7.781 1 98.81 21 ILE B CA 1
ATOM 2811 C C . ILE B 1 21 ? -11.617 -7.688 -8.297 1 98.81 21 ILE B C 1
ATOM 2813 O O . ILE B 1 21 ? -12.453 -7.191 -7.539 1 98.81 21 ILE B O 1
ATOM 2817 N N . VAL B 1 22 ? -11.516 -7.371 -9.547 1 98.38 22 VAL B N 1
ATOM 2818 C CA . VAL B 1 22 ? -12.453 -6.441 -10.172 1 98.38 22 VAL B CA 1
ATOM 2819 C C . VAL B 1 22 ? -13.734 -7.176 -10.547 1 98.38 22 VAL B C 1
ATOM 2821 O O . VAL B 1 22 ? -13.727 -8.055 -11.414 1 98.38 22 VAL B O 1
ATOM 2824 N N . THR B 1 23 ? -14.859 -6.773 -10 1 97 23 THR B N 1
ATOM 2825 C CA . THR B 1 23 ? -16.125 -7.492 -10.18 1 97 23 THR B CA 1
ATOM 2826 C C . THR B 1 23 ? -17.094 -6.672 -11.023 1 97 23 THR B C 1
ATOM 2828 O O . THR B 1 23 ? -18.109 -7.191 -11.484 1 97 23 THR B O 1
ATOM 2831 N N . GLY B 1 24 ? -16.766 -5.391 -11.203 1 93.62 24 GLY B N 1
ATOM 2832 C CA . GLY B 1 24 ? -17.656 -4.547 -11.977 1 93.62 24 GLY B CA 1
ATOM 2833 C C . GLY B 1 24 ? -17.031 -3.227 -12.383 1 93.62 24 GLY B C 1
ATOM 2834 O O . GLY B 1 24 ? -15.961 -2.863 -11.891 1 93.62 24 GLY B O 1
ATOM 2835 N N . GLY B 1 25 ? -17.719 -2.541 -13.352 1 92.38 25 GLY B N 1
ATOM 2836 C CA . GLY B 1 25 ? -17.297 -1.218 -13.781 1 92.38 25 GLY B CA 1
ATOM 2837 C C . GLY B 1 25 ? -16.484 -1.235 -15.062 1 92.38 25 GLY B C 1
ATOM 2838 O O . GLY B 1 25 ? -16.062 -0.184 -15.555 1 92.38 25 GLY B O 1
ATOM 2839 N N . ILE B 1 26 ? -16.266 -2.424 -15.602 1 92.31 26 ILE B N 1
ATOM 2840 C CA . ILE B 1 26 ? -15.469 -2.561 -16.812 1 92.31 26 ILE B CA 1
ATOM 2841 C C . ILE B 1 26 ? -16.344 -3.078 -17.953 1 92.31 26 ILE B C 1
ATOM 2843 O O . ILE B 1 26 ? -17.109 -4.039 -17.781 1 92.31 26 ILE B O 1
ATOM 2847 N N . ASP B 1 27 ? -16.25 -2.465 -19.094 1 90.38 27 ASP B N 1
ATOM 2848 C CA . ASP B 1 27 ? -17.016 -2.859 -20.266 1 90.38 27 ASP B CA 1
ATOM 2849 C C . ASP B 1 27 ? -16.516 -4.191 -20.828 1 90.38 27 ASP B C 1
ATOM 2851 O O . ASP B 1 27 ? -15.438 -4.652 -20.469 1 90.38 27 ASP B O 1
ATOM 2855 N N . LEU B 1 28 ? -17.375 -4.715 -21.703 1 90.75 28 LEU B N 1
ATOM 2856 C CA . LEU B 1 28 ? -16.953 -5.938 -22.375 1 90.75 28 LEU B CA 1
ATOM 2857 C C . LEU B 1 28 ? -15.703 -5.695 -23.203 1 90.75 28 LEU B C 1
ATOM 2859 O O . LEU B 1 28 ? -15.586 -4.668 -23.875 1 90.75 28 LEU B O 1
ATOM 2863 N N . LEU B 1 29 ? -14.828 -6.629 -23.109 1 93.88 29 LEU B N 1
ATOM 2864 C CA . LEU B 1 29 ? -13.562 -6.508 -23.828 1 93.88 29 LEU B CA 1
ATOM 2865 C C . LEU B 1 29 ? -13.625 -7.223 -25.172 1 93.88 29 LEU B C 1
ATOM 2867 O O . LEU B 1 29 ? -14.234 -8.289 -25.281 1 93.88 29 LEU B O 1
ATOM 2871 N N . PRO B 1 30 ? -12.984 -6.613 -26.188 1 94.12 30 PRO B N 1
ATOM 2872 C CA . PRO B 1 30 ? -12.875 -7.355 -27.438 1 94.12 30 PRO B CA 1
ATOM 2873 C C . PRO B 1 30 ? -12.008 -8.609 -27.312 1 94.12 30 PRO B C 1
ATOM 2875 O O . PRO B 1 30 ? -11.055 -8.625 -26.531 1 94.12 30 PRO B O 1
ATOM 2878 N N . GLY B 1 31 ? -12.359 -9.68 -28.031 1 95.12 31 GLY B N 1
ATOM 2879 C CA . GLY B 1 31 ? -11.641 -10.945 -28.031 1 95.12 31 GLY B CA 1
ATOM 2880 C C . GLY B 1 31 ? -12.539 -12.141 -27.781 1 95.12 31 GLY B C 1
ATOM 2881 O O . GLY B 1 31 ? -13.406 -12.094 -26.906 1 95.12 31 GLY B O 1
ATOM 2882 N N . ASP B 1 32 ? -12.203 -13.266 -28.422 1 95.88 32 ASP B N 1
ATOM 2883 C CA . ASP B 1 32 ? -13.07 -14.438 -28.359 1 95.88 32 ASP B CA 1
ATOM 2884 C C . ASP B 1 32 ? -12.602 -15.414 -27.281 1 95.88 32 ASP B C 1
ATOM 2886 O O . ASP B 1 32 ? -13.273 -16.406 -27.016 1 95.88 32 ASP B O 1
ATOM 2890 N N . THR B 1 33 ? -11.445 -15.141 -26.719 1 96.69 33 THR B N 1
ATOM 2891 C CA . THR B 1 33 ? -10.906 -15.93 -25.625 1 96.69 33 THR B CA 1
ATOM 2892 C C . THR B 1 33 ? -10.398 -15.031 -24.5 1 96.69 33 THR B C 1
ATOM 2894 O O . THR B 1 33 ? -10.172 -13.836 -24.719 1 96.69 33 THR B O 1
ATOM 2897 N N . VAL B 1 34 ? -10.281 -15.594 -23.359 1 97.44 34 VAL B N 1
ATOM 2898 C CA . VAL B 1 34 ? -9.742 -14.82 -22.25 1 97.44 34 VAL B CA 1
ATOM 2899 C C . VAL B 1 34 ? -8.32 -14.359 -22.578 1 97.44 34 VAL B C 1
ATOM 2901 O O . VAL B 1 34 ? -7.926 -13.242 -22.234 1 97.44 34 VAL B O 1
ATOM 2904 N N . ARG B 1 35 ? -7.582 -15.188 -23.297 1 96.12 35 ARG B N 1
ATOM 2905 C CA . ARG B 1 35 ? -6.242 -14.836 -23.75 1 96.12 35 ARG B CA 1
ATOM 2906 C C . ARG B 1 35 ? -6.277 -13.609 -24.656 1 96.12 35 ARG B C 1
ATOM 2908 O O . ARG B 1 35 ? -5.492 -12.68 -24.484 1 96.12 35 ARG B O 1
ATOM 2915 N N . ALA B 1 36 ? -7.18 -13.648 -25.625 1 96.75 36 ALA B N 1
ATOM 2916 C CA . ALA B 1 36 ? -7.301 -12.531 -26.547 1 96.75 36 ALA B CA 1
ATOM 2917 C C . ALA B 1 36 ? -7.688 -11.25 -25.828 1 96.75 36 ALA B C 1
ATOM 2919 O O . ALA B 1 36 ? -7.211 -10.164 -26.172 1 96.75 36 ALA B O 1
ATOM 2920 N N . GLN B 1 37 ? -8.562 -11.398 -24.859 1 97 37 GLN B N 1
ATOM 2921 C CA . GLN B 1 37 ? -8.961 -10.25 -24.062 1 97 37 GLN B CA 1
ATOM 2922 C C . GLN B 1 37 ? -7.785 -9.695 -23.266 1 97 37 GLN B C 1
ATOM 2924 O O . GLN B 1 37 ? -7.609 -8.484 -23.156 1 97 37 GLN B O 1
ATOM 2929 N N . MET B 1 38 ? -6.988 -10.578 -22.672 1 97.12 38 MET B N 1
ATOM 2930 C CA . MET B 1 38 ? -5.773 -10.172 -21.969 1 97.12 38 MET B CA 1
ATOM 2931 C C . MET B 1 38 ? -4.84 -9.398 -22.891 1 97.12 38 MET B C 1
ATOM 2933 O O . MET B 1 38 ? -4.301 -8.359 -22.516 1 97.12 38 MET B O 1
ATOM 2937 N N . GLU B 1 39 ? -4.648 -9.914 -24.094 1 95.62 39 GLU B N 1
ATOM 2938 C CA . GLU B 1 39 ? -3.766 -9.281 -25.078 1 95.62 39 GLU B CA 1
ATOM 2939 C C . GLU B 1 39 ? -4.273 -7.898 -25.469 1 95.62 39 GLU B C 1
ATOM 2941 O O . GLU B 1 39 ? -3.484 -6.969 -25.641 1 95.62 39 GLU B O 1
ATOM 2946 N N . TYR B 1 40 ? -5.527 -7.766 -25.594 1 95.25 40 TYR B N 1
ATOM 2947 C CA . TYR B 1 40 ? -6.113 -6.461 -25.875 1 95.25 40 TYR B CA 1
ATOM 2948 C C . TYR B 1 40 ? -5.785 -5.465 -24.781 1 95.25 40 TYR B C 1
ATOM 2950 O O . TYR B 1 40 ? -5.355 -4.34 -25.047 1 95.25 40 TYR B O 1
ATOM 2958 N N . LEU B 1 41 ? -6.02 -5.898 -23.484 1 95.38 41 LEU B N 1
ATOM 2959 C CA . LEU B 1 41 ? -5.691 -5.02 -22.375 1 95.38 41 LEU B CA 1
ATOM 2960 C C . LEU B 1 41 ? -4.215 -4.648 -22.391 1 95.38 41 LEU B C 1
ATOM 2962 O O . LEU B 1 41 ? -3.861 -3.475 -22.234 1 95.38 41 LEU B O 1
ATOM 2966 N N . ARG B 1 42 ? -3.41 -5.645 -22.578 1 94.31 42 ARG B N 1
ATOM 2967 C CA . ARG B 1 42 ? -1.961 -5.48 -22.547 1 94.31 42 ARG B CA 1
ATOM 2968 C C . ARG B 1 42 ? -1.497 -4.512 -23.625 1 94.31 42 ARG B C 1
ATOM 2970 O O . ARG B 1 42 ? -0.688 -3.621 -23.359 1 94.31 42 ARG B O 1
ATOM 2977 N N . ASP B 1 43 ? -2.043 -4.637 -24.812 1 93.94 43 ASP B N 1
ATOM 2978 C CA . ASP B 1 43 ? -1.498 -3.955 -25.984 1 93.94 43 ASP B CA 1
ATOM 2979 C C . ASP B 1 43 ? -2.217 -2.631 -26.234 1 93.94 43 ASP B C 1
ATOM 2981 O O . ASP B 1 43 ? -1.62 -1.684 -26.75 1 93.94 43 ASP B O 1
ATOM 2985 N N . ASP B 1 44 ? -3.531 -2.533 -25.828 1 92.25 44 ASP B N 1
ATOM 2986 C CA . ASP B 1 44 ? -4.324 -1.394 -26.281 1 92.25 44 ASP B CA 1
ATOM 2987 C C . ASP B 1 44 ? -4.965 -0.666 -25.094 1 92.25 44 ASP B C 1
ATOM 2989 O O . ASP B 1 44 ? -5.395 0.481 -25.234 1 92.25 44 ASP B O 1
ATOM 2993 N N . ALA B 1 45 ? -5.035 -1.289 -23.984 1 92.5 45 ALA B N 1
ATOM 2994 C CA . ALA B 1 45 ? -5.82 -0.718 -22.891 1 92.5 45 ALA B CA 1
ATOM 2995 C C . ALA B 1 45 ? -5.207 -1.056 -21.531 1 92.5 45 ALA B C 1
ATOM 2997 O O . ALA B 1 45 ? -5.895 -1.558 -20.641 1 92.5 45 ALA B O 1
ATOM 2998 N N . ASP B 1 46 ? -4.016 -0.691 -21.281 1 94.12 46 ASP B N 1
ATOM 2999 C CA . ASP B 1 46 ? -3.285 -1.048 -20.062 1 94.12 46 ASP B CA 1
ATOM 3000 C C . ASP B 1 46 ? -3.627 -0.1 -18.922 1 94.12 46 ASP B C 1
ATOM 3002 O O . ASP B 1 46 ? -2.93 -0.067 -17.906 1 94.12 46 ASP B O 1
ATOM 3006 N N . GLY B 1 47 ? -4.609 0.702 -19.016 1 92.81 47 GLY B N 1
ATOM 3007 C CA . GLY B 1 47 ? -4.949 1.732 -18.047 1 92.81 47 GLY B CA 1
ATOM 3008 C C . GLY B 1 47 ? -5.43 1.171 -16.719 1 92.81 47 GLY B C 1
ATOM 3009 O O . GLY B 1 47 ? -5.121 1.72 -15.656 1 92.81 47 GLY B O 1
ATOM 3010 N N . LEU B 1 48 ? -6.191 0.089 -16.734 1 94.19 48 LEU B N 1
ATOM 3011 C CA . LEU B 1 48 ? -6.734 -0.509 -15.516 1 94.19 48 LEU B CA 1
ATOM 3012 C C . LEU B 1 48 ? -5.613 -1.003 -14.602 1 94.19 48 LEU B C 1
ATOM 3014 O O . LEU B 1 48 ? -5.617 -0.727 -13.406 1 94.19 48 LEU B O 1
ATOM 3018 N N . ARG B 1 49 ? -4.668 -1.707 -15.172 1 96 49 ARG B N 1
ATOM 3019 C CA . ARG B 1 49 ? -3.518 -2.203 -14.422 1 96 49 ARG B CA 1
ATOM 3020 C C . ARG B 1 49 ? -2.764 -1.056 -13.758 1 96 49 ARG B C 1
ATOM 3022 O O . ARG B 1 49 ? -2.5 -1.094 -12.555 1 96 49 ARG B O 1
ATOM 3029 N N . LYS B 1 50 ? -2.48 -0.047 -14.562 1 94.75 50 LYS B N 1
ATOM 3030 C CA . LYS B 1 50 ? -1.72 1.093 -14.062 1 94.75 50 LYS B CA 1
ATOM 3031 C C . LYS B 1 50 ? -2.477 1.813 -12.953 1 94.75 50 LYS B C 1
ATOM 3033 O O . LYS B 1 50 ? -1.903 2.133 -11.906 1 94.75 50 LYS B O 1
ATOM 3038 N N . LEU B 1 51 ? -3.742 2.025 -13.148 1 94.69 51 LEU B N 1
ATOM 3039 C CA . LEU B 1 51 ? -4.562 2.754 -12.188 1 94.69 51 LEU B CA 1
ATOM 3040 C C . LEU B 1 51 ? -4.57 2.043 -10.836 1 94.69 51 LEU B C 1
ATOM 3042 O O . LEU B 1 51 ? -4.32 2.666 -9.805 1 94.69 51 LEU B O 1
ATOM 3046 N N . LEU B 1 52 ? -4.793 0.722 -10.844 1 96.62 52 LEU B N 1
ATOM 3047 C CA . LEU B 1 52 ? -5.102 0.017 -9.609 1 96.62 52 LEU B CA 1
ATOM 3048 C C . LEU B 1 52 ? -3.828 -0.445 -8.906 1 96.62 52 LEU B C 1
ATOM 3050 O O . LEU B 1 52 ? -3.859 -0.81 -7.73 1 96.62 52 LEU B O 1
ATOM 3054 N N . LEU B 1 53 ? -2.666 -0.415 -9.625 1 96.75 53 LEU B N 1
ATOM 3055 C CA . LEU B 1 53 ? -1.443 -0.914 -9 1 96.75 53 LEU B CA 1
ATOM 3056 C C . LEU B 1 53 ? -0.488 0.232 -8.68 1 96.75 53 LEU B C 1
ATOM 3058 O O . LEU B 1 53 ? 0.528 0.031 -8.016 1 96.75 53 LEU B O 1
ATOM 3062 N N . GLU B 1 54 ? -0.821 1.408 -9.117 1 94.69 54 GLU B N 1
ATOM 3063 C CA . GLU B 1 54 ? 0.055 2.551 -8.875 1 94.69 54 GLU B CA 1
ATOM 3064 C C . GLU B 1 54 ? -0.57 3.525 -7.883 1 94.69 54 GLU B C 1
ATOM 3066 O O . GLU B 1 54 ? -1.75 3.406 -7.547 1 94.69 54 GLU B O 1
ATOM 3071 N N . GLU B 1 55 ? 0.189 4.445 -7.391 1 94.94 55 GLU B N 1
ATOM 3072 C CA . GLU B 1 55 ? -0.286 5.508 -6.504 1 94.94 55 GLU B CA 1
ATOM 3073 C C . GLU B 1 55 ? -1.318 6.387 -7.207 1 94.94 55 GLU B C 1
ATOM 3075 O O . GLU B 1 55 ? -1.188 6.68 -8.398 1 94.94 55 GLU B O 1
ATOM 3080 N N . PRO B 1 56 ? -2.252 6.758 -6.543 1 95.94 56 PRO B N 1
ATOM 3081 C CA . PRO B 1 56 ? -2.496 6.574 -5.109 1 95.94 56 PRO B CA 1
ATOM 3082 C C . PRO B 1 56 ? -3.42 5.395 -4.816 1 95.94 56 PRO B C 1
ATOM 3084 O O . PRO B 1 56 ? -3.801 5.176 -3.664 1 95.94 56 PRO B O 1
ATOM 3087 N N . TYR B 1 57 ? -3.787 4.555 -5.789 1 96.75 57 TYR B N 1
ATOM 3088 C CA . TYR B 1 57 ? -4.824 3.541 -5.621 1 96.75 57 TYR B CA 1
ATOM 3089 C C . TYR B 1 57 ? -4.23 2.232 -5.113 1 96.75 57 TYR B C 1
ATOM 3091 O O . TYR B 1 57 ? -4.934 1.416 -4.512 1 96.75 57 TYR B O 1
ATOM 3099 N N . GLY B 1 58 ? -2.986 2.074 -5.398 1 96.38 58 GLY B N 1
ATOM 3100 C CA . GLY B 1 58 ? -2.395 0.791 -5.059 1 96.38 58 GLY B CA 1
ATOM 3101 C C . GLY B 1 58 ? -0.884 0.848 -4.922 1 96.38 58 GLY B C 1
ATOM 3102 O O . GLY B 1 58 ? -0.311 1.926 -4.754 1 96.38 58 GLY B O 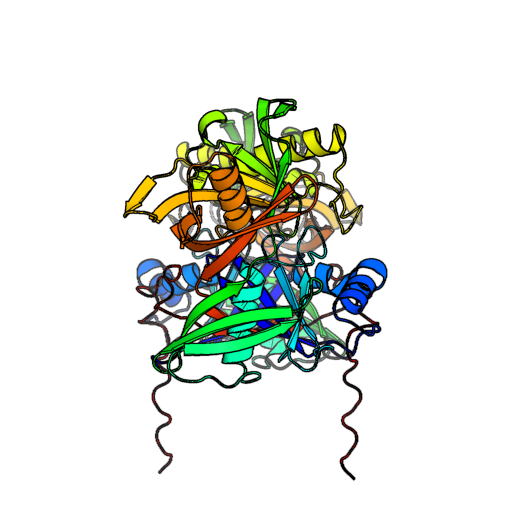1
ATOM 3103 N N . ILE B 1 59 ? -0.27 -0.392 -4.855 1 95.75 59 ILE B N 1
ATOM 3104 C CA . ILE B 1 59 ? 1.175 -0.569 -4.758 1 95.75 59 ILE B CA 1
ATOM 3105 C C . ILE B 1 59 ? 1.615 -1.713 -5.668 1 95.75 59 ILE B C 1
ATOM 3107 O O . ILE B 1 59 ? 0.814 -2.586 -6.012 1 95.75 59 ILE B O 1
ATOM 3111 N N . PRO B 1 60 ? 2.863 -1.717 -6.016 1 95.06 60 PRO B N 1
ATOM 3112 C CA . PRO B 1 60 ? 3.355 -2.717 -6.965 1 95.06 60 PRO B CA 1
ATOM 3113 C C . PRO B 1 60 ? 3.254 -4.145 -6.43 1 95.06 60 PRO B C 1
ATOM 3115 O O . PRO B 1 60 ? 3.225 -5.098 -7.207 1 95.06 60 PRO B O 1
ATOM 3118 N N . GLU B 1 61 ? 3.174 -4.328 -5.16 1 95.5 61 GLU B N 1
ATOM 3119 C CA . GLU B 1 61 ? 3.148 -5.656 -4.551 1 95.5 61 GLU B CA 1
ATOM 3120 C C . GLU B 1 61 ? 1.778 -6.309 -4.711 1 95.5 61 GLU B C 1
ATOM 3122 O O . GLU B 1 61 ? 1.628 -7.512 -4.484 1 95.5 61 GLU B O 1
ATOM 3127 N N . MET B 1 62 ? 0.79 -5.484 -5.102 1 97.62 62 MET B N 1
ATOM 3128 C CA . MET B 1 62 ? -0.553 -6.016 -5.305 1 97.62 62 MET B CA 1
ATOM 3129 C C . MET B 1 62 ? -0.71 -6.566 -6.719 1 97.62 62 MET B C 1
ATOM 3131 O O . MET B 1 62 ? 0.138 -6.324 -7.582 1 97.62 62 MET B O 1
ATOM 3135 N N . SER B 1 63 ? -1.744 -7.324 -6.891 1 98.06 63 SER B N 1
ATOM 3136 C CA . SER B 1 63 ? -2.186 -7.77 -8.203 1 98.06 63 SER B CA 1
ATOM 3137 C C . SER B 1 63 ? -3.652 -7.422 -8.445 1 98.06 63 SER B C 1
ATOM 3139 O O . SER B 1 63 ? -4.375 -7.078 -7.504 1 98.06 63 SER B O 1
ATOM 3141 N N . VAL B 1 64 ? -3.973 -7.402 -9.703 1 98.62 64 VAL B N 1
ATOM 3142 C CA . VAL B 1 64 ? -5.359 -7.199 -10.102 1 98.62 64 VAL B CA 1
ATOM 3143 C C . VAL B 1 64 ? -5.855 -8.406 -10.898 1 98.62 64 VAL B C 1
ATOM 3145 O O . VAL B 1 64 ? -5.137 -8.922 -11.758 1 98.62 64 VAL B O 1
ATOM 3148 N N . ASP B 1 65 ? -6.961 -8.891 -10.523 1 98.81 65 ASP B N 1
ATOM 3149 C CA . ASP B 1 65 ? -7.648 -9.922 -11.297 1 98.81 65 ASP B CA 1
ATOM 3150 C C . ASP B 1 65 ? -8.992 -9.414 -11.805 1 98.81 65 ASP B C 1
ATOM 3152 O O . ASP B 1 65 ? -9.93 -9.234 -11.023 1 98.81 65 ASP B O 1
ATOM 3156 N N . LEU B 1 66 ? -9.133 -9.242 -13.07 1 98.62 66 LEU B N 1
ATOM 3157 C CA . LEU B 1 66 ? -10.375 -8.797 -13.672 1 98.62 66 LEU B CA 1
ATOM 3158 C C . LEU B 1 66 ? -11.266 -9.984 -14.031 1 98.62 66 LEU B C 1
ATOM 3160 O O . LEU B 1 66 ? -10.906 -10.797 -14.891 1 98.62 66 LEU B O 1
ATOM 3164 N N . LEU B 1 67 ? -12.406 -10.055 -13.391 1 98.5 67 LEU B N 1
ATOM 3165 C CA . LEU B 1 67 ? -13.367 -11.078 -13.781 1 98.5 67 LEU B CA 1
ATOM 3166 C C . LEU B 1 67 ? -14 -10.75 -15.133 1 98.5 67 LEU B C 1
ATOM 3168 O O . LEU B 1 67 ? -14.383 -9.602 -15.375 1 98.5 67 LEU B O 1
ATOM 3172 N N . VAL B 1 68 ? -14.062 -11.68 -16 1 97.88 68 VAL B N 1
ATOM 3173 C CA . VAL B 1 68 ? -14.711 -11.57 -17.312 1 97.88 68 VAL B CA 1
ATOM 3174 C C . VAL B 1 68 ? -15.586 -12.797 -17.547 1 97.88 68 VAL B C 1
ATOM 3176 O O . VAL B 1 68 ? -15.43 -13.828 -16.891 1 97.88 68 VAL B O 1
ATOM 3179 N N . PRO B 1 69 ? -16.578 -12.656 -18.453 1 96.5 69 PRO B N 1
ATOM 3180 C CA . PRO B 1 69 ? -17.281 -13.875 -18.828 1 96.5 69 PRO B CA 1
ATOM 3181 C C . PRO B 1 69 ? -16.359 -14.938 -19.406 1 96.5 69 PRO B C 1
ATOM 3183 O O . PRO B 1 69 ? -15.484 -14.625 -20.219 1 96.5 69 PRO B O 1
ATOM 3186 N N . ALA B 1 70 ? -16.562 -16.141 -18.953 1 96.94 70 ALA B N 1
ATOM 3187 C CA . ALA B 1 70 ? -15.789 -17.234 -19.531 1 96.94 70 ALA B CA 1
ATOM 3188 C C . ALA B 1 70 ? -16.141 -17.438 -21 1 96.94 70 ALA B C 1
ATOM 3190 O O . ALA B 1 70 ? -17.281 -17.234 -21.406 1 96.94 70 ALA B O 1
ATOM 3191 N N . THR B 1 71 ? -15.148 -17.812 -21.766 1 96.62 71 THR B N 1
ATOM 3192 C CA . THR B 1 71 ? -15.406 -18.156 -23.156 1 96.62 71 THR B CA 1
ATOM 3193 C C . THR B 1 71 ? -15.57 -19.656 -23.312 1 96.62 71 THR B C 1
ATOM 3195 O O . THR B 1 71 ? -16.188 -20.125 -24.281 1 96.62 71 THR B O 1
ATOM 3198 N N . ASP B 1 72 ? -14.961 -20.406 -22.469 1 96.69 72 ASP B N 1
ATOM 3199 C CA . ASP B 1 72 ? -15.195 -21.844 -22.359 1 96.69 72 ASP B CA 1
ATOM 3200 C C . ASP B 1 72 ? -16.406 -22.141 -21.469 1 96.69 72 ASP B C 1
ATOM 3202 O O . ASP B 1 72 ? -16.422 -21.75 -20.297 1 96.69 72 ASP B O 1
ATOM 3206 N N . PRO B 1 73 ? -17.359 -22.781 -21.969 1 96.25 73 PRO B N 1
ATOM 3207 C CA . PRO B 1 73 ? -18.609 -22.984 -21.203 1 96.25 73 PRO B CA 1
ATOM 3208 C C . PRO B 1 73 ? -18.406 -23.828 -19.953 1 96.25 73 PRO B C 1
ATOM 3210 O O . PRO B 1 73 ? -19.266 -23.859 -19.078 1 96.25 73 PRO B O 1
ATOM 3213 N N . ARG B 1 74 ? -17.375 -24.516 -19.828 1 97.44 74 ARG B N 1
ATOM 3214 C CA . ARG B 1 74 ? -17.109 -25.344 -18.656 1 97.44 74 ARG B CA 1
ATOM 3215 C C . ARG B 1 74 ? -16.672 -24.484 -17.469 1 97.44 74 ARG B C 1
ATOM 3217 O O . ARG B 1 74 ? -16.703 -24.938 -16.312 1 97.44 74 ARG B O 1
ATOM 3224 N N . ALA B 1 75 ? -16.172 -23.359 -17.766 1 98.31 75 ALA B N 1
ATOM 3225 C CA . ALA B 1 75 ? -15.656 -22.484 -16.703 1 98.31 75 ALA B CA 1
ATOM 3226 C C . ALA B 1 75 ? -16.766 -21.609 -16.125 1 98.31 75 ALA B C 1
ATOM 3228 O O . ALA B 1 75 ? -17.625 -21.125 -16.859 1 98.31 75 ALA B O 1
ATOM 3229 N N . ALA B 1 76 ? -16.734 -21.406 -14.852 1 97.81 76 ALA B N 1
ATOM 3230 C CA . ALA B 1 76 ? -17.719 -20.562 -14.172 1 97.81 76 ALA B CA 1
ATOM 3231 C C . ALA B 1 76 ? -17.469 -19.094 -14.469 1 97.81 76 ALA B C 1
ATOM 3233 O O . ALA B 1 76 ? -18.406 -18.297 -14.508 1 97.81 76 ALA B O 1
ATOM 3234 N N . ALA B 1 77 ? -16.234 -18.719 -14.656 1 98.06 77 ALA B N 1
ATOM 3235 C CA . ALA B 1 77 ? -15.812 -17.344 -14.938 1 98.06 77 ALA B CA 1
ATOM 3236 C C . ALA B 1 77 ? -14.406 -17.328 -15.523 1 98.06 77 ALA B C 1
ATOM 3238 O O . ALA B 1 77 ? -13.633 -18.266 -15.336 1 98.06 77 ALA B O 1
ATOM 3239 N N . GLY B 1 78 ? -14.133 -16.344 -16.297 1 98.44 78 GLY B N 1
ATOM 3240 C CA . GLY B 1 78 ? -12.766 -16.016 -16.688 1 98.44 78 GLY B CA 1
ATOM 3241 C C . GLY B 1 78 ? -12.133 -14.961 -15.797 1 98.44 78 GLY B C 1
ATOM 3242 O O . GLY B 1 78 ? -12.836 -14.242 -15.078 1 98.44 78 GLY B O 1
ATOM 3243 N N . TYR B 1 79 ? -10.836 -14.883 -15.805 1 98.62 79 TYR B N 1
ATOM 3244 C CA . TYR B 1 79 ? -10.148 -13.836 -15.055 1 98.62 79 TYR B CA 1
ATOM 3245 C C . TYR B 1 79 ? -8.812 -13.492 -15.711 1 98.62 79 TYR B C 1
ATOM 3247 O O . TYR B 1 79 ? -8.141 -14.367 -16.266 1 98.62 79 TYR B O 1
ATOM 3255 N N . ILE B 1 80 ? -8.438 -12.234 -15.719 1 98.5 80 ILE B N 1
ATOM 3256 C CA . ILE B 1 80 ? -7.207 -11.719 -16.297 1 98.5 80 ILE B CA 1
ATOM 3257 C C . ILE B 1 80 ? -6.332 -11.117 -15.195 1 98.5 80 ILE B C 1
ATOM 3259 O O . ILE B 1 80 ? -6.758 -10.195 -14.492 1 98.5 80 ILE B O 1
ATOM 3263 N N . ILE B 1 81 ? -5.164 -11.633 -15.125 1 97.56 81 ILE B N 1
ATOM 3264 C CA . ILE B 1 81 ? -4.254 -11.266 -14.047 1 97.56 81 ILE B CA 1
ATOM 3265 C C . ILE B 1 81 ? -3.367 -10.109 -14.492 1 97.56 81 ILE B C 1
ATOM 3267 O O . ILE B 1 81 ? -2.848 -10.109 -15.609 1 97.56 81 ILE B O 1
ATOM 3271 N N . MET B 1 82 ? -3.24 -9.102 -13.633 1 97.69 82 MET B N 1
ATOM 3272 C CA . MET B 1 82 ? -2.385 -7.941 -13.852 1 97.69 82 MET B CA 1
ATOM 3273 C C . MET B 1 82 ? -1.428 -7.746 -12.68 1 97.69 82 MET B C 1
ATOM 3275 O O . MET B 1 82 ? -1.852 -7.719 -11.523 1 97.69 82 MET B O 1
ATOM 3279 N N . GLU B 1 83 ? -0.175 -7.668 -12.961 1 95.62 83 GLU B N 1
ATOM 3280 C CA . GLU B 1 83 ? 0.877 -7.438 -11.969 1 95.62 83 GLU B CA 1
ATOM 3281 C C . GLU B 1 83 ? 1.842 -6.352 -12.438 1 95.62 83 GLU B C 1
ATOM 3283 O O . GLU B 1 83 ? 1.662 -5.773 -13.516 1 95.62 83 GLU B O 1
ATOM 3288 N N . VAL B 1 84 ? 2.793 -6.043 -11.586 1 92 84 VAL B N 1
ATOM 3289 C CA . VAL B 1 84 ? 3.756 -4.984 -11.875 1 92 84 VAL B CA 1
ATOM 3290 C C . VAL B 1 84 ? 4.488 -5.289 -13.172 1 92 84 VAL B C 1
ATOM 3292 O O . VAL B 1 84 ? 4.785 -4.383 -13.953 1 92 84 VAL B O 1
ATOM 3295 N N . MET B 1 85 ? 4.703 -6.562 -13.453 1 89.25 85 MET B N 1
ATOM 3296 C CA . MET B 1 85 ? 5.453 -6.957 -14.641 1 89.25 85 MET B CA 1
ATOM 3297 C C . MET B 1 85 ? 4.559 -6.957 -15.875 1 89.25 85 MET B C 1
ATOM 3299 O O . MET B 1 85 ? 5.039 -7.141 -17 1 89.25 85 MET B O 1
ATOM 3303 N N . GLY B 1 86 ? 3.312 -6.84 -15.695 1 93.38 86 GLY B N 1
ATOM 3304 C CA . GLY B 1 86 ? 2.371 -6.875 -16.812 1 93.38 86 GLY B CA 1
ATOM 3305 C C . GLY B 1 86 ? 1.265 -7.895 -16.609 1 93.38 86 GLY B C 1
ATOM 3306 O O . GLY B 1 86 ? 0.533 -7.848 -15.625 1 93.38 86 GLY B O 1
ATOM 3307 N N . TYR B 1 87 ? 1.202 -8.805 -17.656 1 94.25 87 TYR B N 1
ATOM 3308 C CA . TYR B 1 87 ? 0.054 -9.703 -17.703 1 94.25 87 TYR B CA 1
ATOM 3309 C C . TYR B 1 87 ? 0.501 -11.164 -17.734 1 94.25 87 TYR B C 1
ATOM 3311 O O . TYR B 1 87 ? 0.623 -11.758 -18.797 1 94.25 87 TYR B O 1
ATOM 3319 N N . PRO B 1 88 ? 0.67 -11.742 -16.578 1 92.38 88 PRO B N 1
ATOM 3320 C CA . PRO B 1 88 ? 0.954 -13.18 -16.594 1 92.38 88 PRO B CA 1
ATOM 3321 C C . PRO B 1 88 ? -0.243 -14.016 -17.062 1 92.38 88 PRO B C 1
ATOM 3323 O O . PRO B 1 88 ? -1.392 -13.641 -16.812 1 92.38 88 PRO B O 1
ATOM 3326 N N . ILE B 1 89 ? 0.037 -15.148 -17.625 1 91.94 89 ILE B N 1
ATOM 3327 C CA . ILE B 1 89 ? -1.058 -15.945 -18.156 1 91.94 89 ILE B CA 1
ATOM 3328 C C . ILE B 1 89 ? -1.618 -16.844 -17.062 1 91.94 89 ILE B C 1
ATOM 3330 O O . ILE B 1 89 ? -2.705 -17.406 -17.203 1 91.94 89 ILE B O 1
ATOM 3334 N N . TYR B 1 90 ? -0.789 -16.969 -15.984 1 92.25 90 TYR B N 1
ATOM 3335 C CA . TYR B 1 90 ? -1.239 -17.781 -14.852 1 92.25 90 TYR B CA 1
ATOM 3336 C C . TYR B 1 90 ? -0.476 -17.406 -13.586 1 92.25 90 TYR B C 1
ATOM 3338 O O . TYR B 1 90 ? 0.694 -17.016 -13.648 1 92.25 90 TYR B O 1
ATOM 3346 N N . SER B 1 91 ? -1.143 -17.547 -12.438 1 93.88 91 SER B N 1
ATOM 3347 C CA . SER B 1 91 ? -0.573 -17.344 -11.109 1 93.88 91 SER B CA 1
ATOM 3348 C C . SER B 1 91 ? -1.355 -18.125 -10.055 1 93.88 91 SER B C 1
ATOM 3350 O O . SER B 1 91 ? -2.578 -18 -9.961 1 93.88 91 SER B O 1
ATOM 3352 N N . GLY B 1 92 ? -0.689 -18.875 -9.297 1 93.81 92 GLY B N 1
ATOM 3353 C CA . GLY B 1 92 ? -1.339 -19.688 -8.281 1 93.81 92 GLY B CA 1
ATOM 3354 C C . GLY B 1 92 ? -2.037 -18.875 -7.215 1 93.81 92 GLY B C 1
ATOM 3355 O O . GLY B 1 92 ? -3.215 -19.094 -6.926 1 93.81 92 GLY B O 1
ATOM 3356 N N . SER B 1 93 ? -1.334 -17.922 -6.625 1 95.62 93 SER B N 1
ATOM 3357 C CA . SER B 1 93 ? -1.907 -17.109 -5.562 1 95.62 93 SER B CA 1
ATOM 3358 C C . SER B 1 93 ? -3.121 -16.328 -6.059 1 95.62 93 SER B C 1
ATOM 3360 O O . SER B 1 93 ? -4.145 -16.266 -5.375 1 95.62 93 SER B O 1
ATOM 3362 N N . ASN B 1 94 ? -3.031 -15.766 -7.238 1 97.44 94 ASN B N 1
ATOM 3363 C CA . ASN B 1 94 ? -4.156 -15.039 -7.824 1 97.44 94 ASN B CA 1
ATOM 3364 C C . ASN B 1 94 ? -5.344 -15.961 -8.086 1 97.44 94 ASN B C 1
ATOM 3366 O O . ASN B 1 94 ? -6.496 -15.562 -7.91 1 97.44 94 ASN B O 1
ATOM 3370 N N . THR B 1 95 ? -5.047 -17.156 -8.5 1 97.62 95 THR B N 1
ATOM 3371 C CA . THR B 1 95 ? -6.109 -18.125 -8.75 1 97.62 95 THR B CA 1
ATOM 3372 C C . THR B 1 95 ? -6.828 -18.484 -7.453 1 97.62 95 THR B C 1
ATOM 3374 O O . THR B 1 95 ? -8.062 -18.531 -7.41 1 97.62 95 THR B O 1
ATOM 3377 N N . ILE B 1 96 ? -6.059 -18.734 -6.441 1 98.06 96 ILE B N 1
ATOM 3378 C CA . ILE B 1 96 ? -6.629 -19.047 -5.133 1 98.06 96 ILE B CA 1
ATOM 3379 C C . ILE B 1 96 ? -7.523 -17.891 -4.676 1 98.06 96 ILE B C 1
ATOM 3381 O O . ILE B 1 96 ? -8.641 -18.109 -4.211 1 98.06 96 ILE B O 1
ATOM 3385 N N . CYS B 1 97 ? -7.078 -16.672 -4.828 1 98.5 97 CYS B N 1
ATOM 3386 C CA . CYS B 1 97 ? -7.836 -15.492 -4.445 1 98.5 97 CYS B CA 1
ATOM 3387 C C . CYS B 1 97 ? -9.102 -15.359 -5.289 1 98.5 97 CYS B C 1
ATOM 3389 O O . CYS B 1 97 ? -10.18 -15.102 -4.758 1 98.5 97 CYS B O 1
ATOM 3391 N N . THR B 1 98 ? -8.969 -15.516 -6.594 1 98.75 98 THR B N 1
ATOM 3392 C CA . THR B 1 98 ? -10.109 -15.391 -7.496 1 98.75 98 THR B CA 1
ATOM 3393 C C . THR B 1 98 ? -11.148 -16.469 -7.203 1 98.75 98 THR B C 1
ATOM 3395 O O . THR B 1 98 ? -12.352 -16.188 -7.18 1 98.75 98 THR B O 1
ATOM 3398 N N . ALA B 1 99 ? -10.68 -17.688 -6.996 1 98.75 99 ALA B N 1
ATOM 3399 C CA . ALA B 1 99 ? -11.586 -18.766 -6.641 1 98.75 99 ALA B CA 1
ATOM 3400 C C . ALA B 1 99 ? -12.367 -18.438 -5.375 1 98.75 99 ALA B C 1
ATOM 3402 O O . ALA B 1 99 ? -13.586 -18.656 -5.316 1 98.75 99 ALA B O 1
ATOM 3403 N N . THR B 1 100 ? -11.688 -17.969 -4.402 1 98.44 100 THR B N 1
ATOM 3404 C CA . THR B 1 100 ? -12.344 -17.562 -3.162 1 98.44 100 THR B CA 1
ATOM 3405 C C . THR B 1 100 ? -13.359 -16.453 -3.424 1 98.44 100 THR B C 1
ATOM 3407 O O . THR B 1 100 ? -14.484 -16.5 -2.92 1 98.44 100 THR B O 1
ATOM 3410 N N . ALA B 1 101 ? -13.008 -15.523 -4.215 1 98.38 101 ALA B N 1
ATOM 3411 C CA . ALA B 1 101 ? -13.875 -14.383 -4.508 1 98.38 101 ALA B CA 1
ATOM 3412 C C . ALA B 1 101 ? -15.156 -14.836 -5.199 1 98.38 101 ALA B C 1
ATOM 3414 O O . ALA B 1 101 ? -16.25 -14.367 -4.867 1 98.38 101 ALA B O 1
ATOM 3415 N N . VAL B 1 102 ? -15.047 -15.719 -6.199 1 98.38 102 VAL B N 1
ATOM 3416 C CA . VAL B 1 102 ? -16.234 -16.141 -6.941 1 98.38 102 VAL B CA 1
ATOM 3417 C C . VAL B 1 102 ? -17.156 -16.938 -6.027 1 98.38 102 VAL B C 1
ATOM 3419 O O . VAL B 1 102 ? -18.391 -16.875 -6.168 1 98.38 102 VAL B O 1
ATOM 3422 N N . LEU B 1 103 ? -16.609 -17.656 -5.074 1 98.31 103 LEU B N 1
ATOM 3423 C CA . LEU B 1 103 ? -17.422 -18.359 -4.09 1 98.31 103 LEU B CA 1
ATOM 3424 C C . LEU B 1 103 ? -18.109 -17.391 -3.141 1 98.31 103 LEU B C 1
ATOM 3426 O O . LEU B 1 103 ? -19.312 -17.5 -2.891 1 98.31 103 LEU B O 1
ATOM 3430 N N . GLU B 1 104 ? -17.375 -16.422 -2.654 1 96.75 104 GLU B N 1
ATOM 3431 C CA . GLU B 1 104 ? -17.891 -15.453 -1.691 1 96.75 104 GLU B CA 1
ATOM 3432 C C . GLU B 1 104 ? -18.938 -14.547 -2.326 1 96.75 104 GLU B C 1
ATOM 3434 O O . GLU B 1 104 ? -19.891 -14.133 -1.661 1 96.75 104 GLU B O 1
ATOM 3439 N N . ALA B 1 105 ? -18.797 -14.305 -3.611 1 96.38 105 ALA B N 1
ATOM 3440 C CA . ALA B 1 105 ? -19.719 -13.43 -4.332 1 96.38 105 ALA B CA 1
ATOM 3441 C C . ALA B 1 105 ? -20.953 -14.203 -4.789 1 96.38 105 ALA B C 1
ATOM 3443 O O . ALA B 1 105 ? -21.922 -13.609 -5.281 1 96.38 105 ALA B O 1
ATOM 3444 N N . GLY B 1 106 ? -20.891 -15.477 -4.762 1 96.75 106 GLY B N 1
ATOM 3445 C CA . GLY B 1 106 ? -22.031 -16.297 -5.156 1 96.75 106 GLY B CA 1
ATOM 3446 C C . GLY B 1 106 ? -22.078 -16.562 -6.648 1 96.75 106 GLY B C 1
ATOM 3447 O O . GLY B 1 106 ? -23.062 -17.109 -7.152 1 96.75 106 GLY B O 1
ATOM 3448 N N . ILE B 1 107 ? -21.125 -16.109 -7.332 1 96.69 107 ILE B N 1
ATOM 3449 C CA . ILE B 1 107 ? -21.031 -16.453 -8.75 1 96.69 107 ILE B CA 1
ATOM 3450 C C . ILE B 1 107 ? -21.016 -17.984 -8.898 1 96.69 107 ILE B C 1
ATOM 3452 O O . ILE B 1 107 ? -21.656 -18.531 -9.797 1 96.69 107 ILE B O 1
ATOM 3456 N N . VAL B 1 108 ? -20.172 -18.609 -8.078 1 97.81 108 VAL B N 1
ATOM 3457 C CA . VAL B 1 108 ? -20.266 -20.047 -7.844 1 97.81 108 VAL B CA 1
ATOM 3458 C C . VAL B 1 108 ? -20.891 -20.312 -6.48 1 97.81 108 VAL B C 1
ATOM 3460 O O . VAL B 1 108 ? -20.422 -19.797 -5.461 1 97.81 108 VAL B O 1
ATOM 3463 N N . PRO B 1 109 ? -21.953 -21.016 -6.465 1 97.38 109 PRO B N 1
ATOM 3464 C CA . PRO B 1 109 ? -22.562 -21.281 -5.164 1 97.38 109 PRO B CA 1
ATOM 3465 C C . PRO B 1 109 ? -21.641 -22.078 -4.234 1 97.38 109 PRO B C 1
ATOM 3467 O O . PRO B 1 109 ? -21.016 -23.047 -4.656 1 97.38 109 PRO B O 1
ATOM 3470 N N . LYS B 1 110 ? -21.609 -21.672 -2.975 1 97 110 LYS B N 1
ATOM 3471 C CA . LYS B 1 110 ? -20.844 -22.406 -1.972 1 97 110 LYS B CA 1
ATOM 3472 C C . LYS B 1 110 ? -21.578 -23.688 -1.555 1 97 110 LYS B C 1
ATOM 3474 O O . LYS B 1 110 ? -22.781 -23.656 -1.301 1 97 110 LYS B O 1
ATOM 3479 N N . GLN B 1 111 ? -20.844 -24.688 -1.526 1 97.31 111 GLN B N 1
ATOM 3480 C CA . GLN B 1 111 ? -21.359 -25.953 -1.033 1 97.31 111 GLN B CA 1
ATOM 3481 C C . GLN B 1 111 ? -20.516 -26.469 0.138 1 97.31 111 GLN B C 1
ATOM 3483 O O . GLN B 1 111 ? -19.281 -26.453 0.079 1 97.31 111 GLN B O 1
ATOM 3488 N N . GLU B 1 112 ? -21.203 -26.922 1.179 1 97.62 112 GLU B N 1
ATOM 3489 C CA . GLU B 1 112 ? -20.5 -27.469 2.328 1 97.62 112 GLU B CA 1
ATOM 3490 C C . GLU B 1 112 ? -19.688 -28.703 1.931 1 97.62 112 GLU B C 1
ATOM 3492 O O . GLU B 1 112 ? -20.156 -29.547 1.166 1 97.62 112 GLU B O 1
ATOM 3497 N N . GLY B 1 113 ? -18.484 -28.766 2.492 1 97.94 113 GLY B N 1
ATOM 3498 C CA . GLY B 1 113 ? -17.578 -29.844 2.125 1 97.94 113 GLY B CA 1
ATOM 3499 C C . GLY B 1 113 ? -16.719 -29.531 0.914 1 97.94 113 GLY B C 1
ATOM 3500 O O . GLY B 1 113 ? -16.25 -28.391 0.757 1 97.94 113 GLY B O 1
ATOM 3501 N N . LYS B 1 114 ? -16.438 -30.609 0.172 1 98.25 114 LYS B N 1
ATOM 3502 C CA . LYS B 1 114 ? -15.57 -30.484 -1 1 98.25 114 LYS B CA 1
ATOM 3503 C C . LYS B 1 114 ? -16.391 -30.172 -2.252 1 98.25 114 LYS B C 1
ATOM 3505 O O . LYS B 1 114 ? -17.438 -30.781 -2.473 1 98.25 114 LYS B O 1
ATOM 3510 N N . GLN B 1 115 ? -15.992 -29.188 -3.016 1 98.25 115 GLN B N 1
ATOM 3511 C CA . GLN B 1 115 ? -16.625 -28.891 -4.301 1 98.25 115 GLN B CA 1
ATOM 3512 C C . GLN B 1 115 ? -15.578 -28.594 -5.371 1 98.25 115 GLN B C 1
ATOM 3514 O O . GLN B 1 115 ? -14.453 -28.203 -5.055 1 98.25 115 GLN B O 1
ATOM 3519 N N . HIS B 1 116 ? -16.016 -28.812 -6.652 1 98.19 116 HIS B N 1
ATOM 3520 C CA . HIS B 1 116 ? -15.141 -28.609 -7.801 1 98.19 116 HIS B CA 1
ATOM 3521 C C . HIS B 1 116 ? -15.789 -27.672 -8.82 1 98.19 116 HIS B C 1
ATOM 3523 O O . HIS B 1 116 ? -17 -27.719 -9.031 1 98.19 116 HIS B O 1
ATOM 3529 N N . PHE B 1 117 ? -15.023 -26.812 -9.367 1 98.38 117 PHE B N 1
ATOM 3530 C CA . PHE B 1 117 ? -15.43 -26 -10.5 1 98.38 117 PHE B CA 1
ATOM 3531 C C . PHE B 1 117 ? -14.219 -25.547 -11.312 1 98.38 117 PHE B C 1
ATOM 3533 O O . PHE B 1 117 ? -13.078 -25.875 -10.969 1 98.38 117 PHE B O 1
ATOM 3540 N N . MET B 1 118 ? -14.445 -24.922 -12.453 1 98.44 118 MET B N 1
ATOM 3541 C CA . MET B 1 118 ? -13.336 -24.484 -13.305 1 98.44 118 MET B CA 1
ATOM 3542 C C . MET B 1 118 ? -13.375 -22.984 -13.523 1 98.44 118 MET B C 1
ATOM 3544 O O . MET B 1 118 ? -14.453 -22.375 -13.523 1 98.44 118 MET B O 1
ATOM 3548 N N . LEU B 1 119 ? -12.234 -22.422 -13.617 1 98.38 119 LEU B N 1
ATOM 3549 C CA . LEU B 1 119 ? -12.031 -21.047 -14.078 1 98.38 119 LEU B CA 1
ATOM 3550 C C . LEU B 1 119 ? -11.242 -21.031 -15.383 1 98.38 119 LEU B C 1
ATOM 3552 O O . LEU B 1 119 ? -10.664 -22.047 -15.781 1 98.38 119 LEU B O 1
ATOM 3556 N N . GLU B 1 120 ? -11.32 -19.938 -16.062 1 98.12 120 GLU B N 1
ATOM 3557 C CA . GLU B 1 120 ? -10.57 -19.797 -17.297 1 98.12 120 GLU B CA 1
ATOM 3558 C C . GLU B 1 120 ? -9.562 -18.641 -17.203 1 98.12 120 GLU B C 1
ATOM 3560 O O . GLU B 1 120 ? -9.945 -17.484 -17.094 1 98.12 120 GLU B O 1
ATOM 3565 N N . SER B 1 121 ? -8.297 -19 -17.156 1 96.62 121 SER B N 1
ATOM 3566 C CA . SER B 1 121 ? -7.223 -18.016 -17.25 1 96.62 121 SER B CA 1
ATOM 3567 C C . SER B 1 121 ? -6.75 -17.828 -18.688 1 96.62 121 SER B C 1
ATOM 3569 O O . SER B 1 121 ? -7.184 -18.547 -19.578 1 96.62 121 SER B O 1
ATOM 3571 N N . PRO B 1 122 ? -5.867 -16.844 -18.906 1 95.19 122 PRO B N 1
ATOM 3572 C CA . PRO B 1 122 ? -5.297 -16.719 -20.25 1 95.19 122 PRO B CA 1
ATOM 3573 C C . PRO B 1 122 ? -4.512 -17.953 -20.688 1 95.19 122 PRO B C 1
ATOM 3575 O O . PRO B 1 122 ? -4.266 -18.141 -21.891 1 95.19 122 PRO B O 1
ATOM 3578 N N . ALA B 1 123 ? -4.121 -18.781 -19.734 1 91.19 123 ALA B N 1
ATOM 3579 C CA . ALA B 1 123 ? -3.426 -20.031 -20.047 1 91.19 123 ALA B CA 1
ATOM 3580 C C . ALA B 1 123 ? -4.418 -21.156 -20.344 1 91.19 123 ALA B C 1
ATOM 3582 O O . ALA B 1 123 ? -4.02 -22.266 -20.703 1 91.19 123 ALA B O 1
ATOM 3583 N N . GLY B 1 124 ? -5.695 -20.891 -20.203 1 93.12 124 GLY B N 1
ATOM 3584 C CA . GLY B 1 124 ? -6.711 -21.906 -20.422 1 93.12 124 GLY B CA 1
ATOM 3585 C C . GLY B 1 124 ? -7.477 -22.266 -19.156 1 93.12 124 GLY B C 1
ATOM 3586 O O . GLY B 1 124 ? -7.562 -21.453 -18.234 1 93.12 124 GLY B O 1
ATOM 3587 N N . LEU B 1 125 ? -8.062 -23.469 -19.188 1 96.19 125 LEU B N 1
ATOM 3588 C CA . LEU B 1 125 ? -8.898 -23.922 -18.078 1 96.19 125 LEU B CA 1
ATOM 3589 C C . LEU B 1 125 ? -8.055 -24.297 -16.875 1 96.19 125 LEU B C 1
ATOM 3591 O O . LEU B 1 125 ? -6.992 -24.906 -17.016 1 96.19 125 LEU B O 1
ATOM 3595 N N . VAL B 1 126 ? -8.562 -23.969 -15.727 1 95.88 126 VAL B N 1
ATOM 3596 C CA . VAL B 1 126 ? -7.93 -24.297 -14.453 1 95.88 126 VAL B CA 1
ATOM 3597 C C . VAL B 1 126 ? -8.922 -25.031 -13.555 1 95.88 126 VAL B C 1
ATOM 3599 O O . VAL B 1 126 ? -10 -24.516 -13.258 1 95.88 126 VAL B O 1
ATOM 3602 N N . ASN B 1 127 ? -8.57 -26.203 -13.133 1 97 127 ASN B N 1
ATOM 3603 C CA . ASN B 1 127 ? -9.391 -26.969 -12.203 1 97 127 ASN B CA 1
ATOM 3604 C C . ASN B 1 127 ? -9.234 -26.469 -10.773 1 97 127 ASN B C 1
ATOM 3606 O O . ASN B 1 127 ? -8.109 -26.297 -10.289 1 97 127 ASN B O 1
ATOM 3610 N N . ILE B 1 128 ? -10.375 -26.266 -10.094 1 98.31 128 ILE B N 1
ATOM 3611 C CA . ILE B 1 128 ? -10.375 -25.75 -8.727 1 98.31 128 ILE B CA 1
ATOM 3612 C C . ILE B 1 128 ? -11.078 -26.75 -7.805 1 98.31 128 ILE B C 1
ATOM 3614 O O . ILE B 1 128 ? -12.164 -27.25 -8.125 1 98.31 128 ILE B O 1
ATOM 3618 N N . GLU B 1 129 ? -10.5 -27.078 -6.754 1 98.56 129 GLU B N 1
ATOM 3619 C CA . GLU B 1 129 ? -11.133 -27.75 -5.621 1 98.56 129 GLU B CA 1
ATOM 3620 C C . GLU B 1 129 ? -11.211 -26.828 -4.41 1 98.56 129 GLU B C 1
ATOM 3622 O O . GLU B 1 129 ? -10.203 -26.219 -4.02 1 98.56 129 GLU B O 1
ATOM 3627 N N . ALA B 1 130 ? -12.398 -26.688 -3.836 1 98.62 130 ALA B N 1
ATOM 3628 C CA . ALA B 1 130 ? -12.578 -25.859 -2.65 1 98.62 130 ALA B CA 1
ATOM 3629 C C . ALA B 1 130 ? -13.18 -26.656 -1.501 1 98.62 130 ALA B C 1
ATOM 3631 O O . ALA B 1 130 ? -14.047 -27.516 -1.716 1 98.62 130 ALA B O 1
ATOM 3632 N N . ILE B 1 131 ? -12.695 -26.422 -0.337 1 98.56 131 ILE B N 1
ATOM 3633 C CA . ILE B 1 131 ? -13.258 -26.969 0.885 1 98.56 131 ILE B CA 1
ATOM 3634 C C . ILE B 1 131 ? -13.984 -25.875 1.663 1 98.56 131 ILE B C 1
ATOM 3636 O O . ILE B 1 131 ? -13.383 -24.875 2.053 1 98.56 131 ILE B O 1
ATOM 3640 N N . VAL B 1 132 ? -15.242 -26.078 1.892 1 97.62 132 VAL B N 1
ATOM 3641 C CA . VAL B 1 132 ? -16.062 -25.125 2.627 1 97.62 132 VAL B CA 1
ATOM 3642 C C . VAL B 1 132 ? -16.578 -25.766 3.914 1 97.62 132 VAL B C 1
ATOM 3644 O O . VAL B 1 132 ? -17.078 -26.891 3.896 1 97.62 132 VAL B O 1
ATOM 3647 N N . HIS B 1 133 ? -16.391 -25.109 4.996 1 95.81 133 HIS B N 1
ATOM 3648 C CA . HIS B 1 133 ? -16.906 -25.531 6.297 1 95.81 133 HIS B CA 1
ATOM 3649 C C . HIS B 1 133 ? -17.656 -24.406 6.984 1 95.81 133 HIS B C 1
ATOM 3651 O O . HIS B 1 133 ? -17.078 -23.344 7.273 1 95.81 133 HIS B O 1
ATOM 3657 N N . ASP B 1 134 ? -18.953 -24.578 7.273 1 93.12 134 ASP B N 1
ATOM 3658 C CA . ASP B 1 134 ? -19.797 -23.578 7.922 1 93.12 134 ASP B CA 1
ATOM 3659 C C . ASP B 1 134 ? -19.797 -22.266 7.156 1 93.12 134 ASP B C 1
ATOM 3661 O O . ASP B 1 134 ? -19.609 -21.203 7.75 1 93.12 134 ASP B O 1
ATOM 3665 N N . GLY B 1 135 ? -19.75 -22.422 5.871 1 92 135 GLY B N 1
ATOM 3666 C CA . GLY B 1 135 ? -19.859 -21.266 5.008 1 92 135 GLY B CA 1
ATOM 3667 C C . GLY B 1 135 ? -18.531 -20.578 4.766 1 92 135 GLY B C 1
ATOM 3668 O O . GLY B 1 135 ? -18.469 -19.578 4.031 1 92 135 GLY B O 1
ATOM 3669 N N . VAL B 1 136 ? -17.453 -21.109 5.348 1 93.5 136 VAL B N 1
ATOM 3670 C CA . VAL B 1 136 ? -16.141 -20.5 5.215 1 93.5 136 VAL B CA 1
ATOM 3671 C C . VAL B 1 136 ? -15.289 -21.312 4.23 1 93.5 136 VAL B C 1
ATOM 3673 O O . VAL B 1 136 ? -15.219 -22.531 4.328 1 93.5 136 VAL B O 1
ATOM 3676 N N . VAL B 1 137 ? -14.719 -20.656 3.244 1 97.06 137 VAL B N 1
ATOM 3677 C CA . VAL B 1 137 ? -13.781 -21.328 2.348 1 97.06 137 VAL B CA 1
ATOM 3678 C C . VAL B 1 137 ? -12.477 -21.609 3.092 1 97.06 137 VAL B C 1
ATOM 3680 O O . VAL B 1 137 ? -11.648 -20.719 3.287 1 97.06 137 VAL B O 1
ATOM 3683 N N . GLU B 1 138 ? -12.227 -22.828 3.369 1 96.69 138 GLU B N 1
ATOM 3684 C CA . GLU B 1 138 ? -11.109 -23.203 4.234 1 96.69 138 GLU B CA 1
ATOM 3685 C C . GLU B 1 138 ? -9.836 -23.438 3.424 1 96.69 138 GLU B C 1
ATOM 3687 O O . GLU B 1 138 ? -8.727 -23.234 3.932 1 96.69 138 GLU B O 1
ATOM 3692 N N . ALA B 1 139 ? -10.055 -23.875 2.23 1 97.88 139 ALA B N 1
ATOM 3693 C CA . ALA B 1 139 ? -8.898 -24.172 1.386 1 97.88 139 ALA B CA 1
ATOM 3694 C C . ALA B 1 139 ? -9.297 -24.219 -0.087 1 97.88 139 ALA B C 1
ATOM 3696 O O . ALA B 1 139 ? -10.422 -24.594 -0.426 1 97.88 139 ALA B O 1
ATOM 3697 N N . VAL B 1 140 ? -8.422 -23.797 -0.875 1 98.5 140 VAL B N 1
ATOM 3698 C CA . VAL B 1 140 ? -8.555 -23.891 -2.324 1 98.5 140 VAL B CA 1
ATOM 3699 C C . VAL B 1 140 ? -7.328 -24.594 -2.906 1 98.5 140 VAL B C 1
ATOM 3701 O O . VAL B 1 140 ? -6.191 -24.25 -2.58 1 98.5 140 VAL B O 1
ATOM 3704 N N . THR B 1 141 ? -7.531 -25.578 -3.678 1 98.31 141 THR B N 1
ATOM 3705 C CA . THR B 1 141 ? -6.496 -26.266 -4.441 1 98.31 141 THR B CA 1
ATOM 3706 C C . THR B 1 141 ? -6.68 -26.031 -5.938 1 98.31 141 THR B C 1
ATOM 3708 O O . THR B 1 141 ? -7.77 -26.234 -6.477 1 98.31 141 THR B O 1
ATOM 3711 N N . CYS B 1 142 ? -5.648 -25.547 -6.52 1 96.75 142 CYS B N 1
ATOM 3712 C CA . CYS B 1 142 ? -5.715 -25.344 -7.961 1 96.75 142 CYS B CA 1
ATOM 3713 C C . CYS B 1 142 ? -4.609 -26.109 -8.672 1 96.75 142 CYS B C 1
ATOM 3715 O O . CYS B 1 142 ? -3.521 -26.297 -8.125 1 96.75 142 CYS B O 1
ATOM 3717 N N . GLU B 1 143 ? -4.934 -26.547 -9.836 1 90.56 143 GLU B N 1
ATOM 3718 C CA . GLU B 1 143 ? -3.924 -27.188 -10.672 1 90.56 143 GLU B CA 1
ATOM 3719 C C . GLU B 1 143 ? -2.914 -26.172 -11.188 1 90.56 143 GLU B C 1
ATOM 3721 O O . GLU B 1 143 ? -3.293 -25.094 -11.656 1 90.56 143 GLU B O 1
ATOM 3726 N N . GLY B 1 144 ? -1.682 -26.484 -10.953 1 83.12 144 GLY B N 1
ATOM 3727 C CA . GLY B 1 144 ? -0.644 -25.641 -11.508 1 83.12 144 GLY B CA 1
ATOM 3728 C C . GLY B 1 144 ? -0.391 -25.891 -12.984 1 83.12 144 GLY B C 1
ATOM 3729 O O . GLY B 1 144 ? -0.887 -26.859 -13.547 1 83.12 144 GLY B O 1
ATOM 3730 N N . LEU B 1 145 ? 0.273 -24.969 -13.617 1 83.25 145 LEU B N 1
ATOM 3731 C CA . LEU B 1 145 ? 0.719 -25.234 -14.984 1 83.25 145 LEU B CA 1
ATOM 3732 C C . LEU B 1 145 ? 1.881 -26.234 -14.992 1 83.25 145 LEU B C 1
ATOM 3734 O O . LEU B 1 145 ? 2.629 -26.328 -14.016 1 83.25 145 LEU B O 1
ATOM 3738 N N . PRO B 1 146 ? 1.986 -26.922 -16.078 1 89.19 146 PRO B N 1
ATOM 3739 C CA . PRO B 1 146 ? 3.154 -27.797 -16.203 1 89.19 146 PRO B CA 1
ATOM 3740 C C . PRO B 1 146 ? 4.473 -27.031 -16.078 1 89.19 146 PRO B C 1
ATOM 3742 O O . PRO B 1 146 ? 4.629 -25.953 -16.656 1 89.19 146 PRO B O 1
ATOM 3745 N N . SER B 1 147 ? 5.359 -27.594 -15.266 1 94.25 147 SER B N 1
ATOM 3746 C CA . SER B 1 147 ? 6.641 -26.953 -15.008 1 94.25 147 SER B CA 1
ATOM 3747 C C . SER B 1 147 ? 7.805 -27.844 -15.414 1 94.25 147 SER B C 1
ATOM 3749 O O . SER B 1 147 ? 7.688 -29.078 -15.406 1 94.25 147 SER B O 1
ATOM 3751 N N . TYR B 1 148 ? 8.906 -27.219 -15.82 1 94.94 148 TYR B N 1
ATOM 3752 C CA . TYR B 1 148 ? 10.094 -27.984 -16.203 1 94.94 148 TYR B CA 1
ATOM 3753 C C . TYR B 1 148 ? 11.359 -27.156 -15.984 1 94.94 148 TYR B C 1
ATOM 3755 O O . TYR B 1 148 ? 11.297 -25.938 -15.836 1 94.94 148 TYR B O 1
ATOM 3763 N N . ILE B 1 149 ? 12.461 -27.844 -15.969 1 96.31 149 ILE B N 1
ATOM 3764 C CA . ILE B 1 149 ? 13.758 -27.188 -15.844 1 96.31 149 ILE B CA 1
ATOM 3765 C C . ILE B 1 149 ? 14.312 -26.875 -17.234 1 96.31 149 ILE B C 1
ATOM 3767 O O . ILE B 1 149 ? 14.492 -27.781 -18.047 1 96.31 149 ILE B O 1
ATOM 3771 N N . HIS B 1 150 ? 14.508 -25.609 -17.469 1 94.62 150 HIS B N 1
ATOM 3772 C CA . HIS B 1 150 ? 15.094 -25.156 -18.719 1 94.62 150 HIS B CA 1
ATOM 3773 C C . HIS B 1 150 ? 16.625 -25.188 -18.656 1 94.62 150 HIS B C 1
ATOM 3775 O O . HIS B 1 150 ? 17.281 -25.703 -19.562 1 94.62 150 HIS B O 1
ATOM 3781 N N . THR B 1 151 ? 17.203 -24.641 -17.719 1 95.25 151 THR B N 1
ATOM 3782 C CA . THR B 1 151 ? 18.641 -24.562 -17.453 1 95.25 151 THR B CA 1
ATOM 3783 C C . THR B 1 151 ? 18.969 -25.094 -16.062 1 95.25 151 THR B C 1
ATOM 3785 O O . THR B 1 151 ? 18.297 -24.719 -15.078 1 95.25 151 THR B O 1
ATOM 3788 N N . TYR B 1 152 ? 20.031 -25.953 -16.047 1 97.25 152 TYR B N 1
ATOM 3789 C CA . TYR B 1 152 ? 20.375 -26.547 -14.766 1 97.25 152 TYR B CA 1
ATOM 3790 C C . TYR B 1 152 ? 21.766 -26.094 -14.32 1 97.25 152 TYR B C 1
ATOM 3792 O O . TYR B 1 152 ? 22.75 -26.25 -15.062 1 97.25 152 TYR B O 1
ATOM 3800 N N . ASN B 1 153 ? 21.828 -25.516 -13.172 1 97.44 153 ASN B N 1
ATOM 3801 C CA . ASN B 1 153 ? 23.047 -25.188 -12.445 1 97.44 153 ASN B CA 1
ATOM 3802 C C . ASN B 1 153 ? 24.016 -24.375 -13.305 1 97.44 153 ASN B C 1
ATOM 3804 O O . ASN B 1 153 ? 25.172 -24.75 -13.469 1 97.44 153 ASN B O 1
ATOM 3808 N N . ALA B 1 154 ? 23.531 -23.375 -13.844 1 97.44 154 ALA B N 1
ATOM 3809 C CA . ALA B 1 154 ? 24.359 -22.406 -14.562 1 97.44 154 ALA B CA 1
ATOM 3810 C C . ALA B 1 154 ? 24.969 -21.391 -13.609 1 97.44 154 ALA B C 1
ATOM 3812 O O . ALA B 1 154 ? 24.625 -21.359 -12.422 1 97.44 154 ALA B O 1
ATOM 3813 N N . SER B 1 155 ? 25.938 -20.641 -14.141 1 97.5 155 SER B N 1
ATOM 3814 C CA . SER B 1 155 ? 26.578 -19.594 -13.344 1 97.5 155 SER B CA 1
ATOM 3815 C C . SER B 1 155 ? 26.625 -18.281 -14.102 1 97.5 155 SER B C 1
ATOM 3817 O O . SER B 1 155 ? 26.75 -18.266 -15.328 1 97.5 155 SER B O 1
ATOM 3819 N N . ILE B 1 156 ? 26.562 -17.188 -13.375 1 97.44 156 ILE B N 1
ATOM 3820 C CA . ILE B 1 156 ? 26.641 -15.867 -13.977 1 97.44 156 ILE B CA 1
ATOM 3821 C C . ILE B 1 156 ? 27.391 -14.922 -13.031 1 97.44 156 ILE B C 1
ATOM 3823 O O . ILE B 1 156 ? 27.25 -15.023 -11.812 1 97.44 156 ILE B O 1
ATOM 3827 N N . ASN B 1 157 ? 28.188 -14.055 -13.609 1 97.75 157 ASN B N 1
ATOM 3828 C CA . ASN B 1 157 ? 28.812 -13.008 -12.82 1 97.75 157 ASN B CA 1
ATOM 3829 C C . ASN B 1 157 ? 27.922 -11.781 -12.695 1 97.75 157 ASN B C 1
ATOM 3831 O O . ASN B 1 157 ? 27.562 -11.156 -13.703 1 97.75 157 ASN B O 1
ATOM 3835 N N . VAL B 1 158 ? 27.562 -11.422 -11.492 1 97.88 158 VAL B N 1
ATOM 3836 C CA . VAL B 1 158 ? 26.656 -10.289 -11.242 1 97.88 158 VAL B CA 1
ATOM 3837 C C . VAL B 1 158 ? 27.453 -9.117 -10.672 1 97.88 158 VAL B C 1
ATOM 3839 O O . VAL B 1 158 ? 28.109 -9.25 -9.633 1 97.88 158 VAL B O 1
ATOM 3842 N N . PRO B 1 159 ? 27.391 -7.984 -11.281 1 95.06 159 PRO B N 1
ATOM 3843 C CA . PRO B 1 159 ? 28.094 -6.812 -10.75 1 95.06 159 PRO B CA 1
ATOM 3844 C C . PRO B 1 159 ? 27.719 -6.508 -9.305 1 95.06 159 PRO B C 1
ATOM 3846 O O . PRO B 1 159 ? 26.531 -6.445 -8.969 1 95.06 159 PRO B O 1
ATOM 3849 N N . GLY B 1 160 ? 28.75 -6.418 -8.438 1 93.81 160 GLY B N 1
ATOM 3850 C CA . GLY B 1 160 ? 28.516 -6.047 -7.055 1 93.81 160 GLY B CA 1
ATOM 3851 C C . GLY B 1 160 ? 28.25 -7.242 -6.152 1 93.81 160 GLY B C 1
ATOM 3852 O O . GLY B 1 160 ? 28.266 -7.113 -4.926 1 93.81 160 GLY B O 1
ATOM 3853 N N . ILE B 1 161 ? 28.062 -8.445 -6.781 1 96.5 161 ILE B N 1
ATOM 3854 C CA . ILE B 1 161 ? 27.75 -9.625 -5.996 1 96.5 161 ILE B CA 1
ATOM 3855 C C . ILE B 1 161 ? 28.781 -10.711 -6.246 1 96.5 161 ILE B C 1
ATOM 3857 O O . ILE B 1 161 ? 29.312 -11.312 -5.301 1 96.5 161 ILE B O 1
ATOM 3861 N N . GLY B 1 162 ? 29.109 -10.906 -7.484 1 97.38 162 GLY B N 1
ATOM 3862 C CA . GLY B 1 162 ? 30.031 -11.969 -7.863 1 97.38 162 GLY B CA 1
ATOM 3863 C C . GLY B 1 162 ? 29.359 -13.102 -8.609 1 97.38 162 GLY B C 1
ATOM 3864 O O . GLY B 1 162 ? 28.375 -12.891 -9.312 1 97.38 162 GLY B O 1
ATOM 3865 N N . GLU B 1 163 ? 30 -14.281 -8.484 1 97.94 163 GLU B N 1
ATOM 3866 C CA . GLU B 1 163 ? 29.469 -15.445 -9.188 1 97.94 163 GLU B CA 1
ATOM 3867 C C . GLU B 1 163 ? 28.266 -16.016 -8.461 1 97.94 163 GLU B C 1
ATOM 3869 O O . GLU B 1 163 ? 28.312 -16.281 -7.262 1 97.94 163 GLU B O 1
ATOM 3874 N N . VAL B 1 164 ? 27.188 -16.203 -9.242 1 98.31 164 VAL B N 1
ATOM 3875 C CA . VAL B 1 164 ? 25.953 -16.734 -8.68 1 98.31 164 VAL B CA 1
ATOM 3876 C C . VAL B 1 164 ? 25.531 -17.984 -9.461 1 98.31 164 VAL B C 1
ATOM 3878 O O . VAL B 1 164 ? 25.406 -17.938 -10.688 1 98.31 164 VAL B O 1
ATOM 3881 N N . ALA B 1 165 ? 25.375 -19.062 -8.773 1 98.44 165 ALA B N 1
ATOM 3882 C CA . ALA B 1 165 ? 24.812 -20.281 -9.367 1 98.44 165 ALA B CA 1
ATOM 3883 C C . ALA B 1 165 ? 23.281 -20.219 -9.406 1 98.44 165 ALA B C 1
ATOM 3885 O O . ALA B 1 165 ? 22.656 -19.766 -8.445 1 98.44 165 ALA B O 1
ATOM 3886 N N . TYR B 1 166 ? 22.688 -20.641 -10.523 1 98.38 166 TYR B N 1
ATOM 3887 C CA . TYR B 1 166 ? 21.234 -20.625 -10.641 1 98.38 166 TYR B CA 1
ATOM 3888 C C . TYR B 1 166 ? 20.75 -21.672 -11.625 1 98.38 166 TYR B C 1
ATOM 3890 O O . TYR B 1 166 ? 21.516 -22.141 -12.461 1 98.38 166 TYR B O 1
ATOM 3898 N N . SER B 1 167 ? 19.562 -22.109 -11.477 1 98.25 167 SER B N 1
ATOM 3899 C CA . SER B 1 167 ? 18.797 -22.859 -12.469 1 98.25 167 SER B CA 1
ATOM 3900 C C . SER B 1 167 ? 17.594 -22.078 -12.969 1 98.25 167 SER B C 1
ATOM 3902 O O . SER B 1 167 ? 17.219 -21.078 -12.352 1 98.25 167 SER B O 1
ATOM 3904 N N . VAL B 1 168 ? 17.062 -22.469 -14.133 1 97.56 168 VAL B N 1
ATOM 3905 C CA . VAL B 1 168 ? 15.883 -21.797 -14.68 1 97.56 168 VAL B CA 1
ATOM 3906 C C . VAL B 1 168 ? 14.758 -22.812 -14.875 1 97.56 168 VAL B C 1
ATOM 3908 O O . VAL B 1 168 ? 14.961 -23.859 -15.5 1 97.56 168 VAL B O 1
ATOM 3911 N N . ALA B 1 169 ? 13.711 -22.531 -14.281 1 96.62 169 ALA B N 1
ATOM 3912 C CA . ALA B 1 169 ? 12.508 -23.344 -14.477 1 96.62 169 ALA B CA 1
ATOM 3913 C C . ALA B 1 169 ? 11.414 -22.531 -15.18 1 96.62 169 ALA B C 1
ATOM 3915 O O . ALA B 1 169 ? 11.406 -21.297 -15.109 1 96.62 169 ALA B O 1
ATOM 3916 N N . TYR B 1 170 ? 10.633 -23.234 -15.891 1 94.25 170 TYR B N 1
ATOM 3917 C CA . TYR B 1 170 ? 9.398 -22.625 -16.391 1 94.25 170 TYR B CA 1
ATOM 3918 C C . TYR B 1 170 ? 8.195 -23.094 -15.586 1 94.25 170 TYR B C 1
ATOM 3920 O O . TYR B 1 170 ? 8.008 -24.297 -15.375 1 94.25 170 TYR B O 1
ATOM 3928 N N . SER B 1 171 ? 7.41 -22.281 -15.125 1 92.31 171 SER B N 1
ATOM 3929 C CA . SER B 1 171 ? 6.18 -22.5 -14.375 1 92.31 171 SER B CA 1
ATOM 3930 C C . SER B 1 171 ? 5.219 -21.328 -14.531 1 92.31 171 SER B C 1
ATOM 3932 O O . SER B 1 171 ? 4.977 -20.594 -13.57 1 92.31 171 SER B O 1
ATOM 3934 N N . GLY B 1 172 ? 4.562 -21.172 -15.68 1 87.25 172 GLY B N 1
ATOM 3935 C CA . GLY B 1 172 ? 3.762 -20 -16 1 87.25 172 GLY B CA 1
ATOM 3936 C C . GLY B 1 172 ? 4.598 -18.797 -16.406 1 87.25 172 GLY B C 1
ATOM 3937 O O . GLY B 1 172 ? 4.09 -17.875 -17.031 1 87.25 172 GLY B O 1
ATOM 3938 N N . GLY B 1 173 ? 5.773 -18.781 -16.078 1 89.75 173 GLY B N 1
ATOM 3939 C CA . GLY B 1 173 ? 6.867 -17.875 -16.406 1 89.75 173 GLY B CA 1
ATOM 3940 C C . GLY B 1 173 ? 8.234 -18.453 -16.062 1 89.75 173 GLY B C 1
ATOM 3941 O O . GLY B 1 173 ? 8.328 -19.5 -15.414 1 89.75 173 GLY B O 1
ATOM 3942 N N . PHE B 1 174 ? 9.258 -17.844 -16.578 1 94.31 174 PHE B N 1
ATOM 3943 C CA . PHE B 1 174 ? 10.602 -18.328 -16.266 1 94.31 174 PHE B CA 1
ATOM 3944 C C . PHE B 1 174 ? 11.055 -17.844 -14.898 1 94.31 174 PHE B C 1
ATOM 3946 O O . PHE B 1 174 ? 10.945 -16.656 -14.578 1 94.31 174 PHE B O 1
ATOM 3953 N N . TYR B 1 175 ? 11.523 -18.781 -14.125 1 96.31 175 TYR B N 1
ATOM 3954 C CA . TYR B 1 175 ? 12.016 -18.547 -12.766 1 96.31 175 TYR B CA 1
ATOM 3955 C C . TYR B 1 175 ? 13.508 -18.844 -12.664 1 96.31 175 TYR B C 1
ATOM 3957 O O . TYR B 1 175 ? 13.945 -19.953 -12.969 1 96.31 175 TYR B O 1
ATOM 3965 N N . ALA B 1 176 ? 14.242 -17.891 -12.266 1 98.31 176 ALA B N 1
ATOM 3966 C CA . ALA B 1 176 ? 15.578 -18.219 -11.781 1 98.31 176 ALA B CA 1
ATOM 3967 C C . ALA B 1 176 ? 15.523 -18.781 -10.359 1 98.31 176 ALA B C 1
ATOM 3969 O O . ALA B 1 176 ? 14.961 -18.156 -9.461 1 98.31 176 ALA B O 1
ATOM 3970 N N . LEU B 1 177 ? 16.047 -19.938 -10.188 1 98.62 177 LEU B N 1
ATOM 3971 C CA . LEU B 1 177 ? 16.109 -20.594 -8.883 1 98.62 177 LEU B CA 1
ATOM 3972 C C . LEU B 1 177 ? 17.484 -20.453 -8.266 1 98.62 177 LEU B C 1
ATOM 3974 O O . LEU B 1 177 ? 18.484 -20.906 -8.844 1 98.62 177 LEU B O 1
ATOM 3978 N N . VAL B 1 178 ? 17.547 -19.859 -7.066 1 98.75 178 VAL B N 1
ATOM 3979 C CA . VAL B 1 178 ? 18.828 -19.562 -6.441 1 98.75 178 VAL B CA 1
ATOM 3980 C C . VAL B 1 178 ? 18.812 -20.016 -4.98 1 98.75 178 VAL B C 1
ATOM 3982 O O . VAL B 1 178 ? 17.797 -19.844 -4.293 1 98.75 178 VAL B O 1
ATOM 3985 N N . ASP B 1 179 ? 19.906 -20.609 -4.574 1 98.38 179 ASP B N 1
ATOM 3986 C CA . ASP B 1 179 ? 20.062 -20.953 -3.166 1 98.38 179 ASP B CA 1
ATOM 3987 C C . ASP B 1 179 ? 20.266 -19.703 -2.311 1 98.38 179 ASP B C 1
ATOM 3989 O O . ASP B 1 179 ? 21.266 -19 -2.465 1 98.38 179 ASP B O 1
ATOM 3993 N N . ALA B 1 180 ? 19.391 -19.5 -1.36 1 98.56 180 ALA B N 1
ATOM 3994 C CA . ALA B 1 180 ? 19.422 -18.281 -0.56 1 98.56 180 ALA B CA 1
ATOM 3995 C C . ALA B 1 180 ? 20.688 -18.234 0.302 1 98.56 180 ALA B C 1
ATOM 3997 O O . ALA B 1 180 ? 21.312 -17.172 0.424 1 98.56 180 ALA B O 1
ATOM 3998 N N . LYS B 1 181 ? 21.078 -19.312 0.83 1 97.81 181 LYS B N 1
ATOM 3999 C CA . LYS B 1 181 ? 22.219 -19.375 1.742 1 97.81 181 LYS B CA 1
ATOM 4000 C C . LYS B 1 181 ? 23.516 -19 1.024 1 97.81 181 LYS B C 1
ATOM 4002 O O . LYS B 1 181 ? 24.406 -18.391 1.616 1 97.81 181 LYS B O 1
ATOM 4007 N N . SER B 1 182 ? 23.641 -19.422 -0.173 1 97.56 182 SER B N 1
ATOM 4008 C CA . SER B 1 182 ? 24.844 -19.109 -0.949 1 97.56 182 SER B CA 1
ATOM 4009 C C . SER B 1 182 ? 25.031 -17.609 -1.107 1 97.56 182 SER B C 1
ATOM 4011 O O . SER B 1 182 ? 26.141 -17.141 -1.373 1 97.56 182 SER B O 1
ATOM 4013 N N . LEU B 1 183 ? 23.984 -16.891 -0.922 1 97.88 183 LEU B N 1
ATOM 4014 C CA . LEU B 1 183 ? 24.047 -15.43 -1.051 1 97.88 183 LEU B CA 1
ATOM 4015 C C . LEU B 1 183 ? 24.016 -14.766 0.32 1 97.88 183 LEU B C 1
ATOM 4017 O O . LEU B 1 183 ? 23.922 -13.539 0.415 1 97.88 183 LEU B O 1
ATOM 4021 N N . GLY B 1 184 ? 23.938 -15.602 1.356 1 97.56 184 GLY B N 1
ATOM 4022 C CA . GLY B 1 184 ? 24.031 -15.086 2.715 1 97.56 184 GLY B CA 1
ATOM 4023 C C . GLY B 1 184 ? 22.688 -14.758 3.318 1 97.56 184 GLY B C 1
ATOM 4024 O O . GLY B 1 184 ? 22.594 -14.023 4.309 1 97.56 184 GLY B O 1
ATOM 4025 N N . PHE B 1 185 ? 21.625 -15.273 2.787 1 98.44 185 PHE B N 1
ATOM 4026 C CA . PHE B 1 185 ? 20.281 -14.93 3.273 1 98.44 185 PHE B CA 1
ATOM 4027 C C . PHE B 1 185 ? 19.688 -16.078 4.086 1 98.44 185 PHE B C 1
ATOM 4029 O O . PHE B 1 185 ? 19.859 -17.234 3.727 1 98.44 185 PHE B O 1
ATOM 4036 N N . ASP B 1 186 ? 18.984 -15.711 5.148 1 97.94 186 ASP B N 1
ATOM 4037 C CA . ASP B 1 186 ? 18.234 -16.656 5.977 1 97.94 186 ASP B CA 1
ATOM 4038 C C . ASP B 1 186 ? 16.75 -16.609 5.672 1 97.94 186 ASP B C 1
ATOM 4040 O O . ASP B 1 186 ? 15.969 -17.406 6.203 1 97.94 186 ASP B O 1
ATOM 4044 N N . LEU B 1 187 ? 16.312 -15.727 4.812 1 98.06 187 LEU B N 1
ATOM 4045 C CA . LEU B 1 187 ? 14.938 -15.562 4.371 1 98.06 187 LEU B CA 1
ATOM 4046 C C . LEU B 1 187 ? 14.039 -15.164 5.535 1 98.06 187 LEU B C 1
ATOM 4048 O O . LEU B 1 187 ? 13 -15.797 5.766 1 98.06 187 LEU B O 1
ATOM 4052 N N . THR B 1 188 ? 14.469 -14.125 6.254 1 97.31 188 THR B N 1
ATOM 4053 C CA . THR B 1 188 ? 13.664 -13.469 7.277 1 97.31 188 THR B CA 1
ATOM 4054 C C . THR B 1 188 ? 13.102 -12.148 6.758 1 97.31 188 THR B C 1
ATOM 4056 O O . THR B 1 188 ? 13.609 -11.594 5.781 1 97.31 188 THR B O 1
ATOM 4059 N N . LEU B 1 189 ? 12.102 -11.727 7.387 1 96.19 189 LEU B N 1
ATOM 4060 C CA . LEU B 1 189 ? 11.375 -10.555 6.906 1 96.19 189 LEU B CA 1
ATOM 4061 C C . LEU B 1 189 ? 12.289 -9.336 6.852 1 96.19 189 LEU B C 1
ATOM 4063 O O . LEU B 1 189 ? 12.164 -8.5 5.945 1 96.19 189 LEU B O 1
ATOM 4067 N N . ASP B 1 190 ? 13.211 -9.164 7.785 1 94.25 190 ASP B N 1
ATOM 4068 C CA . ASP B 1 190 ? 14.086 -8 7.859 1 94.25 190 ASP B CA 1
ATOM 4069 C C . ASP B 1 190 ? 15.047 -7.953 6.672 1 94.25 190 ASP B C 1
ATOM 4071 O O . ASP B 1 190 ? 15.68 -6.926 6.418 1 94.25 190 ASP B O 1
ATOM 4075 N N . GLU B 1 191 ? 15.078 -9.008 5.871 1 97.31 191 GLU B N 1
ATOM 4076 C CA . GLU B 1 191 ? 15.984 -9.094 4.723 1 97.31 191 GLU B CA 1
ATOM 4077 C C . GLU B 1 191 ? 15.273 -8.695 3.434 1 97.31 191 GLU B C 1
ATOM 4079 O O . GLU B 1 191 ? 15.891 -8.648 2.367 1 97.31 191 GLU B O 1
ATOM 4084 N N . GLU B 1 192 ? 14.07 -8.367 3.52 1 96.44 192 GLU B N 1
ATOM 4085 C CA . GLU B 1 192 ? 13.219 -8.211 2.34 1 96.44 192 GLU B CA 1
ATOM 4086 C C . GLU B 1 192 ? 13.82 -7.199 1.364 1 96.44 192 GLU B C 1
ATOM 4088 O O . GLU B 1 192 ? 13.906 -7.465 0.163 1 96.44 192 GLU B O 1
ATOM 4093 N N . ARG B 1 193 ? 14.25 -6.082 1.831 1 92.69 193 ARG B N 1
ATOM 4094 C CA . ARG B 1 193 ? 14.789 -5.035 0.97 1 92.69 193 ARG B CA 1
ATOM 4095 C C . ARG B 1 193 ? 16.062 -5.508 0.274 1 92.69 193 ARG B C 1
ATOM 4097 O O . ARG B 1 193 ? 16.234 -5.293 -0.927 1 92.69 193 ARG B O 1
ATOM 4104 N N . GLU B 1 194 ? 16.922 -6.105 1.041 1 95.44 194 GLU B N 1
ATOM 4105 C CA . GLU B 1 194 ? 18.172 -6.59 0.479 1 95.44 194 GLU B CA 1
ATOM 4106 C C . GLU B 1 194 ? 17.938 -7.73 -0.505 1 95.44 194 GLU B C 1
ATOM 4108 O O . GLU B 1 194 ? 18.641 -7.855 -1.505 1 95.44 194 GLU B O 1
ATOM 4113 N N . LEU B 1 195 ? 16.969 -8.57 -0.209 1 98.12 195 LEU B N 1
ATOM 4114 C CA . LEU B 1 195 ? 16.578 -9.633 -1.133 1 98.12 195 LEU B CA 1
ATOM 4115 C C . LEU B 1 195 ? 16.141 -9.055 -2.473 1 98.12 195 LEU B C 1
ATOM 4117 O O . LEU B 1 195 ? 16.562 -9.523 -3.529 1 98.12 195 LEU B O 1
ATOM 4121 N N . ALA B 1 196 ? 15.328 -8.008 -2.4 1 97.12 196 ALA B N 1
ATOM 4122 C CA . ALA B 1 196 ? 14.82 -7.379 -3.615 1 97.12 196 ALA B CA 1
ATOM 4123 C C . ALA B 1 196 ? 15.953 -6.793 -4.449 1 97.12 196 ALA B C 1
ATOM 4125 O O . ALA B 1 196 ? 16 -6.977 -5.668 1 97.12 196 ALA B O 1
ATOM 4126 N N . ARG B 1 197 ? 16.859 -6.125 -3.809 1 95.5 197 ARG B N 1
ATOM 4127 C CA . ARG B 1 197 ? 17.984 -5.508 -4.496 1 95.5 197 ARG B CA 1
ATOM 4128 C C . ARG B 1 197 ? 18.875 -6.566 -5.152 1 95.5 197 ARG B C 1
ATOM 4130 O O . ARG B 1 197 ? 19.266 -6.418 -6.309 1 95.5 197 ARG B O 1
ATOM 4137 N N . THR B 1 198 ? 19.125 -7.594 -4.41 1 98.06 198 THR B N 1
ATOM 4138 C CA . THR B 1 198 ? 19.969 -8.68 -4.898 1 98.06 198 THR B CA 1
ATOM 4139 C C . THR B 1 198 ? 19.312 -9.383 -6.082 1 98.06 198 THR B C 1
ATOM 4141 O O . THR B 1 198 ? 19.969 -9.602 -7.109 1 98.06 198 THR B O 1
ATOM 4144 N N . ALA B 1 199 ? 18.078 -9.688 -5.938 1 98.38 199 ALA B N 1
ATOM 4145 C CA . ALA B 1 199 ? 17.359 -10.367 -7.008 1 98.38 199 ALA B CA 1
ATOM 4146 C C . ALA B 1 199 ? 17.312 -9.508 -8.266 1 98.38 199 ALA B C 1
ATOM 4148 O O . ALA B 1 199 ? 17.438 -10.016 -9.383 1 98.38 199 ALA B O 1
ATOM 4149 N N . HIS B 1 200 ? 17.094 -8.195 -8.062 1 97.56 200 HIS B N 1
ATOM 4150 C CA . HIS B 1 200 ? 17.078 -7.273 -9.195 1 97.56 200 HIS B CA 1
ATOM 4151 C C . HIS B 1 200 ? 18.375 -7.359 -10 1 97.56 200 HIS B C 1
ATOM 4153 O O . HIS B 1 200 ? 18.344 -7.48 -11.227 1 97.56 200 HIS B O 1
ATOM 4159 N N . ALA B 1 201 ? 19.469 -7.328 -9.32 1 97.81 201 ALA B N 1
ATOM 4160 C CA . ALA B 1 201 ? 20.766 -7.379 -9.969 1 97.81 201 ALA B CA 1
ATOM 4161 C C . ALA B 1 201 ? 20.953 -8.695 -10.719 1 97.81 201 ALA B C 1
ATOM 4163 O O . ALA B 1 201 ? 21.453 -8.711 -11.844 1 97.81 201 ALA B O 1
ATOM 4164 N N . ILE B 1 202 ? 20.531 -9.773 -10.141 1 98.31 202 ILE B N 1
ATOM 4165 C CA . ILE B 1 202 ? 20.703 -11.094 -10.734 1 98.31 202 ILE B CA 1
ATOM 4166 C C . ILE B 1 202 ? 19.844 -11.211 -11.984 1 98.31 202 ILE B C 1
ATOM 4168 O O . ILE B 1 202 ? 20.312 -11.641 -13.039 1 98.31 202 ILE B O 1
ATOM 4172 N N . VAL B 1 203 ? 18.609 -10.828 -11.859 1 97.69 203 VAL B N 1
ATOM 4173 C CA . VAL B 1 203 ? 17.656 -10.93 -12.969 1 97.69 203 VAL B CA 1
ATOM 4174 C C . VAL B 1 203 ? 18.141 -10.062 -14.133 1 97.69 203 VAL B C 1
ATOM 4176 O O . VAL B 1 203 ? 18.125 -10.5 -15.289 1 97.69 203 VAL B O 1
ATOM 4179 N N . GLU B 1 204 ? 18.625 -8.867 -13.828 1 96.94 204 GLU B N 1
ATOM 4180 C CA . GLU B 1 204 ? 19.156 -7.996 -14.875 1 96.94 204 GLU B CA 1
ATOM 4181 C C . GLU B 1 204 ? 20.344 -8.641 -15.578 1 96.94 204 GLU B C 1
ATOM 4183 O O . GLU B 1 204 ? 20.469 -8.562 -16.797 1 96.94 204 GLU B O 1
ATOM 4188 N N . ALA B 1 205 ? 21.188 -9.242 -14.844 1 97.38 205 ALA B N 1
ATOM 4189 C CA . ALA B 1 205 ? 22.359 -9.898 -15.406 1 97.38 205 ALA B CA 1
ATOM 4190 C C . ALA B 1 205 ? 21.953 -11.062 -16.312 1 97.38 205 ALA B C 1
ATOM 4192 O O . ALA B 1 205 ? 22.5 -11.227 -17.406 1 97.38 205 ALA B O 1
ATOM 4193 N N . ILE B 1 206 ? 21 -11.867 -15.859 1 97.06 206 ILE B N 1
ATOM 4194 C CA . ILE B 1 206 ? 20.547 -13.031 -16.609 1 97.06 206 ILE B CA 1
ATOM 4195 C C . ILE B 1 206 ? 19.875 -12.578 -17.906 1 97.06 206 ILE B C 1
ATOM 4197 O O . ILE B 1 206 ? 20.125 -13.141 -18.969 1 97.06 206 ILE B O 1
ATOM 4201 N N . GLN B 1 207 ? 19.016 -11.555 -17.797 1 94.88 207 GLN B N 1
ATOM 4202 C CA . GLN B 1 207 ? 18.328 -11.047 -18.969 1 94.88 207 GLN B CA 1
ATOM 4203 C C . GLN B 1 207 ? 19.297 -10.516 -20 1 94.88 207 GLN B C 1
ATOM 4205 O O . GLN B 1 207 ? 19.078 -10.648 -21.203 1 94.88 207 GLN B O 1
ATOM 4210 N N . ALA B 1 208 ? 20.391 -9.906 -19.578 1 93.75 208 ALA B N 1
ATOM 4211 C CA . ALA B 1 208 ? 21.391 -9.352 -20.484 1 93.75 208 ALA B CA 1
ATOM 4212 C C . ALA B 1 208 ? 22.188 -10.461 -21.172 1 93.75 208 ALA B C 1
ATOM 4214 O O . ALA B 1 208 ? 22.641 -10.297 -22.297 1 93.75 208 ALA B O 1
ATOM 4215 N N . ALA B 1 209 ? 22.297 -11.531 -20.516 1 91.44 209 ALA B N 1
ATOM 4216 C CA . ALA B 1 209 ? 23.172 -12.602 -21 1 91.44 209 ALA B CA 1
ATOM 4217 C C . ALA B 1 209 ? 22.438 -13.508 -21.984 1 91.44 209 ALA B C 1
ATOM 4219 O O . ALA B 1 209 ? 23.031 -14.031 -22.922 1 91.44 209 ALA B O 1
ATOM 4220 N N . ARG B 1 210 ? 21.141 -13.703 -21.688 1 85.88 210 ARG B N 1
ATOM 4221 C CA . ARG B 1 210 ? 20.484 -14.672 -22.562 1 85.88 210 ARG B CA 1
ATOM 4222 C C . ARG B 1 210 ? 18.969 -14.461 -22.578 1 85.88 210 ARG B C 1
ATOM 4224 O O . ARG B 1 210 ? 18.422 -13.859 -21.656 1 85.88 210 ARG B O 1
ATOM 4231 N N . GLY B 1 211 ? 18.375 -14.953 -23.703 1 83.38 211 GLY B N 1
ATOM 4232 C CA . GLY B 1 211 ? 16.922 -15.023 -23.812 1 83.38 211 GLY B CA 1
ATOM 4233 C C . GLY B 1 211 ? 16.375 -16.422 -23.562 1 83.38 211 GLY B C 1
ATOM 4234 O O . GLY B 1 211 ? 17.125 -17.391 -23.531 1 83.38 211 GLY B O 1
ATOM 4235 N N . PHE B 1 212 ? 15.016 -16.406 -23.266 1 86.19 212 PHE B N 1
ATOM 4236 C CA . PHE B 1 212 ? 14.367 -17.688 -23 1 86.19 212 PHE B CA 1
ATOM 4237 C C . PHE B 1 212 ? 13.141 -17.859 -23.891 1 86.19 212 PHE B C 1
ATOM 4239 O O . PHE B 1 212 ? 12.414 -16.906 -24.156 1 86.19 212 PHE B O 1
ATOM 4246 N N . SER B 1 213 ? 13.008 -19.078 -24.312 1 84.19 213 SER B N 1
ATOM 4247 C CA . SER B 1 213 ? 11.828 -19.438 -25.094 1 84.19 213 SER B CA 1
ATOM 4248 C C . SER B 1 213 ? 11.18 -20.719 -24.562 1 84.19 213 SER B C 1
ATOM 4250 O O . SER B 1 213 ? 11.875 -21.656 -24.172 1 84.19 213 SER B O 1
ATOM 4252 N N . HIS B 1 214 ? 9.859 -20.625 -24.516 1 84.5 214 HIS B N 1
ATOM 4253 C CA . HIS B 1 214 ? 9.117 -21.828 -24.125 1 84.5 214 HIS B CA 1
ATOM 4254 C C . HIS B 1 214 ? 9.109 -22.859 -25.25 1 84.5 214 HIS B C 1
ATOM 4256 O O . HIS B 1 214 ? 9.023 -22.484 -26.422 1 84.5 214 HIS B O 1
ATOM 4262 N N . TYR B 1 215 ? 9.023 -24.031 -24.906 1 77.5 215 TYR B N 1
ATOM 4263 C CA . TYR B 1 215 ? 9.172 -25.078 -25.922 1 77.5 215 TYR B CA 1
ATOM 4264 C C . TYR B 1 215 ? 7.945 -25.141 -26.828 1 77.5 215 TYR B C 1
ATOM 4266 O O . TYR B 1 215 ? 8.039 -25.547 -27.984 1 77.5 215 TYR B O 1
ATOM 4274 N N . THR B 1 216 ? 6.719 -24.734 -26.281 1 74.94 216 THR B N 1
ATOM 4275 C CA . THR B 1 216 ? 5.523 -24.766 -27.109 1 74.94 216 THR B CA 1
ATOM 4276 C C . THR B 1 216 ? 5.02 -23.359 -27.391 1 74.94 216 THR B C 1
ATOM 4278 O O . THR B 1 216 ? 4.496 -23.078 -28.469 1 74.94 216 THR B O 1
ATOM 4281 N N . LEU B 1 217 ? 5.27 -22.422 -26.5 1 73.62 217 LEU B N 1
ATOM 4282 C CA . LEU B 1 217 ? 4.656 -21.094 -26.578 1 73.62 217 LEU B CA 1
ATOM 4283 C C . LEU B 1 217 ? 5.582 -20.109 -27.281 1 73.62 217 LEU B C 1
ATOM 4285 O O . LEU B 1 217 ? 5.145 -19.031 -27.703 1 73.62 217 LEU B O 1
ATOM 4289 N N . GLY B 1 218 ? 6.832 -20.547 -27.469 1 76 218 GLY B N 1
ATOM 4290 C CA . GLY B 1 218 ? 7.801 -19.656 -28.094 1 76 218 GLY B CA 1
ATOM 4291 C C . GLY B 1 218 ? 8.289 -18.562 -27.172 1 76 218 GLY B C 1
ATOM 4292 O O . GLY B 1 218 ? 8.664 -18.828 -26.031 1 76 218 GLY B O 1
ATOM 4293 N N . ASP B 1 219 ? 8.328 -17.375 -27.75 1 76.38 219 ASP B N 1
ATOM 4294 C CA . ASP B 1 219 ? 8.828 -16.234 -27 1 76.38 219 ASP B CA 1
ATOM 4295 C C . ASP B 1 219 ? 7.781 -15.734 -26 1 76.38 219 ASP B C 1
ATOM 4297 O O . ASP B 1 219 ? 6.742 -15.203 -26.391 1 76.38 219 ASP B O 1
ATOM 4301 N N . VAL B 1 220 ? 8.102 -15.922 -24.734 1 75.69 220 VAL B N 1
ATOM 4302 C CA . VAL B 1 220 ? 7.148 -15.523 -23.703 1 75.69 220 VAL B CA 1
ATOM 4303 C C . VAL B 1 220 ? 7.684 -14.312 -22.953 1 75.69 220 VAL B C 1
ATOM 4305 O O . VAL B 1 220 ? 7.148 -13.938 -21.906 1 75.69 220 VAL B O 1
ATOM 4308 N N . GLY B 1 221 ? 8.766 -13.727 -23.469 1 77.62 221 GLY B N 1
ATOM 4309 C CA . GLY B 1 221 ? 9.328 -12.539 -22.844 1 77.62 221 GLY B CA 1
ATOM 4310 C C . GLY B 1 221 ? 10.492 -12.852 -21.922 1 77.62 221 GLY B C 1
ATOM 4311 O O . GLY B 1 221 ? 10.883 -14.008 -21.781 1 77.62 221 GLY B O 1
ATOM 4312 N N . PRO B 1 222 ? 11.031 -11.844 -21.344 1 85.31 222 PRO B N 1
ATOM 4313 C CA . PRO B 1 222 ? 12.188 -12.008 -20.469 1 85.31 222 PRO B CA 1
ATOM 4314 C C . PRO B 1 222 ? 11.836 -12.688 -19.156 1 85.31 222 PRO B C 1
ATOM 4316 O O . PRO B 1 222 ? 10.664 -12.734 -18.766 1 85.31 222 PRO B O 1
ATOM 4319 N N . LEU B 1 223 ? 12.828 -13.25 -18.531 1 92.38 223 LEU B N 1
ATOM 4320 C CA . LEU B 1 223 ? 12.711 -13.859 -17.219 1 92.38 223 LEU B CA 1
ATOM 4321 C C . LEU B 1 223 ? 12.305 -12.82 -16.172 1 92.38 223 LEU B C 1
ATOM 4323 O O . LEU B 1 223 ? 13.078 -11.906 -15.867 1 92.38 223 LEU B O 1
ATOM 4327 N N . PRO B 1 224 ? 11.094 -13.031 -15.633 1 92.81 224 PRO B N 1
ATOM 4328 C CA . PRO B 1 224 ? 10.625 -11.984 -14.719 1 92.81 224 PRO B CA 1
ATOM 4329 C C . PRO B 1 224 ? 10.742 -12.391 -13.258 1 92.81 224 PRO B C 1
ATOM 4331 O O . PRO B 1 224 ? 10.57 -11.555 -12.367 1 92.81 224 PRO B O 1
ATOM 4334 N N . PHE B 1 225 ? 11.109 -13.656 -12.969 1 96.56 225 PHE B N 1
ATOM 4335 C CA . PHE B 1 225 ? 11 -14.109 -11.586 1 96.56 225 PHE B CA 1
ATOM 4336 C C . PHE B 1 225 ? 12.336 -14.664 -11.094 1 96.56 225 PHE B C 1
ATOM 4338 O O . PHE B 1 225 ? 13.094 -15.242 -11.867 1 96.56 225 PHE B O 1
ATOM 4345 N N . LEU B 1 226 ? 12.578 -14.477 -9.883 1 98.25 226 LEU B N 1
ATOM 4346 C CA . LEU B 1 226 ? 13.641 -15.164 -9.164 1 98.25 226 LEU B CA 1
ATOM 4347 C C . LEU B 1 226 ? 13.125 -15.75 -7.855 1 98.25 226 LEU B C 1
ATOM 4349 O O . LEU B 1 226 ? 12.453 -15.062 -7.082 1 98.25 226 LEU B O 1
ATOM 4353 N N . HIS B 1 227 ? 13.328 -17 -7.68 1 98.62 227 HIS B N 1
ATOM 4354 C CA . HIS B 1 227 ? 12.883 -17.734 -6.496 1 98.62 227 HIS B CA 1
ATOM 4355 C C . HIS B 1 227 ? 14.062 -18.109 -5.609 1 98.62 227 HIS B C 1
ATOM 4357 O O . HIS B 1 227 ? 14.891 -18.938 -5.984 1 98.62 227 HIS B O 1
ATOM 4363 N N . PHE B 1 228 ? 14.164 -17.453 -4.398 1 98.81 228 PHE B N 1
ATOM 4364 C CA . PHE B 1 228 ? 15.141 -17.828 -3.389 1 98.81 228 PHE B CA 1
ATOM 4365 C C . PHE B 1 228 ? 14.719 -19.109 -2.674 1 98.81 228 PHE B C 1
ATOM 4367 O O . PHE B 1 228 ? 13.625 -19.188 -2.119 1 98.81 228 PHE B O 1
ATOM 4374 N N . MET B 1 229 ? 15.57 -20.062 -2.67 1 98.56 229 MET B N 1
ATOM 4375 C CA . MET B 1 229 ? 15.273 -21.344 -2.064 1 98.56 229 MET B CA 1
ATOM 4376 C C . MET B 1 229 ? 16 -21.516 -0.734 1 98.56 229 MET B C 1
ATOM 4378 O O . MET B 1 229 ? 17.234 -21.406 -0.678 1 98.56 229 MET B O 1
ATOM 4382 N N . GLY B 1 230 ? 15.242 -21.719 0.285 1 98.25 230 GLY B N 1
ATOM 4383 C CA . GLY B 1 230 ? 15.836 -22.109 1.557 1 98.25 230 GLY B CA 1
ATOM 4384 C C . GLY B 1 230 ? 16.047 -23.609 1.684 1 98.25 230 GLY B C 1
ATOM 4385 O O . GLY B 1 230 ? 15.641 -24.375 0.811 1 98.25 230 GLY B O 1
ATOM 4386 N N . PRO B 1 231 ? 16.703 -23.953 2.766 1 97.31 231 PRO B N 1
ATOM 4387 C CA . PRO B 1 231 ? 16.922 -25.391 2.961 1 97.31 231 PRO B CA 1
ATOM 4388 C C . PRO B 1 231 ? 15.633 -26.172 3.141 1 97.31 231 PRO B C 1
ATOM 4390 O O . PRO B 1 231 ? 14.656 -25.656 3.686 1 97.31 231 PRO B O 1
ATOM 4393 N N . GLU B 1 232 ? 15.641 -27.453 2.621 1 96.94 232 GLU B N 1
ATOM 4394 C CA . GLU B 1 232 ? 14.5 -28.344 2.768 1 96.94 232 GLU B CA 1
ATOM 4395 C C . GLU B 1 232 ? 14.531 -29.062 4.105 1 96.94 232 GLU B C 1
ATOM 4397 O O . GLU B 1 232 ? 15.586 -29.547 4.535 1 96.94 232 GLU B O 1
ATOM 4402 N N . GLU B 1 233 ? 13.43 -29.016 4.715 1 97.19 233 GLU B N 1
ATOM 4403 C CA . GLU B 1 233 ? 13.234 -29.797 5.93 1 97.19 233 GLU B CA 1
ATOM 4404 C C . GLU B 1 233 ? 12.242 -30.938 5.703 1 97.19 233 GLU B C 1
ATOM 4406 O O . GLU B 1 233 ? 11.141 -30.719 5.195 1 97.19 233 GLU B O 1
ATOM 4411 N N . LYS B 1 234 ? 12.633 -32.125 6.09 1 96.88 234 LYS B N 1
ATOM 4412 C CA . LYS B 1 234 ? 11.695 -33.25 6.02 1 96.88 234 LYS B CA 1
ATOM 4413 C C . LYS B 1 234 ? 10.75 -33.25 7.223 1 96.88 234 LYS B C 1
ATOM 4415 O O . LYS B 1 234 ? 11.18 -33.5 8.352 1 96.88 234 LYS B O 1
ATOM 4420 N N . VAL B 1 235 ? 9.508 -33 6.973 1 96.81 235 VAL B N 1
ATOM 4421 C CA . VAL B 1 235 ? 8.5 -32.938 8.031 1 96.81 235 VAL B CA 1
ATOM 4422 C C . VAL B 1 235 ? 7.898 -34.344 8.25 1 96.81 235 VAL B C 1
ATOM 4424 O O . VAL B 1 235 ? 7.598 -34.719 9.383 1 96.81 235 VAL B O 1
ATOM 4427 N N . ALA B 1 236 ? 7.641 -35.094 7.219 1 96.69 236 ALA B N 1
ATOM 4428 C CA . ALA B 1 236 ? 7.141 -36.469 7.168 1 96.69 236 ALA B CA 1
ATOM 4429 C C . ALA B 1 236 ? 7.551 -37.156 5.871 1 96.69 236 ALA B C 1
ATOM 4431 O O . ALA B 1 236 ? 8.18 -36.531 5.008 1 96.69 236 ALA B O 1
ATOM 4432 N N . ASP B 1 237 ? 7.289 -38.406 5.848 1 95.56 237 ASP B N 1
ATOM 4433 C CA . ASP B 1 237 ? 7.617 -39.125 4.613 1 95.56 237 ASP B CA 1
ATOM 4434 C C . ASP B 1 237 ? 6.875 -38.531 3.422 1 95.56 237 ASP B C 1
ATOM 4436 O O . ASP B 1 237 ? 5.645 -38.438 3.426 1 95.56 237 ASP B O 1
ATOM 4440 N N . GLY B 1 238 ? 7.625 -38.062 2.479 1 96.81 238 GLY B N 1
ATOM 4441 C CA . GLY B 1 238 ? 7.043 -37.5 1.273 1 96.81 238 GLY B CA 1
ATOM 4442 C C . GLY B 1 238 ? 6.523 -36.094 1.475 1 96.81 238 GLY B C 1
ATOM 4443 O O . GLY B 1 238 ? 5.754 -35.594 0.654 1 96.81 238 GLY B O 1
ATOM 4444 N N . TYR B 1 239 ? 6.852 -35.531 2.604 1 97.94 239 TYR B N 1
ATOM 4445 C CA . TYR B 1 239 ? 6.41 -34.156 2.926 1 97.94 239 TYR B CA 1
ATOM 4446 C C . TYR B 1 239 ? 7.586 -33.312 3.367 1 97.94 239 TYR B C 1
ATOM 4448 O O . TYR B 1 239 ? 8.18 -33.531 4.418 1 97.94 239 TYR B O 1
ATOM 4456 N N . TYR B 1 240 ? 7.875 -32.25 2.594 1 98.31 240 TYR B N 1
ATOM 4457 C CA . TYR B 1 240 ? 8.992 -31.359 2.848 1 98.31 240 TYR B CA 1
ATOM 4458 C C . TYR B 1 240 ? 8.508 -29.938 3.09 1 98.31 240 TYR B C 1
ATOM 4460 O O . TYR B 1 240 ? 7.414 -29.562 2.654 1 98.31 240 TYR B O 1
ATOM 4468 N N . ARG B 1 241 ? 9.281 -29.203 3.818 1 98.31 241 ARG B N 1
ATOM 4469 C CA . ARG B 1 241 ? 9.031 -27.781 4.074 1 98.31 241 ARG B CA 1
ATOM 4470 C C . ARG B 1 241 ? 10.281 -26.953 3.803 1 98.31 241 ARG B C 1
ATOM 4472 O O . ARG B 1 241 ? 11.398 -27.375 4.117 1 98.31 241 ARG B O 1
ATOM 4479 N N . SER B 1 242 ? 10.094 -25.828 3.213 1 98 242 SER B N 1
ATOM 4480 C CA . SER B 1 242 ? 11.219 -24.938 2.902 1 98 242 SER B CA 1
ATOM 4481 C C . SER B 1 242 ? 10.781 -23.484 2.867 1 98 242 SER B C 1
ATOM 4483 O O . SER B 1 242 ? 9.742 -23.156 2.295 1 98 242 SER B O 1
ATOM 4485 N N . ARG B 1 243 ? 11.555 -22.625 3.506 1 98 243 ARG B N 1
ATOM 4486 C CA . ARG B 1 243 ? 11.312 -21.188 3.359 1 98 243 ARG B CA 1
ATOM 4487 C C . ARG B 1 243 ? 11.711 -20.719 1.967 1 98 243 ARG B C 1
ATOM 4489 O O . ARG B 1 243 ? 12.672 -21.219 1.379 1 98 243 ARG B O 1
ATOM 4496 N N . SER B 1 244 ? 10.961 -19.812 1.494 1 97.94 244 SER B N 1
ATOM 4497 C CA . SER B 1 244 ? 11.266 -19.281 0.168 1 97.94 244 SER B CA 1
ATOM 4498 C C . SER B 1 244 ? 10.812 -17.828 0.028 1 97.94 244 SER B C 1
ATOM 4500 O O . SER B 1 244 ? 10.008 -17.344 0.824 1 97.94 244 SER B O 1
ATOM 4502 N N . ALA B 1 245 ? 11.352 -17.125 -0.876 1 98.19 245 ALA B N 1
ATOM 4503 C CA . ALA B 1 245 ? 10.953 -15.781 -1.293 1 98.19 245 ALA B CA 1
ATOM 4504 C C . ALA B 1 245 ? 11.047 -15.625 -2.807 1 98.19 245 ALA B C 1
ATOM 4506 O O . ALA B 1 245 ? 12.047 -16.031 -3.414 1 98.19 245 ALA B O 1
ATOM 4507 N N . THR B 1 246 ? 9.992 -15.102 -3.359 1 97.88 246 THR B N 1
ATOM 4508 C CA . THR B 1 246 ? 9.984 -14.93 -4.809 1 97.88 246 THR B CA 1
ATOM 4509 C C . THR B 1 246 ? 10.031 -13.445 -5.176 1 97.88 246 THR B C 1
ATOM 4511 O O . THR B 1 246 ? 9.266 -12.641 -4.637 1 97.88 246 THR B O 1
ATOM 4514 N N . TYR B 1 247 ? 10.984 -13.148 -6.012 1 97.75 247 TYR B N 1
ATOM 4515 C CA . TYR B 1 247 ? 11.141 -11.812 -6.574 1 97.75 247 TYR B CA 1
ATOM 4516 C C . TYR B 1 247 ? 10.406 -11.688 -7.902 1 97.75 247 TYR B C 1
ATOM 4518 O O . TYR B 1 247 ? 10.477 -12.586 -8.742 1 97.75 247 TYR B O 1
ATOM 4526 N N . VAL B 1 248 ? 9.602 -10.602 -8.062 1 95.56 248 VAL B N 1
ATOM 4527 C CA . VAL B 1 248 ? 8.945 -10.234 -9.312 1 95.56 248 VAL B CA 1
ATOM 4528 C C . VAL B 1 248 ? 9.57 -8.961 -9.867 1 95.56 248 VAL B C 1
ATOM 4530 O O . VAL B 1 248 ? 9.562 -7.918 -9.211 1 95.56 248 VAL B O 1
ATOM 4533 N N . HIS B 1 249 ? 10.016 -9.039 -11.109 1 94.25 249 HIS B N 1
ATOM 4534 C CA . HIS B 1 249 ? 10.719 -7.922 -11.727 1 94.25 249 HIS B CA 1
ATOM 4535 C C . HIS B 1 249 ? 9.742 -6.883 -12.258 1 94.25 249 HIS B C 1
ATOM 4537 O O . HIS B 1 249 ? 8.797 -7.219 -12.977 1 94.25 249 HIS B O 1
ATOM 4543 N N . PRO B 1 250 ? 9.812 -5.602 -11.906 1 93.25 250 PRO B N 1
ATOM 4544 C CA . PRO B 1 250 ? 10.984 -5.07 -11.195 1 93.25 250 PRO B CA 1
ATOM 4545 C C . PRO B 1 250 ? 10.703 -4.793 -9.719 1 93.25 250 PRO B C 1
ATOM 4547 O O . PRO B 1 250 ? 9.641 -4.281 -9.375 1 93.25 250 PRO B O 1
ATOM 4550 N N . GLY B 1 251 ? 11.523 -5.234 -8.828 1 92.75 251 GLY B N 1
ATOM 4551 C CA . GLY B 1 251 ? 11.734 -4.645 -7.52 1 92.75 251 GLY B CA 1
ATOM 4552 C C . GLY B 1 251 ? 10.797 -5.195 -6.461 1 92.75 251 GLY B C 1
ATOM 4553 O O . GLY B 1 251 ? 10.758 -4.699 -5.336 1 92.75 251 GLY B O 1
ATOM 4554 N N . VAL B 1 252 ? 10.039 -6.25 -6.738 1 95.38 252 VAL B N 1
ATOM 4555 C CA . VAL B 1 252 ? 9 -6.656 -5.801 1 95.38 252 VAL B CA 1
ATOM 4556 C C . VAL B 1 252 ? 9.312 -8.039 -5.246 1 95.38 252 VAL B C 1
ATOM 4558 O O . VAL B 1 252 ? 9.648 -8.961 -6 1 95.38 252 VAL B O 1
ATOM 4561 N N . ILE B 1 253 ? 9.273 -8.164 -3.943 1 97.12 253 ILE B N 1
ATOM 4562 C CA . ILE B 1 253 ? 9.211 -9.477 -3.312 1 97.12 253 ILE B CA 1
ATOM 4563 C C . ILE B 1 253 ? 7.754 -9.828 -3.004 1 97.12 253 ILE B C 1
ATOM 4565 O O . ILE B 1 253 ? 7.055 -9.07 -2.33 1 97.12 253 ILE B O 1
ATOM 4569 N N . CYS B 1 254 ? 7.383 -10.938 -3.557 1 96.06 254 CYS B N 1
ATOM 4570 C CA . CYS B 1 254 ? 6.031 -11.406 -3.262 1 96.06 254 CYS B CA 1
ATOM 4571 C C . CYS B 1 254 ? 5.828 -11.578 -1.762 1 96.06 254 CYS B C 1
ATOM 4573 O O . CYS B 1 254 ? 6.703 -12.086 -1.066 1 96.06 254 CYS B O 1
ATOM 4575 N N . ARG B 1 255 ? 4.664 -11.148 -1.334 1 95.19 255 ARG B N 1
ATOM 4576 C CA . ARG B 1 255 ? 4.395 -11.273 0.094 1 95.19 255 ARG B CA 1
ATOM 4577 C C . ARG B 1 255 ? 4.074 -12.719 0.463 1 95.19 255 ARG B C 1
ATOM 4579 O O . ARG B 1 255 ? 4.32 -13.148 1.594 1 95.19 255 ARG B O 1
ATOM 4586 N N . SER B 1 256 ? 3.539 -13.43 -0.448 1 94.69 256 SER B N 1
ATOM 4587 C CA . SER B 1 256 ? 3.311 -14.859 -0.245 1 94.69 256 SER B CA 1
ATOM 4588 C C . SER B 1 256 ? 4.508 -15.68 -0.711 1 94.69 256 SER B C 1
ATOM 4590 O O . SER B 1 256 ? 5.523 -15.125 -1.136 1 94.69 256 SER B O 1
ATOM 4592 N N . THR B 1 257 ? 4.383 -16.984 -0.6 1 90.88 257 THR B N 1
ATOM 4593 C CA . THR B 1 257 ? 5.441 -17.875 -1.068 1 90.88 257 THR B CA 1
ATOM 4594 C C . THR B 1 257 ? 5.301 -18.141 -2.562 1 90.88 257 THR B C 1
ATOM 4596 O O . THR B 1 257 ? 6.207 -18.703 -3.189 1 90.88 257 THR B O 1
ATOM 4599 N N . THR B 1 258 ? 4.277 -17.75 -3.139 1 87.38 258 THR B N 1
ATOM 4600 C CA . THR B 1 258 ? 4.027 -17.828 -4.574 1 87.38 258 THR B CA 1
ATOM 4601 C C . THR B 1 258 ? 3.773 -19.266 -5.004 1 87.38 258 THR B C 1
ATOM 4603 O O . THR B 1 258 ? 4.637 -20.125 -4.84 1 87.38 258 THR B O 1
ATOM 4606 N N . GLY B 1 259 ? 2.705 -19.516 -5.613 1 91.75 259 GLY B N 1
ATOM 4607 C CA . GLY B 1 259 ? 2.352 -20.844 -6.086 1 91.75 259 GLY B CA 1
ATOM 4608 C C . GLY B 1 259 ? 3.238 -21.344 -7.215 1 91.75 259 GLY B C 1
ATOM 4609 O O . GLY B 1 259 ? 3.785 -22.438 -7.152 1 91.75 259 GLY B O 1
ATOM 4610 N N . THR B 1 260 ? 3.396 -20.5 -8.172 1 92.94 260 THR B N 1
ATOM 4611 C CA . THR B 1 260 ? 4.219 -20.875 -9.312 1 92.94 260 THR B CA 1
ATOM 4612 C C . THR B 1 260 ? 5.676 -21.062 -8.898 1 92.94 260 THR B C 1
ATOM 4614 O O . THR B 1 260 ? 6.387 -21.906 -9.453 1 92.94 260 THR B O 1
ATOM 4617 N N . GLY B 1 261 ? 6.086 -20.297 -7.953 1 94.62 261 GLY B N 1
ATOM 4618 C CA . GLY B 1 261 ? 7.414 -20.516 -7.398 1 94.62 261 GLY B CA 1
ATOM 4619 C C . GLY B 1 261 ? 7.562 -21.875 -6.734 1 94.62 261 GLY B C 1
ATOM 4620 O O . GLY B 1 261 ? 8.586 -22.531 -6.902 1 94.62 261 GLY B O 1
ATOM 4621 N N . THR B 1 262 ? 6.602 -22.219 -6.027 1 96.25 262 THR B N 1
ATOM 4622 C CA . THR B 1 262 ? 6.574 -23.547 -5.402 1 96.25 262 THR B CA 1
ATOM 4623 C C . THR B 1 262 ? 6.602 -24.641 -6.461 1 96.25 262 THR B C 1
ATOM 4625 O O . THR B 1 262 ? 7.328 -25.625 -6.32 1 96.25 262 THR B O 1
ATOM 4628 N N . SER B 1 263 ? 5.859 -24.453 -7.504 1 95.94 263 SER B N 1
ATOM 4629 C CA . SER B 1 263 ? 5.84 -25.391 -8.609 1 95.94 263 SER B CA 1
ATOM 4630 C C . SER B 1 263 ? 7.215 -25.516 -9.258 1 95.94 263 SER B C 1
ATOM 4632 O O . SER B 1 263 ? 7.652 -26.625 -9.602 1 95.94 263 SER B O 1
ATOM 4634 N N . ALA B 1 264 ? 7.824 -24.391 -9.469 1 96.5 264 ALA B N 1
ATOM 4635 C CA . ALA B 1 264 ? 9.172 -24.375 -10.031 1 96.5 264 ALA B CA 1
ATOM 4636 C C . ALA B 1 264 ? 10.141 -25.172 -9.148 1 96.5 264 ALA B C 1
ATOM 4638 O O . ALA B 1 264 ? 10.984 -25.906 -9.656 1 96.5 264 ALA B O 1
ATOM 4639 N N . ARG B 1 265 ? 9.984 -25.016 -7.922 1 97.44 265 ARG B N 1
ATOM 4640 C CA . ARG B 1 265 ? 10.836 -25.734 -6.977 1 97.44 265 ARG B CA 1
ATOM 4641 C C . ARG B 1 265 ? 10.586 -27.234 -7.055 1 97.44 265 ARG B C 1
ATOM 4643 O O . ARG B 1 265 ? 11.523 -28.031 -6.992 1 97.44 265 ARG B O 1
ATOM 4650 N N . LEU B 1 266 ? 9.359 -27.625 -7.133 1 97.06 266 LEU B N 1
ATOM 4651 C CA . LEU B 1 266 ? 9.016 -29.031 -7.281 1 97.06 266 LEU B CA 1
ATOM 4652 C C . LEU B 1 266 ? 9.672 -29.625 -8.523 1 97.06 266 LEU B C 1
ATOM 4654 O O . LEU B 1 266 ? 10.172 -30.75 -8.484 1 97.06 266 LEU B O 1
ATOM 4658 N N . ALA B 1 267 ? 9.641 -28.891 -9.602 1 97 267 ALA B N 1
ATOM 4659 C CA . ALA B 1 267 ? 10.281 -29.344 -10.828 1 97 267 ALA B CA 1
ATOM 4660 C C . ALA B 1 267 ? 11.766 -29.594 -10.609 1 97 267 ALA B C 1
ATOM 4662 O O . ALA B 1 267 ? 12.312 -30.609 -11.078 1 97 267 ALA B O 1
ATOM 4663 N N . LEU B 1 268 ? 12.406 -28.688 -9.891 1 97.81 268 LEU B N 1
ATOM 4664 C CA . LEU B 1 268 ? 13.828 -28.828 -9.617 1 97.81 268 LEU B CA 1
ATOM 4665 C C . LEU B 1 268 ? 14.094 -30.047 -8.742 1 97.81 268 LEU B C 1
ATOM 4667 O O . LEU B 1 268 ? 15 -30.828 -9.016 1 97.81 268 LEU B O 1
ATOM 4671 N N . MET B 1 269 ? 13.312 -30.203 -7.711 1 97.62 269 MET B N 1
ATOM 4672 C CA . MET B 1 269 ? 13.469 -31.344 -6.809 1 97.62 269 MET B CA 1
ATOM 4673 C C . MET B 1 269 ? 13.289 -32.656 -7.555 1 97.62 269 MET B C 1
ATOM 4675 O O . MET B 1 269 ? 14.016 -33.625 -7.305 1 97.62 269 MET B O 1
ATOM 4679 N N . ASN B 1 270 ? 12.328 -32.656 -8.43 1 96.62 270 ASN B N 1
ATOM 4680 C CA . ASN B 1 270 ? 12.133 -33.844 -9.25 1 96.62 270 ASN B CA 1
ATOM 4681 C C . ASN B 1 270 ? 13.328 -34.094 -10.172 1 96.62 270 ASN B C 1
ATOM 4683 O O . ASN B 1 270 ? 13.805 -35.219 -10.297 1 96.62 270 ASN B O 1
ATOM 4687 N N . TYR B 1 271 ? 13.734 -33.031 -10.844 1 96.31 271 TYR B N 1
ATOM 4688 C CA . TYR B 1 271 ? 14.867 -33.125 -11.758 1 96.31 271 TYR B CA 1
ATOM 4689 C C . TYR B 1 271 ? 16.094 -33.719 -11.062 1 96.31 271 TYR B C 1
ATOM 4691 O O . TYR B 1 271 ? 16.844 -34.5 -11.664 1 96.31 271 TYR B O 1
ATOM 4699 N N . GLU B 1 272 ? 16.266 -33.438 -9.812 1 97 272 GLU B N 1
ATOM 4700 C CA . GLU B 1 272 ? 17.406 -33.906 -9.031 1 97 272 GLU B CA 1
ATOM 4701 C C . GLU B 1 272 ? 17.109 -35.219 -8.336 1 97 272 GLU B C 1
ATOM 4703 O O . GLU B 1 272 ? 17.938 -35.75 -7.582 1 97 272 GLU B O 1
ATOM 4708 N N . GLY B 1 273 ? 15.914 -35.688 -8.531 1 95.75 273 GLY B N 1
ATOM 4709 C CA . GLY B 1 273 ? 15.555 -37.031 -8.039 1 95.75 273 GLY B CA 1
ATOM 4710 C C . GLY B 1 273 ? 15.242 -37.031 -6.555 1 95.75 273 GLY B C 1
ATOM 4711 O O . GLY B 1 273 ? 15.352 -38.094 -5.91 1 95.75 273 GLY B O 1
ATOM 4712 N N . ARG B 1 274 ? 14.859 -35.906 -6.027 1 96.12 274 ARG B N 1
ATOM 4713 C CA . ARG B 1 274 ? 14.688 -35.812 -4.578 1 96.12 274 ARG B CA 1
ATOM 4714 C C . ARG B 1 274 ? 13.234 -36.062 -4.184 1 96.12 274 ARG B C 1
ATOM 4716 O O . ARG B 1 274 ? 12.938 -36.281 -3.006 1 96.12 274 ARG B O 1
ATOM 4723 N N . ILE B 1 275 ? 12.305 -36.062 -5.188 1 96.44 275 ILE B N 1
ATOM 4724 C CA . ILE B 1 275 ? 10.898 -36.281 -4.875 1 96.44 275 ILE B CA 1
ATOM 4725 C C . ILE B 1 275 ? 10.281 -37.219 -5.914 1 96.44 275 ILE B C 1
ATOM 4727 O O . ILE B 1 275 ? 10.852 -37.406 -6.992 1 96.44 275 ILE B O 1
ATOM 4731 N N . GLN B 1 276 ? 9.164 -37.781 -5.613 1 95.5 276 GLN B N 1
ATOM 4732 C CA . GLN B 1 276 ? 8.367 -38.656 -6.484 1 95.5 276 GLN B CA 1
ATOM 4733 C C . GLN B 1 276 ? 6.898 -38.25 -6.469 1 95.5 276 GLN B C 1
ATOM 4735 O O . GLN B 1 276 ? 6.457 -37.531 -5.555 1 95.5 276 GLN B O 1
ATOM 4740 N N . PRO B 1 277 ? 6.152 -38.656 -7.527 1 96.56 277 PRO B N 1
ATOM 4741 C CA . PRO B 1 277 ? 4.73 -38.312 -7.531 1 96.56 277 PRO B CA 1
ATOM 4742 C C . PRO B 1 277 ? 4.031 -38.688 -6.227 1 96.56 277 PRO B C 1
ATOM 4744 O O . PRO B 1 277 ? 4.242 -39.781 -5.691 1 96.56 277 PRO B O 1
ATOM 4747 N N . GLY B 1 278 ? 3.266 -37.75 -5.738 1 96.88 278 GLY B N 1
ATOM 4748 C CA . GLY B 1 278 ? 2.607 -37.938 -4.449 1 96.88 278 GLY B CA 1
ATOM 4749 C C . GLY B 1 278 ? 3.254 -37.125 -3.338 1 96.88 278 GLY B C 1
ATOM 4750 O O . GLY B 1 278 ? 2.611 -36.844 -2.33 1 96.88 278 GLY B O 1
ATOM 4751 N N . ASP B 1 279 ? 4.512 -36.781 -3.465 1 98 279 ASP B N 1
ATOM 4752 C CA . ASP B 1 279 ? 5.227 -36 -2.457 1 98 279 ASP B CA 1
ATOM 4753 C C . ASP B 1 279 ? 4.727 -34.562 -2.418 1 98 279 ASP B C 1
ATOM 4755 O O . ASP B 1 279 ? 4.141 -34.094 -3.387 1 98 279 ASP B O 1
ATOM 4759 N N . LYS B 1 280 ? 4.949 -33.906 -1.252 1 98.31 280 LYS B N 1
ATOM 4760 C CA . LYS B 1 280 ? 4.477 -32.562 -1.032 1 98.31 280 LYS B CA 1
ATOM 4761 C C . LYS B 1 280 ? 5.613 -31.641 -0.574 1 98.31 280 LYS B C 1
ATOM 4763 O O . LYS B 1 280 ? 6.539 -32.094 0.105 1 98.31 280 LYS B O 1
ATOM 4768 N N . LEU B 1 281 ? 5.523 -30.422 -1.021 1 98.31 281 LEU B N 1
ATOM 4769 C CA . LEU B 1 281 ? 6.41 -29.359 -0.566 1 98.31 281 LEU B CA 1
ATOM 4770 C C . LEU B 1 281 ? 5.613 -28.172 -0.032 1 98.31 281 LEU B C 1
ATOM 4772 O O . LEU B 1 281 ? 4.801 -27.594 -0.753 1 98.31 281 LEU B O 1
ATOM 4776 N N . GLU B 1 282 ? 5.781 -27.891 1.204 1 98.31 282 GLU B N 1
ATOM 4777 C CA . GLU B 1 282 ? 5.254 -26.656 1.786 1 98.31 282 GLU B CA 1
ATOM 4778 C C . GLU B 1 282 ? 6.297 -25.547 1.751 1 98.31 282 GLU B C 1
ATOM 4780 O O . GLU B 1 282 ? 7.375 -25.672 2.334 1 98.31 282 GLU B O 1
ATOM 4785 N N . THR B 1 283 ? 6.012 -24.531 1.05 1 98 283 THR B N 1
ATOM 4786 C CA . THR B 1 283 ? 6.871 -23.359 1.067 1 98 283 THR B CA 1
ATOM 4787 C C . THR B 1 283 ? 6.359 -22.328 2.066 1 98 283 THR B C 1
ATOM 4789 O O . THR B 1 283 ? 5.148 -22.125 2.197 1 98 283 THR B O 1
ATOM 4792 N N . VAL B 1 284 ? 7.309 -21.656 2.793 1 97.88 284 VAL B N 1
ATOM 4793 C CA . VAL B 1 284 ? 6.977 -20.703 3.842 1 97.88 284 VAL B CA 1
ATOM 4794 C C . VAL B 1 284 ? 7.539 -19.328 3.484 1 97.88 284 VAL B C 1
ATOM 4796 O O . VAL B 1 284 ? 8.734 -19.188 3.219 1 97.88 284 VAL B O 1
ATOM 4799 N N . SER B 1 285 ? 6.703 -18.344 3.508 1 97.25 285 SER B N 1
ATOM 4800 C CA . SER B 1 285 ? 7.086 -17 3.084 1 97.25 285 SER B CA 1
ATOM 4801 C C . SER B 1 285 ? 7.832 -16.266 4.191 1 97.25 285 SER B C 1
ATOM 4803 O O . SER B 1 285 ? 7.973 -16.781 5.301 1 97.25 285 SER B O 1
ATOM 4805 N N . LEU B 1 286 ? 8.289 -15.039 3.895 1 97.25 286 LEU B N 1
ATOM 4806 C CA . LEU B 1 286 ? 8.93 -14.164 4.871 1 97.25 286 LEU B CA 1
ATOM 4807 C C . LEU B 1 286 ? 7.957 -13.773 5.973 1 97.25 286 LEU B C 1
ATOM 4809 O O . LEU B 1 286 ? 8.367 -13.32 7.047 1 97.25 286 LEU B O 1
ATOM 4813 N N . ARG B 1 287 ? 6.656 -13.922 5.719 1 96.12 287 ARG B N 1
ATOM 4814 C CA . ARG B 1 287 ? 5.609 -13.562 6.668 1 96.12 287 ARG B CA 1
ATOM 4815 C C . ARG B 1 287 ? 5.082 -14.797 7.387 1 96.12 287 ARG B C 1
ATOM 4817 O O . ARG B 1 287 ? 4 -14.766 7.984 1 96.12 287 ARG B O 1
ATOM 4824 N N . ASP B 1 288 ? 5.68 -15.883 7.219 1 95.75 288 ASP B N 1
ATOM 4825 C CA . ASP B 1 288 ? 5.371 -17.141 7.879 1 95.75 288 ASP B CA 1
ATOM 4826 C C . ASP B 1 288 ? 4.016 -17.688 7.426 1 95.75 288 ASP B C 1
ATOM 4828 O O . ASP B 1 288 ? 3.285 -18.281 8.219 1 95.75 288 ASP B O 1
ATOM 4832 N N . THR B 1 289 ? 3.691 -17.344 6.223 1 95.81 289 THR B N 1
ATOM 4833 C CA . THR B 1 289 ? 2.543 -17.953 5.562 1 95.81 289 THR B CA 1
ATOM 4834 C C . THR B 1 289 ? 2.996 -19.047 4.59 1 95.81 289 THR B C 1
ATOM 4836 O O . THR B 1 289 ? 4.172 -19.109 4.227 1 95.81 289 THR B O 1
ATOM 4839 N N . GLY B 1 290 ? 1.977 -19.922 4.184 1 95.56 290 GLY B N 1
ATOM 4840 C CA . GLY B 1 290 ? 2.465 -21.047 3.402 1 95.56 290 GLY B CA 1
ATOM 4841 C C . GLY B 1 290 ? 1.49 -21.5 2.332 1 95.56 290 GLY B C 1
ATOM 4842 O O . GLY B 1 290 ? 0.292 -21.234 2.422 1 95.56 290 GLY B O 1
ATOM 4843 N N . PHE B 1 291 ? 2.02 -22.156 1.326 1 97.19 291 PHE B N 1
ATOM 4844 C CA . PHE B 1 291 ? 1.317 -22.938 0.314 1 97.19 291 PHE B CA 1
ATOM 4845 C C . PHE B 1 291 ? 1.851 -24.359 0.262 1 97.19 291 PHE B C 1
ATOM 4847 O O . PHE B 1 291 ? 3.023 -24.594 0.554 1 97.19 291 PHE B O 1
ATOM 4854 N N . ILE B 1 292 ? 0.966 -25.25 -0.109 1 97.75 292 ILE B N 1
ATOM 4855 C CA . ILE B 1 292 ? 1.377 -26.641 -0.252 1 97.75 292 ILE B CA 1
ATOM 4856 C C . ILE B 1 292 ? 1.273 -27.062 -1.716 1 97.75 292 ILE B C 1
ATOM 4858 O O . ILE B 1 292 ? 0.188 -27.031 -2.301 1 97.75 292 ILE B O 1
ATOM 4862 N N . GLY B 1 293 ? 2.404 -27.422 -2.227 1 97.44 293 GLY B N 1
ATOM 4863 C CA . GLY B 1 293 ? 2.443 -28.031 -3.547 1 97.44 293 GLY B CA 1
ATOM 4864 C C . GLY B 1 293 ? 2.521 -29.531 -3.502 1 97.44 293 GLY B C 1
ATOM 4865 O O . GLY B 1 293 ? 3.287 -30.109 -2.717 1 97.44 293 GLY B O 1
ATOM 4866 N N . GLU B 1 294 ? 1.698 -30.125 -4.281 1 97.62 294 GLU B N 1
ATOM 4867 C CA . GLU B 1 294 ? 1.735 -31.578 -4.406 1 97.62 294 GLU B CA 1
ATOM 4868 C C . GLU B 1 294 ? 2.16 -32 -5.809 1 97.62 294 GLU B C 1
ATOM 4870 O O . GLU B 1 294 ? 1.581 -31.547 -6.801 1 97.62 294 GLU B O 1
ATOM 4875 N N . PHE B 1 295 ? 3.217 -32.844 -5.836 1 96.88 295 PHE B N 1
ATOM 4876 C CA . PHE B 1 295 ? 3.695 -33.406 -7.082 1 96.88 295 PHE B CA 1
ATOM 4877 C C . PHE B 1 295 ? 2.766 -34.531 -7.551 1 96.88 295 PHE B C 1
ATOM 4879 O O . PHE B 1 295 ? 2.668 -35.594 -6.906 1 96.88 295 PHE B O 1
ATOM 4886 N N . THR B 1 296 ? 2.133 -34.344 -8.695 1 95.56 296 THR B N 1
ATOM 4887 C CA . THR B 1 296 ? 1.103 -35.312 -9.086 1 95.56 296 THR B CA 1
ATOM 4888 C C . THR B 1 296 ? 1.644 -36.312 -10.117 1 95.56 296 THR B C 1
ATOM 4890 O O . THR B 1 296 ? 1.581 -37.5 -9.914 1 95.56 296 THR B O 1
ATOM 4893 N N . THR B 1 297 ? 2.174 -35.781 -11.211 1 94.88 297 THR B N 1
ATOM 4894 C CA . THR B 1 297 ? 2.682 -36.656 -12.258 1 94.88 297 THR B CA 1
ATOM 4895 C C . THR B 1 297 ? 3.85 -36 -12.992 1 94.88 297 THR B C 1
ATOM 4897 O O . THR B 1 297 ? 4.07 -34.781 -12.867 1 94.88 297 THR B O 1
ATOM 4900 N N . VAL B 1 298 ? 4.598 -36.812 -13.664 1 93.94 298 VAL B N 1
ATOM 4901 C CA . VAL B 1 298 ? 5.68 -36.344 -14.523 1 93.94 298 VAL B CA 1
ATOM 4902 C C . VAL B 1 298 ? 5.551 -36.969 -15.906 1 93.94 298 VAL B C 1
ATOM 4904 O O . VAL B 1 298 ? 5.176 -38.125 -16.031 1 93.94 298 VAL B O 1
ATOM 4907 N N . GLU B 1 299 ? 5.684 -36.156 -16.859 1 92.56 299 GLU B N 1
ATOM 4908 C CA . GLU B 1 299 ? 5.641 -36.625 -18.25 1 92.56 299 GLU B CA 1
ATOM 4909 C C . GLU B 1 299 ? 6.801 -36.031 -19.062 1 92.56 299 GLU B C 1
ATOM 4911 O O . GLU B 1 299 ? 7.375 -35 -18.688 1 92.56 299 GLU B O 1
ATOM 4916 N N . THR B 1 300 ? 7.109 -36.781 -20.109 1 91 300 THR B N 1
ATOM 4917 C CA . THR B 1 300 ? 8.156 -36.281 -21 1 91 300 THR B CA 1
ATOM 4918 C C . THR B 1 300 ? 7.559 -35.594 -22.219 1 91 300 THR B C 1
ATOM 4920 O O . THR B 1 300 ? 6.684 -36.156 -22.891 1 91 300 THR B O 1
ATOM 4923 N N . GLU B 1 301 ? 7.926 -34.406 -22.359 1 88.12 301 GLU B N 1
ATOM 4924 C CA . GLU B 1 301 ? 7.562 -33.656 -23.547 1 88.12 301 GLU B CA 1
ATOM 4925 C C . GLU B 1 301 ? 8.805 -33.156 -24.281 1 88.12 301 GLU B C 1
ATOM 4927 O O . GLU B 1 301 ? 9.398 -32.156 -23.906 1 88.12 301 GLU B O 1
ATOM 4932 N N . GLY B 1 302 ? 9.07 -33.719 -25.453 1 84.31 302 GLY B N 1
ATOM 4933 C CA . GLY B 1 302 ? 10.328 -33.438 -26.109 1 84.31 302 GLY B CA 1
ATOM 4934 C C . GLY B 1 302 ? 11.539 -33.719 -25.25 1 84.31 302 GLY B C 1
ATOM 4935 O O . GLY B 1 302 ? 11.695 -34.844 -24.75 1 84.31 302 GLY B O 1
ATOM 4936 N N . ASP B 1 303 ? 12.289 -32.688 -25.047 1 86.75 303 ASP B N 1
ATOM 4937 C CA . ASP B 1 303 ? 13.539 -32.844 -24.297 1 86.75 303 ASP B CA 1
ATOM 4938 C C . ASP B 1 303 ? 13.336 -32.5 -22.828 1 86.75 303 ASP B C 1
ATOM 4940 O O . ASP B 1 303 ? 14.297 -32.469 -22.047 1 86.75 303 ASP B O 1
ATOM 4944 N N . TYR B 1 304 ? 12.07 -32.312 -22.469 1 90.19 304 TYR B N 1
ATOM 4945 C CA . TYR B 1 304 ? 11.852 -31.812 -21.125 1 90.19 304 TYR B CA 1
ATOM 4946 C C . TYR B 1 304 ? 11.016 -32.781 -20.297 1 90.19 304 TYR B C 1
ATOM 4948 O O . TYR B 1 304 ? 10.094 -33.406 -20.812 1 90.19 304 TYR B O 1
ATOM 4956 N N . GLN B 1 305 ? 11.43 -32.938 -19.109 1 91.81 305 GLN B N 1
ATOM 4957 C CA . GLN B 1 305 ? 10.57 -33.562 -18.125 1 91.81 305 GLN B CA 1
ATOM 4958 C C . GLN B 1 305 ? 9.594 -32.562 -17.516 1 91.81 305 GLN B C 1
ATOM 4960 O O . GLN B 1 305 ? 10 -31.656 -16.781 1 91.81 305 GLN B O 1
ATOM 4965 N N . VAL B 1 306 ? 8.367 -32.812 -17.781 1 93.44 306 VAL B N 1
ATOM 4966 C CA . VAL B 1 306 ? 7.336 -31.859 -17.375 1 93.44 306 VAL B CA 1
ATOM 4967 C C . VAL B 1 306 ? 6.613 -32.375 -16.125 1 93.44 306 VAL B C 1
ATOM 4969 O O . VAL B 1 306 ? 6.105 -33.5 -16.125 1 93.44 306 VAL B O 1
ATOM 4972 N N . VAL B 1 307 ? 6.594 -31.578 -15.125 1 94.56 307 VAL B N 1
ATOM 4973 C CA . VAL B 1 307 ? 6.012 -31.922 -13.828 1 94.56 307 VAL B CA 1
ATOM 4974 C C . VAL B 1 307 ? 4.629 -31.281 -13.695 1 94.56 307 VAL B C 1
ATOM 4976 O O . VAL B 1 307 ? 4.469 -30.078 -13.945 1 94.56 307 VAL B O 1
ATOM 4979 N N . LYS B 1 308 ? 3.666 -32.094 -13.344 1 95.31 308 LYS B N 1
ATOM 4980 C CA . LYS B 1 308 ? 2.34 -31.594 -12.977 1 95.31 308 LYS B CA 1
ATOM 4981 C C . LYS B 1 308 ? 2.162 -31.562 -11.461 1 95.31 308 LYS B C 1
ATOM 4983 O O . LYS B 1 308 ? 2.633 -32.438 -10.758 1 95.31 308 LYS B O 1
ATOM 4988 N N . ASN B 1 309 ? 1.555 -30.547 -11.031 1 95.88 309 ASN B N 1
ATOM 4989 C CA . ASN B 1 309 ? 1.369 -30.375 -9.594 1 95.88 309 ASN B CA 1
ATOM 4990 C C . ASN B 1 309 ? 0.095 -29.594 -9.281 1 95.88 309 ASN B C 1
ATOM 4992 O O . ASN B 1 309 ? -0.589 -29.125 -10.188 1 95.88 309 ASN B O 1
ATOM 4996 N N . SER B 1 310 ? -0.27 -29.562 -8.047 1 96.94 310 SER B N 1
ATOM 4997 C CA . SER B 1 310 ? -1.337 -28.719 -7.523 1 96.94 310 SER B CA 1
ATOM 4998 C C . SER B 1 310 ? -0.838 -27.844 -6.371 1 96.94 310 SER B C 1
ATOM 5000 O O . SER B 1 310 ? 0.147 -28.188 -5.711 1 96.94 310 SER B O 1
ATOM 5002 N N . ILE B 1 311 ? -1.432 -26.75 -6.215 1 97.19 311 ILE B N 1
ATOM 5003 C CA . ILE B 1 311 ? -1.099 -25.812 -5.141 1 97.19 311 ILE B CA 1
ATOM 5004 C C . ILE B 1 311 ? -2.318 -25.609 -4.246 1 97.19 311 ILE B C 1
ATOM 5006 O O . ILE B 1 311 ? -3.414 -25.328 -4.738 1 97.19 311 ILE B O 1
ATOM 5010 N N . THR B 1 312 ? -2.164 -25.719 -2.967 1 98 312 THR B N 1
ATOM 5011 C CA . THR B 1 312 ? -3.227 -25.516 -1.991 1 98 312 THR B CA 1
ATOM 5012 C C . THR B 1 312 ? -2.898 -24.328 -1.08 1 98 312 THR B C 1
ATOM 5014 O O . THR B 1 312 ? -1.774 -24.219 -0.587 1 98 312 THR B O 1
ATOM 5017 N N . GLY B 1 313 ? -3.807 -23.484 -0.929 1 97.19 313 GLY B N 1
ATOM 5018 C CA . GLY B 1 313 ? -3.688 -22.344 -0.022 1 97.19 313 GLY B CA 1
ATOM 5019 C C . GLY B 1 313 ? -5.027 -21.844 0.474 1 97.19 313 GLY B C 1
ATOM 5020 O O . GLY B 1 313 ? -6.066 -22.438 0.197 1 97.19 313 GLY B O 1
ATOM 5021 N N . LYS B 1 314 ? -4.969 -20.844 1.27 1 97.06 314 LYS B N 1
ATOM 5022 C CA . LYS B 1 314 ? -6.168 -20.203 1.804 1 97.06 314 LYS B CA 1
ATOM 5023 C C . LYS B 1 314 ? -6.156 -18.703 1.531 1 97.06 314 LYS B C 1
ATOM 5025 O O . LYS B 1 314 ? -5.102 -18.062 1.601 1 97.06 314 LYS B O 1
ATOM 5030 N N . SER B 1 315 ? -7.285 -18.203 1.155 1 97.38 315 SER B N 1
ATOM 5031 C CA . SER B 1 315 ? -7.461 -16.781 0.897 1 97.38 315 SER B CA 1
ATOM 5032 C C . SER B 1 315 ? -8.547 -16.188 1.787 1 97.38 315 SER B C 1
ATOM 5034 O O . SER B 1 315 ? -9.438 -16.906 2.254 1 97.38 315 SER B O 1
ATOM 5036 N N . TYR B 1 316 ? -8.453 -14.93 2.076 1 96.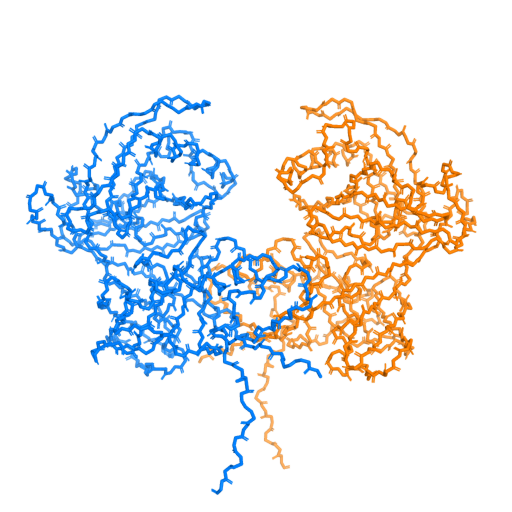69 316 TYR B N 1
ATOM 5037 C CA . TYR B 1 316 ? -9.414 -14.18 2.883 1 96.69 316 TYR B CA 1
ATOM 5038 C C . TYR B 1 316 ? -9.883 -12.93 2.148 1 96.69 316 TYR B C 1
ATOM 5040 O O . TYR B 1 316 ? -9.094 -12.25 1.491 1 96.69 316 TYR B O 1
ATOM 5048 N N . VAL B 1 317 ? -11.172 -12.68 2.236 1 97.06 317 VAL B N 1
ATOM 5049 C CA . VAL B 1 317 ? -11.664 -11.383 1.788 1 97.06 317 VAL B CA 1
ATOM 5050 C C . VAL B 1 317 ? -11.312 -10.305 2.812 1 97.06 317 VAL B C 1
ATOM 5052 O O . VAL B 1 317 ? -11.531 -10.484 4.012 1 97.06 317 VAL B O 1
ATOM 5055 N N . ILE B 1 318 ? -10.82 -9.148 2.285 1 97.25 318 ILE B N 1
ATOM 5056 C CA . ILE B 1 318 ? -10.383 -8.164 3.268 1 97.25 318 ILE B CA 1
ATOM 5057 C C . ILE B 1 318 ? -11.109 -6.84 3.029 1 97.25 318 ILE B C 1
ATOM 5059 O O . ILE B 1 318 ? -11.117 -5.957 3.893 1 97.25 318 ILE B O 1
ATOM 5063 N N . ALA B 1 319 ? -11.758 -6.691 1.867 1 97.69 319 ALA B N 1
ATOM 5064 C CA . ALA B 1 319 ? -12.469 -5.434 1.637 1 97.69 319 ALA B CA 1
ATOM 5065 C C . ALA B 1 319 ? -13.414 -5.551 0.446 1 97.69 319 ALA B C 1
ATOM 5067 O O . ALA B 1 319 ? -13.156 -6.316 -0.486 1 97.69 319 ALA B O 1
ATOM 5068 N N . HIS B 1 320 ? -14.492 -4.895 0.502 1 97.75 320 HIS B N 1
ATOM 5069 C CA . HIS B 1 320 ? -15.336 -4.523 -0.631 1 97.75 320 HIS B CA 1
ATOM 5070 C C . HIS B 1 320 ? -15.266 -3.025 -0.902 1 97.75 320 HIS B C 1
ATOM 5072 O O . HIS B 1 320 ? -15.484 -2.217 -0 1 97.75 320 HIS B O 1
ATOM 5078 N N . SER B 1 321 ? -15 -2.674 -2.158 1 97.69 321 SER B N 1
ATOM 5079 C CA . SER B 1 321 ? -14.742 -1.254 -2.379 1 97.69 321 SER B CA 1
ATOM 5080 C C . SER B 1 321 ? -15.391 -0.772 -3.674 1 97.69 321 SER B C 1
ATOM 5082 O O . SER B 1 321 ? -15.531 -1.542 -4.625 1 97.69 321 SER B O 1
ATOM 5084 N N . ASP B 1 322 ? -15.789 0.454 -3.674 1 96.81 322 ASP B N 1
ATOM 5085 C CA . ASP B 1 322 ? -16.062 1.26 -4.859 1 96.81 322 ASP B CA 1
ATOM 5086 C C . ASP B 1 322 ? -14.945 2.271 -5.109 1 96.81 322 ASP B C 1
ATOM 5088 O O . ASP B 1 322 ? -14.797 3.238 -4.359 1 96.81 322 ASP B O 1
ATOM 5092 N N . ILE B 1 323 ? -14.203 2.018 -6.125 1 96.75 323 ILE B N 1
ATOM 5093 C CA . ILE B 1 323 ? -13.102 2.904 -6.48 1 96.75 323 ILE B CA 1
ATOM 5094 C C . ILE B 1 323 ? -13.633 4.109 -7.254 1 96.75 323 ILE B C 1
ATOM 5096 O O . ILE B 1 323 ? -14.438 3.955 -8.172 1 96.75 323 ILE B O 1
ATOM 5100 N N . VAL B 1 324 ? -13.18 5.25 -6.844 1 95 324 VAL B N 1
ATOM 5101 C CA . VAL B 1 324 ? -13.586 6.496 -7.484 1 95 324 VAL B CA 1
ATOM 5102 C C . VAL B 1 324 ? -12.453 7.02 -8.359 1 95 324 VAL B C 1
ATOM 5104 O O . VAL B 1 324 ? -11.359 7.309 -7.867 1 95 324 VAL B O 1
ATOM 5107 N N . VAL B 1 325 ? -12.727 7.137 -9.617 1 92.62 325 VAL B N 1
ATOM 5108 C CA . VAL B 1 325 ? -11.719 7.609 -10.555 1 92.62 325 VAL B CA 1
ATOM 5109 C C . VAL B 1 325 ? -12.008 9.062 -10.938 1 92.62 325 VAL B C 1
ATOM 5111 O O . VAL B 1 325 ? -13.039 9.352 -11.555 1 92.62 325 VAL B O 1
ATOM 5114 N N . ASN B 1 326 ? -11.141 9.953 -10.523 1 90.56 326 ASN B N 1
ATOM 5115 C CA . ASN B 1 326 ? -11.242 11.367 -10.867 1 90.56 326 ASN B CA 1
ATOM 5116 C C . ASN B 1 326 ? -10.195 11.766 -11.906 1 90.56 326 ASN B C 1
ATOM 5118 O O . ASN B 1 326 ? -9.008 11.859 -11.594 1 90.56 326 ASN B O 1
ATOM 5122 N N . CYS B 1 327 ? -10.586 12.062 -13.055 1 88.12 327 CYS B N 1
ATOM 5123 C CA . CYS B 1 327 ? -9.672 12.352 -14.156 1 88.12 327 CYS B CA 1
ATOM 5124 C C . CYS B 1 327 ? -9.062 13.742 -14.016 1 88.12 327 CYS B C 1
ATOM 5126 O O . CYS B 1 327 ? -8.094 14.07 -14.695 1 88.12 327 CYS B O 1
ATOM 5128 N N . ASP B 1 328 ? -9.57 14.562 -13.133 1 89.12 328 ASP B N 1
ATOM 5129 C CA . ASP B 1 328 ? -9 15.875 -12.883 1 89.12 328 ASP B CA 1
ATOM 5130 C C . ASP B 1 328 ? -7.828 15.789 -11.906 1 89.12 328 ASP B C 1
ATOM 5132 O O . ASP B 1 328 ? -7.098 16.766 -11.719 1 89.12 328 ASP B O 1
ATOM 5136 N N . ASP B 1 329 ? -7.758 14.703 -11.258 1 92.12 329 ASP B N 1
ATOM 5137 C CA . ASP B 1 329 ? -6.613 14.469 -10.383 1 92.12 329 ASP B CA 1
ATOM 5138 C C . ASP B 1 329 ? -5.328 14.312 -11.195 1 92.12 329 ASP B C 1
ATOM 5140 O O . ASP B 1 329 ? -5.215 13.414 -12.023 1 92.12 329 ASP B O 1
ATOM 5144 N N . PRO B 1 330 ? -4.336 15.148 -10.891 1 91.06 330 PRO B N 1
ATOM 5145 C CA . PRO B 1 330 ? -3.102 15.102 -11.68 1 91.06 330 PRO B CA 1
ATOM 5146 C C . PRO B 1 330 ? -2.348 13.789 -11.523 1 91.06 330 PRO B C 1
ATOM 5148 O O . PRO B 1 330 ? -1.49 13.461 -12.352 1 91.06 330 PRO B O 1
ATOM 5151 N N . MET B 1 331 ? -2.646 13.047 -10.555 1 93.06 331 MET B N 1
ATOM 5152 C CA . MET B 1 331 ? -1.938 11.789 -10.32 1 93.06 331 MET B CA 1
ATOM 5153 C C . MET B 1 331 ? -2.631 10.633 -11.031 1 93.06 331 MET B C 1
ATOM 5155 O O . MET B 1 331 ? -2.158 9.492 -10.977 1 93.06 331 MET B O 1
ATOM 5159 N N . VAL B 1 332 ? -3.723 10.906 -11.664 1 90.12 332 VAL B N 1
ATOM 5160 C CA . VAL B 1 332 ? -4.5 9.859 -12.312 1 90.12 332 VAL B CA 1
ATOM 5161 C C . VAL B 1 332 ? -4.41 10.016 -13.828 1 90.12 332 VAL B C 1
ATOM 5163 O O . VAL B 1 332 ? -4.719 11.078 -14.367 1 90.12 332 VAL B O 1
ATOM 5166 N N . ASP B 1 333 ? -3.965 8.984 -14.492 1 86.62 333 ASP B N 1
ATOM 5167 C CA . ASP B 1 333 ? -3.955 8.945 -15.953 1 86.62 333 ASP B CA 1
ATOM 5168 C C . ASP B 1 333 ? -5.211 8.258 -16.484 1 86.62 333 ASP B C 1
ATOM 5170 O O . ASP B 1 333 ? -5.348 7.039 -16.391 1 86.62 333 ASP B O 1
ATOM 5174 N N . CYS B 1 334 ? -6.031 9.008 -17.125 1 82.12 334 CYS B N 1
ATOM 5175 C CA . CYS B 1 334 ? -7.305 8.461 -17.578 1 82.12 334 CYS B CA 1
ATOM 5176 C C . CYS B 1 334 ? -7.227 8.047 -19.047 1 82.12 334 CYS B C 1
ATOM 5178 O O . CYS B 1 334 ? -8.18 7.5 -19.594 1 82.12 334 CYS B O 1
ATOM 5180 N N . ASP B 1 335 ? -6.211 8.344 -19.812 1 76.5 335 ASP B N 1
ATOM 5181 C CA . ASP B 1 335 ? -6.109 8.047 -21.234 1 76.5 335 ASP B CA 1
ATOM 5182 C C . ASP B 1 335 ? -6.344 6.562 -21.516 1 76.5 335 ASP B C 1
ATOM 5184 O O . ASP B 1 335 ? -7.027 6.203 -22.469 1 76.5 335 ASP B O 1
ATOM 5188 N N . GLY B 1 336 ? -5.891 5.629 -20.75 1 73.75 336 GLY B N 1
ATOM 5189 C CA . GLY B 1 336 ? -6.051 4.203 -21 1 73.75 336 GLY B CA 1
ATOM 5190 C C . GLY B 1 336 ? -7.266 3.615 -20.297 1 73.75 336 GLY B C 1
ATOM 5191 O O . GLY B 1 336 ? -7.453 2.396 -20.297 1 73.75 336 GLY B O 1
ATOM 5192 N N . LEU B 1 337 ? -8.125 4.496 -19.828 1 80.25 337 LEU B N 1
ATOM 5193 C CA . LEU B 1 337 ? -9.25 4 -19.062 1 80.25 337 LEU B CA 1
ATOM 5194 C C . LEU B 1 337 ? -10.57 4.281 -19.766 1 80.25 337 LEU B C 1
ATOM 5196 O O . LEU B 1 337 ? -11.555 3.562 -19.578 1 80.25 337 LEU B O 1
ATOM 5200 N N . HIS B 1 338 ? -10.633 5.273 -20.547 1 72.62 338 HIS B N 1
ATOM 5201 C CA . HIS B 1 338 ? -11.883 5.797 -21.078 1 72.62 338 HIS B CA 1
ATOM 5202 C C . HIS B 1 338 ? -12.562 4.773 -22 1 72.62 338 HIS B C 1
ATOM 5204 O O . HIS B 1 338 ? -13.789 4.691 -22.031 1 72.62 338 HIS B O 1
ATOM 5210 N N . HIS B 1 339 ? -11.836 3.986 -22.531 1 75.19 339 HIS B N 1
ATOM 5211 C CA . HIS B 1 339 ? -12.477 3.113 -23.516 1 75.19 339 HIS B CA 1
ATOM 5212 C C . HIS B 1 339 ? -12.945 1.814 -22.859 1 75.19 339 HIS B C 1
ATOM 5214 O O . HIS B 1 339 ? -13.648 1.02 -23.5 1 75.19 339 HIS B O 1
ATOM 5220 N N . ILE B 1 340 ? -12.586 1.685 -21.625 1 75.06 340 ILE B N 1
ATOM 5221 C CA . ILE B 1 340 ? -12.977 0.397 -21.062 1 75.06 340 ILE B CA 1
ATOM 5222 C C . ILE B 1 340 ? -13.875 0.617 -19.844 1 75.06 340 ILE B C 1
ATOM 5224 O O . ILE B 1 340 ? -14.453 -0.333 -19.312 1 75.06 340 ILE B O 1
ATOM 5228 N N . LEU B 1 341 ? -13.953 1.788 -19.422 1 77.75 341 LEU B N 1
ATOM 5229 C CA . LEU B 1 341 ? -14.789 2.055 -18.266 1 77.75 341 LEU B CA 1
ATOM 5230 C C . LEU B 1 341 ? -16.234 2.32 -18.688 1 77.75 341 LEU B C 1
ATOM 5232 O O . LEU B 1 341 ? -16.469 3.014 -19.688 1 77.75 341 LEU B O 1
ATOM 5236 N N . SER B 1 342 ? -17.156 1.564 -18.125 1 62.59 342 SER B N 1
ATOM 5237 C CA . SER B 1 342 ? -18.562 1.714 -18.453 1 62.59 342 SER B CA 1
ATOM 5238 C C . SER B 1 342 ? -19.078 3.086 -18.031 1 62.59 342 SER B C 1
ATOM 5240 O O . SER B 1 342 ? -18.734 3.59 -16.969 1 62.59 342 SER B O 1
ATOM 5242 N N . SER B 1 343 ? -19.297 3.934 -19 1 54.31 343 SER B N 1
ATOM 5243 C CA . SER B 1 343 ? -19.969 5.172 -18.625 1 54.31 343 SER B CA 1
ATOM 5244 C C . SER B 1 343 ? -21.297 4.887 -17.922 1 54.31 343 SER B C 1
ATOM 5246 O O . SER B 1 343 ? -22.016 3.969 -18.297 1 54.31 343 SER B O 1
ATOM 5248 N N . ARG B 1 344 ? -21.562 4.793 -16.719 1 46.28 344 ARG B N 1
ATOM 5249 C CA . ARG B 1 344 ? -22.969 4.75 -16.344 1 46.28 344 ARG B CA 1
ATOM 5250 C C . ARG B 1 344 ? -23.828 5.562 -17.312 1 46.28 344 ARG B C 1
ATOM 5252 O O . ARG B 1 344 ? -23.656 6.773 -17.438 1 46.28 344 ARG B O 1
ATOM 5259 N N . HIS B 1 345 ? -24.188 5.027 -18.531 1 38.47 345 HIS B N 1
ATOM 5260 C CA . HIS B 1 345 ? -25.359 5.512 -19.234 1 38.47 345 HIS B CA 1
ATOM 5261 C C . HIS B 1 345 ? -26.516 5.812 -18.281 1 38.47 345 HIS B C 1
ATOM 5263 O O . HIS B 1 345 ? -26.641 5.152 -17.25 1 38.47 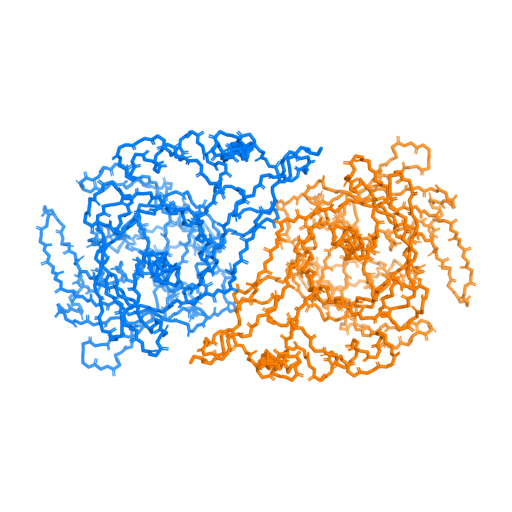345 HIS B O 1
ATOM 5269 N N . PRO B 1 346 ? -27.188 7.012 -18.312 1 35.81 346 PRO B N 1
ATOM 5270 C CA . PRO B 1 346 ? -28.453 7.246 -17.609 1 35.81 346 PRO B CA 1
ATOM 5271 C C . PRO B 1 346 ? -29.359 6.023 -17.625 1 35.81 346 PRO B C 1
ATOM 5273 O O . PRO B 1 346 ? -29.266 5.184 -18.531 1 35.81 346 PRO B O 1
ATOM 5276 N N . GLN B 1 347 ? -29.734 5.438 -16.516 1 34.69 347 GLN B N 1
ATOM 5277 C CA . GLN B 1 347 ? -30.859 4.5 -16.484 1 34.69 347 GLN B CA 1
ATOM 5278 C C . GLN B 1 347 ? -31.906 4.863 -17.531 1 34.69 347 GLN B C 1
ATOM 5280 O O . GLN B 1 347 ? -32.344 6.012 -17.594 1 34.69 347 GLN B O 1
ATOM 5285 N N . ARG B 1 348 ? -32.062 4.176 -18.609 1 29.36 348 ARG B N 1
ATOM 5286 C CA . ARG B 1 348 ? -33.281 4.316 -19.406 1 29.36 348 ARG B CA 1
ATOM 5287 C C . ARG B 1 348 ? -34.531 4.227 -18.516 1 29.36 348 ARG B C 1
ATOM 5289 O O . ARG B 1 348 ? -34.625 3.316 -17.688 1 29.36 348 ARG B O 1
ATOM 5296 N N . PRO B 1 349 ? -35.438 5.25 -18.438 1 24.22 349 PRO B N 1
ATOM 5297 C CA . PRO B 1 349 ? -36.75 5.047 -17.812 1 24.22 349 PRO B CA 1
ATOM 5298 C C . PRO B 1 349 ? -37.438 3.775 -18.312 1 24.22 349 PRO B C 1
ATOM 5300 O O . PRO B 1 349 ? -37.375 3.459 -19.5 1 24.22 349 PRO B O 1
ATOM 5303 N N . ALA B 1 350 ? -37.469 2.787 -17.453 1 26.22 350 ALA B N 1
ATOM 5304 C CA . ALA B 1 350 ? -38.469 1.785 -17.844 1 26.22 350 ALA B CA 1
ATOM 5305 C C . ALA B 1 350 ? -39.719 2.443 -18.359 1 26.22 350 ALA B C 1
ATOM 5307 O O . ALA B 1 350 ? -40.312 3.291 -17.688 1 26.22 350 ALA B O 1
ATOM 5308 N N . THR B 1 351 ? -39.938 2.299 -19.703 1 22.81 351 THR B N 1
ATOM 5309 C CA . THR B 1 351 ? -41.344 2.441 -20.109 1 22.81 351 THR B CA 1
ATOM 5310 C C . THR B 1 351 ? -42.219 1.479 -19.328 1 22.81 351 THR B C 1
ATOM 5312 O O . THR B 1 351 ? -41.906 0.299 -19.188 1 22.81 351 THR B O 1
#

Nearest PDB structures (foldseek):
  1tm0-assembly1_A  TM=9.299E-01  e=9.316E-31  Brucella melitensis bv. 1 str. 16M
  4k8l-assembly1_A-2  TM=9.082E-01  e=1.243E-28  Brucella anthropi ATCC 49188
  4k7x-assembly1_A-2  TM=9.192E-01  e=8.383E-29  Burkholderia multivorans ATCC 17616
  4jd7-assembly1_A  TM=8.541E-01  e=9.381E-29  Pseudomonas putida F1
  4q60-assembly1_A  TM=8.361E-01  e=1.562E-27  Burkholderia multivorans ATCC 17616

Sequence (702 aa):
MKPELTIQLMDTHAGGDVSRIVTGGIDLLPGDTVRAQMEYLRDDADGLRKLLLEEPYGIPEMSVDLLVPATDPRAAAGYIIMEVMGYPIYSGSNTICTATAVLEAGIVPKQEGKQHFMLESPAGLVNIEAIVHDGVVEAVTCEGLPSYIHTYNASINVPGIGEVAYSVAYSGGFYALVDAKSLGFDLTLDEERELARTAHAIVEAIQAARGFSHYTLGDVGPLPFLHFMGPEEKVADGYYRSRSATYVHPGVICRSTTGTGTSARLALMNYEGRIQPGDKLETVSLRDTGFIGEFTTVETEGDYQVVKNSITGKSYVIAHSDIVVNCDDPMVDCDGLHHILSSRHPQRPATMKPELTIQLMDTHAGGDVSRIVTGGIDLLPGDTVRAQMEYLRDDADGLRKLLLEEPYGIPEMSVDLLVPATDPRAAAGYIIMEVMGYPIYSGSNTICTATAVLEAGIVPKQEGKQHFMLESPAGLVNIEAIVHDGVVEAVTCEGLPSYIHTYNASINVPGIGEVAYSVAYSGGFYALVDAKSLGFDLTLDEERELARTAHAIVEAIQAARGFSHYTLGDVGPLPFLHFMGPEEKVADGYYRSRSATYVHPGVICRSTTGTGTSARLALMNYEGRIQPGDKLETVSLRDTGFIGEFTTVETEGDYQVVKNSITGKSYVIAHSDIVVNCDDPMVDCDGLHHILSSRHPQRPAT

Radius of gyration: 26.83 Å; Cα contacts (8 Å, |Δi|>4): 1786; chains: 2; bounding box: 72×78×56 Å

pLDDT: mean 92.7, std 11.82, range [22.81, 98.81]

InterPro domains:
  IPR008794 Proline racemase family [PF05544] (10-331)
  IPR008794 Proline racemase family [PIRSF029792] (2-331)
  IPR008794 Proline racemase family [PTHR33442] (4-331)
  IPR008794 Proline racemase family [SFLDS00028] (2-332)

Organism: Marinobacter nauticus (strain ATCC 700491 / DSM 11845 / VT8) (NCBI:txid351348)

Solvent-accessible surface area (backbone atoms only — not comparable to full-atom values): 36048 Å² total; per-residue (Å²): 110,78,79,72,42,51,37,32,34,42,33,22,27,27,43,55,29,36,31,38,30,32,78,42,45,62,44,91,66,67,59,84,36,53,40,45,29,44,48,40,32,67,76,73,35,50,21,60,56,51,50,55,30,28,64,76,67,34,44,60,70,36,32,36,33,39,59,41,81,40,64,53,85,78,26,80,32,16,41,41,45,29,44,73,71,37,69,55,41,55,53,45,47,56,46,42,26,50,54,49,46,37,37,75,69,50,79,40,76,79,53,77,39,78,44,74,54,31,34,26,33,45,76,37,81,35,54,35,38,36,34,22,56,80,86,36,67,66,32,32,34,35,56,49,62,64,9,26,64,76,40,77,73,41,74,47,75,26,89,99,78,39,80,42,63,31,27,29,21,33,27,65,47,41,28,38,40,31,56,26,58,85,74,72,44,86,70,47,56,92,42,48,68,60,49,25,54,51,45,45,47,47,43,53,44,49,53,72,71,47,86,57,63,44,96,86,76,35,75,76,56,71,62,43,32,34,32,35,38,45,70,78,40,80,77,48,94,56,30,33,35,25,44,29,42,28,34,41,45,80,69,32,57,49,43,17,32,47,38,36,51,45,45,27,48,50,25,50,37,39,76,72,64,73,53,53,68,70,21,33,40,32,31,27,13,49,73,74,26,59,36,38,32,34,35,59,47,74,44,78,55,89,96,34,61,33,29,35,32,34,35,34,39,46,44,45,69,41,31,40,34,41,34,40,51,54,68,82,40,89,73,42,74,48,85,40,33,64,86,40,43,47,67,85,65,76,79,73,77,80,124,110,80,79,71,40,50,37,34,35,41,31,21,26,26,42,55,29,36,31,38,30,32,78,42,43,63,45,88,65,68,58,86,37,54,40,45,30,44,49,41,31,68,74,74,36,51,21,61,53,51,52,56,29,28,64,77,67,36,43,62,68,36,33,35,31,39,59,42,81,40,65,53,86,77,24,80,32,16,42,42,46,32,43,71,71,38,69,55,39,56,53,44,47,56,46,43,26,49,53,48,47,36,38,76,69,49,78,41,76,78,51,77,40,77,44,76,53,31,34,26,33,44,74,36,80,35,56,35,39,37,34,22,56,79,86,37,68,65,32,31,34,34,54,49,60,64,9,27,65,75,42,79,73,41,75,47,75,25,89,97,77,38,81,42,63,31,28,30,22,33,28,65,49,41,28,38,38,31,58,26,58,85,74,72,43,86,71,47,56,92,43,48,68,60,50,24,55,51,46,45,48,46,44,52,43,48,53,73,72,47,86,58,65,45,94,86,76,35,76,77,54,74,64,42,33,35,30,35,38,44,70,79,38,81,78,47,92,55,30,33,35,26,44,31,44,30,33,41,44,81,70,30,57,49,43,16,32,48,38,36,50,47,46,28,48,50,26,49,36,39,75,72,65,74,52,54,68,71,20,33,41,32,32,28,14,52,73,75,25,58,38,38,32,36,34,60,46,73,45,78,55,89,94,34,61,32,29,35,33,34,34,33,37,48,47,45,70,43,30,40,34,42,34,40,52,54,70,82,41,88,73,44,74,48,83,38,32,65,87,42,42,46,66,83,66,77,78,73,75,79,126

Secondary structure (DSSP, 8-state):
----EEEEEEEEEETTEEEEEEEESBPPPS-SSHHHHHHHHHHH-THHHHHHHSTTT--TT-EEEEEE--SSTT-SEEEEEEBTTB--S--HHHHHHHHHHHHHTTSS---SEEEEEEEEETTEEEEEEEEEETTEEEEEEEEPPPBEEEEEEEEEEETTTEEEEEEEEESSSEEEEEETGGGT----GGGHHHHHHHHHHHHHHHHHH---EETTTEE--S--EEEEEEEEEEEETTEEEEEEEEEETTTEE-SS--HHHHHHHHHHHHHTT---TT-EEEEE-TTS-EEEEEEEEEEEETTEEEEEEEEEE--EEEEEEEEEE-TTSTT---TTTTTTB----------/----EEEEEEEEEETTEEEEEEEESBPPPS-SSHHHHHHHHHHH-THHHHHHHSTTT--TT-EEEEEE--SSTT-SEEEEEEBTTB--S--HHHHHHHHHHHHHTTSS---SEEEEEEEEETTEEEEEEEEEETTEEEEEEEEPPPBEEEEEEEEEEETTTEEEEEEEEESSSEEEEEETGGGT----GGGHHHHHHHHHHHHHHHHHH---EETTTEE--S--EEEEEEEEEEEETTEEEEEEEEEETTTEE-SS--HHHHHHHHHHHHHTT---TT-EEEEE-TTS-EEEEEEEEEEEETTEEEEEEEEEE--EEEEEEEEEE-TTSTT---TTTTTTB----------

Foldseek 3Di:
DPFWQKWWWWWKFFLRAIETETDDQWAAADDLALLRRLVCCQPPFVQVLPFCCDPPNHHQLYKYWYWDAHNDPQALTEIWIAGNVGTQQDWQRNVQRVVQVCCVVVSPDDDAAWDWGWYQTSVGIKIKIFHDHPNFTPKIKIKWDWKWWDAAFDWFQFPPQGIFTWTWMDTSFIETEGAQVVSPDPQAPVCQQVVLVVVQRVQVRVQVVDADADPPRGHPDGHFKYKHWADWDDPDVLEIETEIWMHGPHRDIHSHNIDSSLVNVVNVCVVVPNHDQQHKYWYAHNSRGTKIKGFHDWDDDVPIIITIIMIMTHMDGDDIDIDTADCPPPVRDCPSPVVTGDRPPPPDPDD/DPFWQKWWWWWKFFLRAIETETDDQWAAADDLALLRSLVCCQPPFVQVLPQCCDPPNHHQLYKYWYWDAHNDPQALTEIWIAGNVGTQQDWQRNVQRVVQVCCVVPSPDDDAAWDWGWYQTSVGIKIKIFHDHPRFTPKIKIKWDWKWWDAAFDWFQFPPQGIFTWTWMDTSFIETEGAQVVSPDPQAPVCQQVVLVVVQRVQVRVQVVDADADPPRGHPDGHFKYKHWADWDDPDVLEIETEIWMHGPHRDIHSHNIDSSLVNVVNVCVVVPNHDQQHKYWYAHNSRGTKIKGFHDWDDDVPIIITIIMIMTHMDGDDIDIDTADCPDPVRDCPSPVVTGDRPDPPDPDD